Protein AF-0000000080877627 (afdb_homodimer)

Organism: NCBI:txid59557

InterPro domains:
  IPR000866 Alkyl hydroperoxide reductase subunit C/ Thiol specific antioxidant [PF00578] (5-137)
  IPR013766 Thioredoxin domain [PS51352] (3-161)
  IPR019479 Peroxiredoxin, C-terminal [PF10417] (158-193)
  IPR024706 Peroxiredoxin, AhpC-type [PIRSF000239] (4-192)
  IPR036249 Thioredoxin-like superfamily [SSF52833] (4-194)
  IPR050217 Thiol-specific antioxidant peroxiredoxin [PTHR10681] (3-194)

Secondary structure (DSSP, 8-state):
----TTSBPPP-EEEEEETTEEEEEEGGGGTTSEEEEEE-S-TT-SHHHHHHHHHHHTHHHHHTTTEEEEEEESS-HHHHHHHHHS-GGGTS--S-SS-EEE-TTSHHHHHTT-EETTTTEE-EEEEEE-TTSBEEEEEEE-TTB---HHHHHHHHHHHHHHHHH--BB-TT--TTS--B-SSTTTHHHHHHHHH-/----TTSBPPP-EEEEEETTEEEEEEGGGGTTSEEEEEE-S-TT-SHHHHHHHHHHHTHHHHHHTTEEEEEEESS-HHHHHHHHHS-GGGTS--S-SS-EEE-TTSHHHHHTT-EETTTTEE-EEEEEE-TTSBEEEEEEE-TTB---HHHHHHHHHHHHHHHHH--BB-TT--TTS--B-SSTTTHHHHHHHHH-

Solvent-accessible surface area (backbone atoms only — not comparable to full-atom values): 19886 Å² total; per-residue (Å²): 126,50,54,45,70,81,34,69,50,69,81,52,72,42,45,18,27,44,84,88,34,84,41,78,49,42,57,73,79,42,59,74,22,30,35,38,44,32,34,34,39,46,83,83,41,78,42,45,43,42,36,54,47,54,50,25,75,39,37,64,64,36,44,76,68,48,27,47,57,37,36,33,27,40,41,47,49,67,57,52,40,54,36,36,70,28,50,44,75,79,60,21,52,20,86,52,75,44,38,40,34,32,27,57,84,44,54,60,37,46,40,53,62,29,47,39,74,93,78,66,27,27,34,36,27,36,34,39,26,39,37,88,39,29,21,40,29,42,36,35,31,37,80,54,46,42,59,45,62,67,60,50,52,35,50,52,52,45,53,51,47,24,70,74,69,62,32,27,29,28,36,60,47,42,94,89,51,77,56,31,46,83,43,85,76,58,30,45,57,41,38,41,68,73,64,94,125,50,54,45,71,81,33,69,50,70,81,54,73,42,46,17,28,44,83,88,35,85,40,79,47,42,57,74,79,44,59,75,23,32,36,39,43,31,34,32,40,47,83,84,42,77,42,44,44,43,36,55,47,54,48,25,76,40,38,64,64,35,45,76,68,48,27,46,59,38,36,32,27,40,41,45,48,67,55,51,40,54,36,35,69,28,49,42,74,78,61,20,52,19,85,52,76,43,38,39,33,30,27,56,83,42,54,60,37,45,40,54,62,29,48,38,73,93,76,66,29,28,32,36,28,37,34,37,27,40,37,87,40,30,21,42,29,42,36,36,32,39,81,53,46,41,60,46,62,65,59,50,50,38,49,52,52,46,54,52,47,25,71,74,70,60,32,28,31,28,36,59,48,43,93,90,52,78,57,30,46,83,42,85,76,57,27,46,57,41,37,40,68,74,64,94

Sequence (392 aa):
MAARVQHPAPAFKGTAVVDGSFEEISLEDYKGKWLILGFIPMAWTFVCPTEIIAFSEATKSFEERGASIVFASVDSEYSLLAWSSTERKDGGLGNVNIPLFSDKNHKLAKDYGVLIEEDGVALRGLFIIDPKGTIRQITINDLPVGRSVDETLRLVDAFKFTEKYGEVCPANWSQGGETIKANPKESKEYFNKVHGMAARVQHPAPAFKGTAVVDGSFEEISLEDYKGKWLILGFIPMAWTFVCPTEIIAFSEATKSFEERGASIVFASVDSEYSLLAWSSTERKDGGLGNVNIPLFSDKNHKLAKDYGVLIEEDGVALRGLFIIDPKGTIRQITINDLPVGRSVDETLRLVDAFKFTEKYGEVCPANWSQGGETIKANPKESKEYFNKVHG

Foldseek 3Di:
DAADAQDFQDKDWAWWQAQLDTDIDIPVVLAQAKEKEKEAFDFLDDVVLVQQLVCQVCQVVQVVLRYAYEYEWLDDNVSLSVQQCDDVVVSGNDPGHHIYGHNVVCVNLVNNVQAPPVVRTGFTKIFIAHNNRGTHDIDTDGRPDHDDPVVVSQVSVQVVCCVVPVWHADPPDGPPDDTARPDPVRRVVVVVVVVD/DAADAQAFQDKDWAWWQAQLDTDIDIPVVLAQAKEKEKEAFDFLDDVVLVQQLVCQVCQVVQVVLRYAYEYEWLDDNVSLSVQQCDDVVVSGNDPGHHIYGHNVVCVNLVNNVQAPPVVRTGFTKIFIAHNNRGTHDIDTDGRPDHDDPVVVSQVSVQVVCCVVPVWHADPPDGPPDDTARPDPVRRVVVVVVVVD

pLDDT: mean 92.97, std 7.26, range [59.97, 98.81]

Structure (mmCIF, N/CA/C/O backbone):
data_AF-0000000080877627-model_v1
#
loop_
_entity.id
_entity.type
_entity.pdbx_description
1 polymer 'thioredoxin-dependent peroxiredoxin'
#
loop_
_atom_site.group_PDB
_atom_site.id
_atom_site.type_symbol
_atom_site.label_atom_id
_atom_site.label_alt_id
_atom_site.label_comp_id
_atom_site.label_asym_id
_atom_site.label_entity_id
_atom_site.label_seq_id
_atom_site.pdbx_PDB_ins_code
_atom_site.Cartn_x
_atom_site.Cartn_y
_atom_site.Cartn_z
_atom_site.occupancy
_atom_site.B_iso_or_equiv
_atom_site.auth_seq_id
_atom_site.auth_comp_id
_atom_site.auth_asym_id
_atom_site.auth_atom_id
_atom_site.pdbx_PDB_model_num
ATOM 1 N N . MET A 1 1 ? 5.332 -11.914 15.156 1 68.19 1 MET A N 1
ATOM 2 C CA . MET A 1 1 ? 4.855 -10.586 14.789 1 68.19 1 MET A CA 1
ATOM 3 C C . MET A 1 1 ? 4.773 -10.438 13.273 1 68.19 1 MET A C 1
ATOM 5 O O . MET A 1 1 ? 5.527 -11.078 12.539 1 68.19 1 MET A O 1
ATOM 9 N N . ALA A 1 2 ? 3.723 -9.742 12.656 1 86.81 2 ALA A N 1
ATOM 10 C CA . ALA A 1 2 ? 3.494 -9.594 11.219 1 86.81 2 ALA A CA 1
ATOM 11 C C . ALA A 1 2 ? 4.566 -8.719 10.578 1 86.81 2 ALA A C 1
ATOM 13 O O . ALA A 1 2 ? 5.262 -7.973 11.273 1 86.81 2 ALA A O 1
ATOM 14 N N . ALA A 1 3 ? 4.855 -8.953 9.336 1 94.62 3 ALA A N 1
ATOM 15 C CA . ALA A 1 3 ? 5.824 -8.172 8.57 1 94.62 3 ALA A CA 1
ATOM 16 C C . ALA A 1 3 ? 5.664 -6.684 8.844 1 94.62 3 ALA A C 1
ATOM 18 O O . ALA A 1 3 ? 4.543 -6.18 8.945 1 94.62 3 ALA A O 1
ATOM 19 N N . ARG A 1 4 ? 6.809 -5.98 9.109 1 95.81 4 ARG A N 1
ATOM 20 C CA . ARG A 1 4 ? 6.824 -4.555 9.406 1 95.81 4 ARG A CA 1
ATOM 21 C C . ARG A 1 4 ? 7.902 -3.838 8.594 1 95.81 4 ARG A C 1
ATOM 23 O O . ARG A 1 4 ? 9.016 -4.348 8.445 1 95.81 4 ARG A O 1
ATOM 30 N N . VAL A 1 5 ? 7.582 -2.691 8.148 1 97.75 5 VAL A N 1
ATOM 31 C CA . VAL A 1 5 ? 8.555 -1.886 7.418 1 97.75 5 VAL A CA 1
ATOM 32 C C . VAL A 1 5 ? 9.773 -1.625 8.297 1 97.75 5 VAL A C 1
ATOM 34 O O . VAL A 1 5 ? 9.641 -1.402 9.508 1 97.75 5 VAL A O 1
ATOM 37 N N . GLN A 1 6 ? 10.984 -1.659 7.695 1 97.06 6 GLN A N 1
ATOM 38 C CA . GLN A 1 6 ? 12.297 -1.411 8.281 1 97.06 6 GLN A CA 1
ATOM 39 C C . GLN A 1 6 ? 12.766 -2.607 9.102 1 97.06 6 GLN A C 1
ATOM 41 O O . GLN A 1 6 ? 13.82 -2.553 9.742 1 97.06 6 GLN A O 1
ATOM 46 N N . HIS A 1 7 ? 12.07 -3.719 9.195 1 97.25 7 HIS A N 1
ATOM 47 C CA . HIS A 1 7 ? 12.453 -4.949 9.875 1 97.25 7 HIS A CA 1
ATOM 48 C C . HIS A 1 7 ? 12.711 -6.074 8.883 1 97.25 7 HIS A C 1
ATOM 50 O O . HIS A 1 7 ? 12.242 -6.016 7.738 1 97.25 7 HIS A O 1
ATOM 56 N N . PRO A 1 8 ? 13.516 -7.07 9.281 1 97.88 8 PRO A N 1
ATOM 57 C CA . PRO A 1 8 ? 13.727 -8.219 8.398 1 97.88 8 PRO A CA 1
ATOM 58 C C . PRO A 1 8 ? 12.422 -8.898 7.988 1 97.88 8 PRO A C 1
ATOM 60 O O . PRO A 1 8 ? 11.523 -9.062 8.82 1 97.88 8 PRO A O 1
ATOM 63 N N . ALA A 1 9 ? 12.328 -9.188 6.699 1 98.31 9 ALA A N 1
ATOM 64 C CA . ALA A 1 9 ? 11.172 -9.945 6.23 1 98.31 9 ALA A CA 1
ATOM 65 C C . ALA A 1 9 ? 11.102 -11.312 6.895 1 98.31 9 ALA A C 1
ATOM 67 O O . ALA A 1 9 ? 12.133 -11.977 7.062 1 98.31 9 ALA A O 1
ATOM 68 N N . PRO A 1 10 ? 9.906 -11.719 7.32 1 98.19 10 PRO A N 1
ATOM 69 C CA . PRO A 1 10 ? 9.789 -13.078 7.844 1 98.19 10 PRO A CA 1
ATOM 70 C C . PRO A 1 10 ? 10.281 -14.141 6.855 1 98.19 10 PRO A C 1
ATOM 72 O O . PRO A 1 10 ? 9.953 -14.078 5.668 1 98.19 10 PRO A O 1
ATOM 75 N N . ALA A 1 11 ? 11.008 -15.008 7.371 1 97.25 11 ALA A N 1
ATOM 76 C CA . ALA A 1 11 ? 11.57 -16.062 6.527 1 97.25 11 ALA A CA 1
ATOM 77 C C . ALA A 1 11 ? 10.477 -17 6.02 1 97.25 11 ALA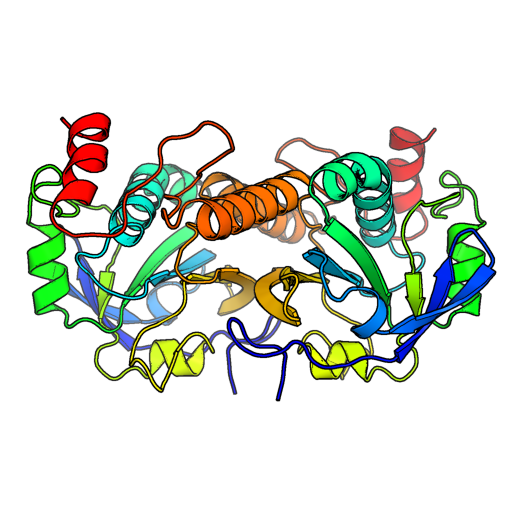 A C 1
ATOM 79 O O . ALA A 1 11 ? 9.438 -17.156 6.66 1 97.25 11 ALA A O 1
ATOM 80 N N . PHE A 1 12 ? 10.727 -17.547 4.828 1 97.31 12 PHE A N 1
ATOM 81 C CA . PHE A 1 12 ? 9.852 -18.594 4.312 1 97.31 12 PHE A CA 1
ATOM 82 C C . PHE A 1 12 ? 10.641 -19.594 3.484 1 97.31 12 PHE A C 1
ATOM 84 O O . PHE A 1 12 ? 11.734 -19.297 2.996 1 97.31 12 PHE A O 1
ATOM 91 N N . LYS A 1 13 ? 10.18 -20.75 3.453 1 98 13 LYS A N 1
ATOM 92 C CA . LYS A 1 13 ? 10.664 -21.859 2.635 1 98 13 LYS A CA 1
ATOM 93 C C . LYS A 1 13 ? 9.523 -22.828 2.297 1 98 13 LYS A C 1
ATOM 95 O O . LYS A 1 13 ? 8.711 -23.172 3.16 1 98 13 LYS A O 1
ATOM 100 N N . GLY A 1 14 ? 9.469 -23.125 1.023 1 97.88 14 GLY A N 1
ATOM 101 C CA . GLY A 1 14 ? 8.398 -24.016 0.628 1 97.88 14 GLY A CA 1
ATOM 102 C C . GLY A 1 14 ? 8.352 -24.281 -0.866 1 97.88 14 GLY A C 1
ATOM 103 O O . GLY A 1 14 ? 9.289 -23.938 -1.588 1 97.88 14 GLY A O 1
ATOM 104 N N . THR A 1 15 ? 7.285 -24.891 -1.275 1 98.5 15 THR A N 1
ATOM 105 C CA . THR A 1 15 ? 7.152 -25.312 -2.666 1 98.5 15 THR A CA 1
ATOM 106 C C . THR A 1 15 ? 6.477 -24.234 -3.498 1 98.5 15 THR A C 1
ATOM 108 O O . THR A 1 15 ? 5.5 -23.625 -3.062 1 98.5 15 THR A O 1
ATOM 111 N N . ALA A 1 16 ? 7.066 -23.969 -4.629 1 98.38 16 ALA A N 1
ATOM 112 C CA . ALA A 1 16 ? 6.465 -23.078 -5.617 1 98.38 16 ALA A CA 1
ATOM 113 C C . ALA A 1 16 ? 6.355 -23.766 -6.977 1 98.38 16 ALA A C 1
ATOM 115 O O . ALA A 1 16 ? 7.066 -24.734 -7.25 1 98.38 16 ALA A O 1
ATOM 116 N N . VAL A 1 17 ? 5.383 -23.359 -7.738 1 97.25 17 VAL A N 1
ATOM 117 C CA . VAL A 1 17 ? 5.32 -23.719 -9.148 1 97.25 17 VAL A CA 1
ATOM 118 C C . VAL A 1 17 ? 6.168 -22.766 -9.977 1 97.25 17 VAL A C 1
ATOM 120 O O . VAL A 1 17 ? 5.918 -21.547 -9.977 1 97.25 17 VAL A O 1
ATOM 123 N N . VAL A 1 18 ? 7.215 -23.266 -10.648 1 95.56 18 VAL A N 1
ATOM 124 C CA . VAL A 1 18 ? 8.117 -22.5 -11.5 1 95.56 18 VAL A CA 1
ATOM 125 C C . VAL A 1 18 ? 8.219 -23.172 -12.875 1 95.56 18 VAL A C 1
ATOM 127 O O . VAL A 1 18 ? 8.695 -24.312 -12.984 1 95.56 18 VAL A O 1
ATOM 130 N N . ASP A 1 19 ? 7.773 -22.438 -13.852 1 91.69 19 ASP A N 1
ATOM 131 C CA . ASP A 1 19 ? 7.848 -22.938 -15.227 1 91.69 19 ASP A CA 1
ATOM 132 C C . ASP A 1 19 ? 7.258 -24.344 -15.328 1 91.69 19 ASP A C 1
ATOM 134 O O . ASP A 1 19 ? 7.902 -25.25 -15.844 1 91.69 19 ASP A O 1
ATOM 138 N N . GLY A 1 20 ? 6.168 -24.516 -14.68 1 91.88 20 GLY A N 1
ATOM 139 C CA . GLY A 1 20 ? 5.418 -25.75 -14.812 1 91.88 20 GLY A CA 1
ATOM 140 C C . GLY A 1 20 ? 5.965 -26.875 -13.953 1 91.88 20 GLY A C 1
ATOM 141 O O . GLY A 1 20 ? 5.555 -28.031 -14.094 1 91.88 20 GLY A O 1
ATOM 142 N N . SER A 1 21 ? 6.879 -26.562 -13.078 1 94.88 21 SER A N 1
ATOM 143 C CA . SER A 1 21 ? 7.465 -27.578 -12.203 1 94.88 21 SER A CA 1
ATOM 144 C C . SER A 1 21 ? 7.445 -27.141 -10.742 1 94.88 21 SER A C 1
ATOM 146 O O . SER A 1 21 ? 7.301 -25.953 -10.453 1 94.88 21 SER A O 1
ATOM 148 N N . PHE A 1 22 ? 7.535 -28.156 -9.859 1 97.31 22 PHE A N 1
ATOM 149 C CA . PHE A 1 22 ? 7.652 -27.875 -8.438 1 97.31 22 PHE A CA 1
ATOM 150 C C . PHE A 1 22 ? 9.094 -27.562 -8.062 1 97.31 22 PHE A C 1
ATOM 152 O O . PHE A 1 22 ? 10.008 -28.328 -8.414 1 97.31 22 PHE A O 1
ATOM 159 N N . GLU A 1 23 ? 9.328 -26.5 -7.48 1 97.69 23 GLU A N 1
ATOM 160 C CA . GLU A 1 23 ? 10.633 -26.109 -6.957 1 97.69 23 GLU A CA 1
ATOM 161 C C . GLU A 1 23 ? 10.523 -25.609 -5.52 1 97.69 23 GLU A C 1
ATOM 163 O O . GLU A 1 23 ? 9.547 -24.953 -5.156 1 97.69 23 GLU A O 1
ATOM 168 N N . GLU A 1 24 ? 11.477 -25.969 -4.727 1 98.19 24 GLU A N 1
ATOM 169 C CA . GLU A 1 24 ? 11.562 -25.375 -3.4 1 98.19 24 GLU A CA 1
ATOM 170 C C . GLU A 1 24 ? 12.242 -24 -3.459 1 98.19 24 GLU A C 1
ATOM 172 O O . GLU A 1 24 ? 13.32 -23.875 -4.031 1 98.19 24 GLU A O 1
ATOM 177 N N . ILE A 1 25 ? 11.578 -23.031 -2.943 1 98 25 ILE A N 1
ATOM 178 C CA . ILE A 1 25 ? 12.188 -21.703 -2.898 1 98 25 ILE A CA 1
ATOM 179 C C . ILE A 1 25 ? 12.141 -21.156 -1.473 1 98 25 ILE A C 1
ATOM 181 O O . ILE A 1 25 ? 11.359 -21.641 -0.646 1 98 25 ILE A O 1
ATOM 185 N N . SER A 1 26 ? 13.016 -20.219 -1.176 1 98.25 26 SER A N 1
ATOM 186 C CA . SER A 1 26 ? 13.086 -19.578 0.129 1 98.25 26 SER A CA 1
ATOM 187 C C . SER A 1 26 ? 13.461 -18.094 -0.008 1 98.25 26 SER A C 1
ATOM 189 O O . SER A 1 26 ? 13.914 -17.672 -1.067 1 98.25 26 SER A O 1
ATOM 191 N N . LEU A 1 27 ? 13.195 -17.391 1.069 1 98.06 27 LEU A N 1
ATOM 192 C CA . LEU A 1 27 ? 13.578 -15.984 1.087 1 98.06 27 LEU A CA 1
ATOM 193 C C . LEU A 1 27 ? 15.07 -15.828 0.8 1 98.06 27 LEU A C 1
ATOM 195 O O . LEU A 1 27 ? 15.477 -14.852 0.163 1 98.06 27 LEU A O 1
ATOM 199 N N . GLU A 1 28 ? 15.875 -16.75 1.229 1 97.69 28 GLU A N 1
ATOM 200 C CA . GLU A 1 28 ? 17.328 -16.688 1.085 1 97.69 28 GLU A CA 1
ATOM 201 C C . GLU A 1 28 ? 17.734 -16.703 -0.385 1 97.69 28 GLU A C 1
ATOM 203 O O . GLU A 1 28 ? 18.797 -16.172 -0.746 1 97.69 28 GLU A O 1
ATOM 208 N N . ASP A 1 29 ? 16.969 -17.312 -1.237 1 97.88 29 ASP A N 1
ATOM 209 C CA . ASP A 1 29 ? 17.25 -17.391 -2.666 1 97.88 29 ASP A CA 1
ATOM 210 C C . ASP A 1 29 ? 17.266 -16 -3.309 1 97.88 29 ASP A C 1
ATOM 212 O O . ASP A 1 29 ? 17.734 -15.844 -4.434 1 97.88 29 ASP A O 1
ATOM 216 N N . TYR A 1 30 ? 16.75 -15.023 -2.578 1 97.5 30 TYR A N 1
ATOM 217 C CA . TYR A 1 30 ? 16.578 -13.703 -3.168 1 97.5 30 TYR A CA 1
ATOM 218 C C . TYR A 1 30 ? 17.484 -12.68 -2.488 1 97.5 30 TYR A C 1
ATOM 220 O O . TYR A 1 30 ? 17.344 -11.477 -2.709 1 97.5 30 TYR A O 1
ATOM 228 N N . LYS A 1 31 ? 18.375 -13.164 -1.65 1 96.5 31 LYS A N 1
ATOM 229 C CA . LYS A 1 31 ? 19.375 -12.266 -1.07 1 96.5 31 LYS A CA 1
ATOM 230 C C . LYS A 1 31 ? 20.156 -11.547 -2.158 1 96.5 31 LYS A C 1
ATOM 232 O O . LYS A 1 31 ? 20.547 -12.156 -3.162 1 96.5 31 LYS A O 1
ATOM 237 N N . GLY A 1 32 ? 20.359 -10.258 -1.981 1 97.25 32 GLY A N 1
ATOM 238 C CA . GLY A 1 32 ? 21.094 -9.477 -2.959 1 97.25 32 GLY A CA 1
ATOM 239 C C . GLY A 1 32 ? 20.219 -8.906 -4.055 1 97.25 32 GLY A C 1
ATOM 240 O O . GLY A 1 32 ? 20.703 -8.156 -4.91 1 97.25 32 GLY A O 1
ATOM 241 N N . LYS A 1 33 ? 18.938 -9.234 -4.031 1 97.75 33 LYS A N 1
ATOM 242 C CA . LYS A 1 33 ? 17.969 -8.734 -5.008 1 97.75 33 LYS A CA 1
ATOM 243 C C . LYS A 1 33 ? 16.766 -8.102 -4.32 1 97.75 33 LYS A C 1
ATOM 245 O O . LYS A 1 33 ? 16.469 -8.406 -3.16 1 97.75 33 LYS A O 1
ATOM 250 N N . TRP A 1 34 ? 16.203 -7.188 -5.047 1 98.38 34 TRP A N 1
ATOM 251 C CA . TRP A 1 34 ? 14.883 -6.762 -4.613 1 98.38 34 TRP A CA 1
ATOM 252 C C . TRP A 1 34 ? 13.852 -7.867 -4.84 1 98.38 34 TRP A C 1
ATOM 254 O O . TRP A 1 34 ? 13.93 -8.594 -5.832 1 98.38 34 TRP A O 1
ATOM 264 N N . LEU A 1 35 ? 12.93 -8 -3.932 1 98.75 35 LEU A N 1
ATOM 265 C CA . LEU A 1 35 ? 11.883 -9.008 -4.066 1 98.75 35 LEU A CA 1
ATOM 266 C C . LEU A 1 35 ? 10.5 -8.391 -3.875 1 98.75 35 LEU A C 1
ATOM 268 O O . LEU A 1 35 ? 10.258 -7.695 -2.883 1 98.75 35 LEU A O 1
ATOM 272 N N . ILE A 1 36 ? 9.664 -8.539 -4.836 1 98.81 36 ILE A N 1
ATOM 273 C CA . ILE A 1 36 ? 8.242 -8.273 -4.707 1 98.81 36 ILE A CA 1
ATOM 274 C C . ILE A 1 36 ? 7.508 -9.555 -4.309 1 98.81 36 ILE A C 1
ATOM 276 O O . ILE A 1 36 ? 7.418 -10.492 -5.098 1 98.81 36 ILE A O 1
ATOM 280 N N . LEU A 1 37 ? 7.039 -9.586 -3.102 1 98.81 37 LEU A N 1
ATOM 281 C CA . LEU A 1 37 ? 6.254 -10.711 -2.611 1 98.81 37 LEU A CA 1
ATOM 282 C C . LEU A 1 37 ? 4.77 -10.352 -2.547 1 98.81 37 LEU A C 1
ATOM 284 O O . LEU A 1 37 ? 4.363 -9.531 -1.728 1 98.81 37 LEU A O 1
ATOM 288 N N . GLY A 1 38 ? 4.016 -11 -3.385 1 98.62 38 GLY A N 1
ATOM 289 C CA . GLY A 1 38 ? 2.586 -10.742 -3.438 1 98.62 38 GLY A CA 1
ATOM 290 C C . GLY A 1 38 ? 1.747 -11.906 -2.955 1 98.62 38 GLY A C 1
ATOM 291 O O . GLY A 1 38 ? 2.168 -13.062 -3.053 1 98.62 38 GLY A O 1
ATOM 292 N N . PHE A 1 39 ? 0.622 -11.586 -2.451 1 98.5 39 PHE A N 1
ATOM 293 C CA . PHE A 1 39 ? -0.357 -12.57 -2.008 1 98.5 39 PHE A CA 1
ATOM 294 C C . PHE A 1 39 ? -1.663 -12.422 -2.779 1 98.5 39 PHE A C 1
ATOM 296 O O . PHE A 1 39 ? -2.084 -11.305 -3.088 1 98.5 39 PHE A O 1
ATOM 303 N N . ILE A 1 40 ? -2.252 -13.492 -3.084 1 97.19 40 ILE A N 1
ATOM 304 C CA . ILE A 1 40 ? -3.605 -13.484 -3.627 1 97.19 40 ILE A CA 1
ATOM 305 C C . ILE A 1 40 ? -4.504 -14.391 -2.791 1 97.19 40 ILE A C 1
ATOM 307 O O . ILE A 1 40 ? -4.023 -15.336 -2.158 1 97.19 40 ILE A O 1
ATOM 311 N N . PRO A 1 41 ? -5.773 -14.109 -2.783 1 95.44 41 PRO A N 1
ATOM 312 C CA . PRO A 1 41 ? -6.672 -14.867 -1.91 1 95.44 41 PRO A CA 1
ATOM 313 C C . PRO A 1 41 ? -6.742 -16.344 -2.279 1 95.44 41 PRO A C 1
ATOM 315 O O . PRO A 1 41 ? -6.496 -17.203 -1.433 1 95.44 41 PRO A O 1
ATOM 318 N N . MET A 1 42 ? -7.082 -16.594 -3.613 1 93.25 42 MET A N 1
ATOM 319 C CA . MET A 1 42 ? -7.297 -17.984 -4.004 1 93.25 42 MET A CA 1
ATOM 320 C C . MET A 1 42 ? -7.117 -18.156 -5.508 1 93.25 42 MET A C 1
ATOM 322 O O . MET A 1 42 ? -7.566 -17.312 -6.293 1 93.25 42 MET A O 1
ATOM 326 N N . ALA A 1 43 ? -6.578 -19.312 -5.84 1 92.56 43 ALA A N 1
ATOM 327 C CA . ALA A 1 43 ? -6.484 -19.672 -7.25 1 92.56 43 ALA A CA 1
ATOM 328 C C . ALA A 1 43 ? -7.867 -19.781 -7.883 1 92.56 43 ALA A C 1
ATOM 330 O O . ALA A 1 43 ? -8.852 -20.062 -7.195 1 92.56 43 ALA A O 1
ATOM 331 N N . TRP A 1 44 ? -7.938 -19.438 -9.203 1 87.5 44 TRP A N 1
ATOM 332 C CA . TRP A 1 44 ? -9.109 -19.641 -10.047 1 87.5 44 TRP A CA 1
ATOM 333 C C . TRP A 1 44 ? -10.18 -18.594 -9.758 1 87.5 44 TRP A C 1
ATOM 335 O O . TRP A 1 44 ? -11.328 -18.734 -10.172 1 87.5 44 TRP A O 1
ATOM 345 N N . THR A 1 45 ? -9.766 -17.594 -8.898 1 84.88 45 THR A N 1
ATOM 346 C CA . THR A 1 45 ? -10.695 -16.5 -8.672 1 84.88 45 THR A CA 1
ATOM 347 C C . THR A 1 45 ? -10.469 -15.375 -9.68 1 84.88 45 THR A C 1
ATOM 349 O O . THR A 1 45 ? -9.625 -15.5 -10.562 1 84.88 45 THR A O 1
ATOM 352 N N . PHE A 1 46 ? -11.219 -14.375 -9.602 1 81.06 46 PHE A N 1
ATOM 353 C CA . PHE A 1 46 ? -11.453 -13.461 -10.711 1 81.06 46 PHE A CA 1
ATOM 354 C C . PHE A 1 46 ? -10.344 -12.422 -10.812 1 81.06 46 PHE A C 1
ATOM 356 O O . PHE A 1 46 ? -9.695 -12.305 -11.859 1 81.06 46 PHE A O 1
ATOM 363 N N . VAL A 1 47 ? -10.086 -11.711 -9.805 1 86.62 47 VAL A N 1
ATOM 364 C CA . VAL A 1 47 ? -9.086 -10.648 -9.852 1 86.62 47 VAL A CA 1
ATOM 365 C C . VAL A 1 47 ? -7.684 -11.25 -9.852 1 86.62 47 VAL A C 1
ATOM 367 O O . VAL A 1 47 ? -6.762 -10.703 -10.461 1 86.62 47 VAL A O 1
ATOM 370 N N . CYS A 1 48 ? -7.574 -12.406 -9.305 1 91.81 48 CYS A N 1
ATOM 371 C CA . CYS A 1 48 ? -6.281 -13.023 -9.039 1 91.81 48 CYS A CA 1
ATOM 372 C C . CYS A 1 48 ? -5.516 -13.266 -10.336 1 91.81 48 CYS A C 1
ATOM 374 O O . CYS A 1 48 ? -4.348 -12.891 -10.453 1 91.81 48 CYS A O 1
ATOM 376 N N . PRO A 1 49 ? -6.148 -13.898 -11.328 1 90.88 49 PRO A N 1
ATOM 377 C CA . PRO A 1 49 ? -5.387 -14.133 -12.562 1 90.88 49 PRO A CA 1
ATOM 378 C C . PRO A 1 49 ? -4.957 -12.836 -13.242 1 90.88 49 PRO A C 1
ATOM 380 O O . PRO A 1 49 ? -3.887 -12.781 -13.859 1 90.88 49 PRO A O 1
ATOM 383 N N . THR A 1 50 ? -5.754 -11.805 -13.125 1 90.12 50 THR A N 1
ATOM 384 C CA . THR A 1 50 ? -5.391 -10.531 -13.742 1 90.12 50 THR A CA 1
ATOM 385 C C . THR A 1 50 ? -4.105 -9.984 -13.133 1 90.12 50 THR A C 1
ATOM 387 O O . THR A 1 50 ? -3.252 -9.445 -13.844 1 90.12 50 THR A O 1
ATOM 390 N N . GLU A 1 51 ? -3.961 -10.094 -11.852 1 94.56 51 GLU A N 1
ATOM 391 C CA . GLU A 1 51 ? -2.77 -9.609 -11.156 1 94.56 51 GLU A CA 1
ATOM 392 C C . GLU A 1 51 ? -1.544 -10.445 -11.523 1 94.56 51 GLU A C 1
ATOM 394 O O . GLU A 1 51 ? -0.499 -9.891 -11.883 1 94.56 51 GLU A O 1
ATOM 399 N N . ILE A 1 52 ? -1.69 -11.789 -11.398 1 95.56 52 ILE A N 1
ATOM 400 C CA . ILE A 1 52 ? -0.56 -12.672 -11.648 1 95.56 52 ILE A CA 1
ATOM 401 C C . ILE A 1 52 ? -0.068 -12.484 -13.086 1 95.56 52 ILE A C 1
ATOM 403 O O . ILE A 1 52 ? 1.136 -12.359 -13.32 1 95.56 52 ILE A O 1
ATOM 407 N N . ILE A 1 53 ? -0.983 -12.398 -14.031 1 93.75 53 ILE A N 1
ATOM 408 C CA . ILE A 1 53 ? -0.63 -12.234 -15.438 1 93.75 53 ILE A CA 1
ATOM 409 C C . ILE A 1 53 ? 0.04 -10.875 -15.641 1 93.75 53 ILE A C 1
ATOM 411 O O . ILE A 1 53 ? 1.072 -10.781 -16.312 1 93.75 53 ILE A O 1
ATOM 415 N N . ALA A 1 54 ? -0.522 -9.844 -15.055 1 94.56 54 ALA A N 1
ATOM 416 C CA . ALA A 1 54 ? 0.034 -8.5 -15.211 1 94.56 54 ALA A CA 1
ATOM 417 C C . ALA A 1 54 ? 1.462 -8.438 -14.672 1 94.56 54 ALA A C 1
ATOM 419 O O . ALA A 1 54 ? 2.35 -7.883 -15.328 1 94.56 54 ALA A O 1
ATOM 420 N N . PHE A 1 55 ? 1.732 -8.961 -13.516 1 97.06 55 PHE A N 1
ATOM 421 C CA . PHE A 1 55 ? 3.068 -8.953 -12.93 1 97.06 55 PHE A CA 1
ATOM 422 C C . PHE A 1 55 ? 4.008 -9.875 -13.695 1 97.06 55 PHE A C 1
ATOM 424 O O . PHE A 1 55 ? 5.188 -9.562 -13.859 1 97.06 55 PHE A O 1
ATOM 431 N N . SER A 1 56 ? 3.457 -11.008 -14.133 1 96.06 56 SER A N 1
ATOM 432 C CA . SER A 1 56 ? 4.242 -11.914 -14.961 1 96.06 56 SER A CA 1
ATOM 433 C C . SER A 1 56 ? 4.711 -11.234 -16.234 1 96.06 56 SER A C 1
ATOM 435 O O . SER A 1 56 ? 5.879 -11.359 -16.625 1 96.06 56 SER A O 1
ATOM 437 N N . GLU A 1 57 ? 3.842 -10.531 -16.906 1 94.75 57 GLU A N 1
ATOM 438 C CA . GLU A 1 57 ? 4.172 -9.844 -18.156 1 94.75 57 GLU A CA 1
ATOM 439 C C . GLU A 1 57 ? 5.168 -8.719 -17.922 1 94.75 57 GLU A C 1
ATOM 441 O O . GLU A 1 57 ? 5.871 -8.297 -18.844 1 94.75 57 GLU A O 1
ATOM 446 N N . ALA A 1 58 ? 5.242 -8.281 -16.688 1 96.12 58 ALA A N 1
ATOM 447 C CA . ALA A 1 58 ? 6.145 -7.184 -16.344 1 96.12 58 ALA A CA 1
ATOM 448 C C . ALA A 1 58 ? 7.453 -7.711 -15.766 1 96.12 58 ALA A C 1
ATOM 450 O O . ALA A 1 58 ? 8.297 -6.93 -15.32 1 96.12 58 ALA A O 1
ATOM 451 N N . THR A 1 59 ? 7.629 -8.969 -15.773 1 96.44 59 THR A N 1
ATOM 452 C CA . THR A 1 59 ? 8.773 -9.594 -15.125 1 96.44 59 THR A CA 1
ATOM 453 C C . THR A 1 59 ? 10.086 -9.016 -15.656 1 96.44 59 THR A C 1
ATOM 455 O O . THR A 1 59 ? 11.008 -8.758 -14.891 1 96.44 59 THR A O 1
ATOM 458 N N . LYS A 1 60 ? 10.164 -8.812 -16.938 1 96.19 60 LYS A N 1
ATOM 459 C CA . LYS A 1 60 ? 11.383 -8.273 -17.531 1 96.19 60 LYS A CA 1
ATOM 460 C C . LYS A 1 60 ? 11.711 -6.891 -16.984 1 96.19 60 LYS A C 1
ATOM 462 O O . LYS A 1 60 ? 12.867 -6.586 -16.703 1 96.19 60 LYS A O 1
ATOM 467 N N . SER A 1 61 ? 10.695 -6.086 -16.844 1 96.88 61 SER A N 1
ATOM 468 C CA . SER A 1 61 ? 10.875 -4.75 -16.281 1 96.88 61 SER A CA 1
ATOM 469 C C . SER A 1 61 ? 11.422 -4.812 -14.867 1 96.88 61 SER A C 1
ATOM 471 O O . SER A 1 61 ? 12.281 -4.012 -14.492 1 96.88 61 SER A O 1
ATOM 473 N N . PHE A 1 62 ? 10.992 -5.703 -14.086 1 97.69 62 PHE A N 1
ATOM 474 C CA . PHE A 1 62 ? 11.469 -5.863 -12.719 1 97.69 62 PHE A CA 1
ATOM 475 C C . PHE A 1 62 ? 12.891 -6.418 -12.703 1 97.69 62 PHE A C 1
ATOM 477 O O . PHE A 1 62 ? 13.742 -5.945 -11.938 1 97.69 62 PHE A O 1
ATOM 484 N N . GLU A 1 63 ? 13.117 -7.383 -13.594 1 97 63 GLU A N 1
ATOM 485 C CA . GLU A 1 63 ? 14.445 -7.977 -13.672 1 97 63 GLU A CA 1
ATOM 486 C C . GLU A 1 63 ? 15.492 -6.938 -14.047 1 97 63 GLU A C 1
ATOM 488 O O . GLU A 1 63 ? 16.609 -6.961 -13.523 1 97 63 GLU A O 1
ATOM 493 N N . GLU A 1 64 ? 15.117 -6.082 -14.945 1 97.31 64 GLU A N 1
ATOM 494 C CA . GLU A 1 64 ? 16.016 -5.008 -15.352 1 97.31 64 GLU A CA 1
ATOM 495 C C . GLU A 1 64 ? 16.359 -4.098 -14.18 1 97.31 64 GLU A C 1
ATOM 497 O O . GLU A 1 64 ? 17.375 -3.41 -14.195 1 97.31 64 GLU A O 1
ATOM 502 N N . ARG A 1 65 ? 15.57 -4.152 -13.172 1 96.44 65 ARG A N 1
ATOM 503 C CA . ARG A 1 65 ? 15.766 -3.34 -11.977 1 96.44 65 ARG A CA 1
ATOM 504 C C . ARG A 1 65 ? 16.391 -4.16 -10.859 1 96.44 65 ARG A C 1
ATOM 506 O O . ARG A 1 65 ? 16.484 -3.697 -9.719 1 96.44 65 ARG A O 1
ATOM 513 N N . GLY A 1 66 ? 16.766 -5.383 -11.188 1 97.56 66 GLY A N 1
ATOM 514 C CA . GLY A 1 66 ? 17.328 -6.258 -10.172 1 97.56 66 GLY A CA 1
ATOM 515 C C . GLY A 1 66 ? 16.297 -6.754 -9.172 1 97.56 66 GLY A C 1
ATOM 516 O O . GLY A 1 66 ? 16.625 -6.988 -8.008 1 97.56 66 GLY A O 1
ATOM 517 N N . ALA A 1 67 ? 15.086 -6.816 -9.609 1 98.25 67 ALA A N 1
ATOM 518 C CA . ALA A 1 67 ? 13.992 -7.238 -8.734 1 98.25 67 ALA A CA 1
ATOM 519 C C . ALA A 1 67 ? 13.352 -8.531 -9.242 1 98.25 67 ALA A C 1
ATOM 521 O O . ALA A 1 67 ? 13.234 -8.734 -10.453 1 98.25 67 ALA A O 1
ATOM 522 N N . SER A 1 68 ? 12.961 -9.367 -8.32 1 98.44 68 SER A N 1
ATOM 523 C CA . SER A 1 68 ? 12.211 -10.586 -8.602 1 98.44 68 SER A CA 1
ATOM 524 C C . SER A 1 68 ? 10.789 -10.5 -8.047 1 98.44 68 SER A C 1
ATOM 526 O O . SER A 1 68 ? 10.492 -9.648 -7.211 1 98.44 68 SER A O 1
ATOM 528 N N . ILE A 1 69 ? 9.961 -11.359 -8.57 1 98.62 69 ILE A N 1
ATOM 529 C CA . ILE A 1 69 ? 8.562 -11.391 -8.141 1 98.62 69 ILE A CA 1
ATOM 530 C C . ILE A 1 69 ? 8.188 -12.812 -7.715 1 98.62 69 ILE A C 1
ATOM 532 O O . ILE A 1 69 ? 8.555 -13.781 -8.375 1 98.62 69 ILE A O 1
ATOM 536 N N . VAL A 1 70 ? 7.531 -12.922 -6.621 1 98.62 70 VAL A N 1
ATOM 537 C CA . VAL A 1 70 ? 6.895 -14.156 -6.168 1 98.62 70 VAL A CA 1
ATOM 538 C C . VAL A 1 70 ? 5.465 -13.867 -5.723 1 98.62 70 VAL A C 1
ATOM 540 O O . VAL A 1 70 ? 5.215 -12.898 -5 1 98.62 70 VAL A O 1
ATOM 543 N N . PHE A 1 71 ? 4.562 -14.633 -6.164 1 98.62 71 PHE A N 1
ATOM 544 C CA . PHE A 1 71 ? 3.203 -14.562 -5.641 1 98.62 71 PHE A CA 1
ATOM 545 C C . PHE A 1 71 ? 2.873 -15.805 -4.824 1 98.62 71 PHE A C 1
ATOM 547 O O . PHE A 1 71 ? 3.264 -16.922 -5.191 1 98.62 71 PHE A O 1
ATOM 554 N N . ALA A 1 72 ? 2.164 -15.625 -3.803 1 98.56 72 ALA A N 1
ATOM 555 C CA . ALA A 1 72 ? 1.792 -16.719 -2.908 1 98.56 72 ALA A CA 1
ATOM 556 C C . ALA A 1 72 ? 0.277 -16.812 -2.75 1 98.56 72 ALA A C 1
ATOM 558 O O . ALA A 1 72 ? -0.418 -15.789 -2.793 1 98.56 72 ALA A O 1
ATOM 559 N N . SER A 1 73 ? -0.208 -17.984 -2.594 1 97.5 73 SER A N 1
ATOM 560 C CA . SER A 1 73 ? -1.596 -18.266 -2.246 1 97.5 73 SER A CA 1
ATOM 561 C C . SER A 1 73 ? -1.69 -19.422 -1.243 1 97.5 73 SER A C 1
ATOM 563 O O . SER A 1 73 ? -0.747 -20.188 -1.092 1 97.5 73 SER A O 1
ATOM 565 N N . VAL A 1 74 ? -2.84 -19.484 -0.614 1 97 74 VAL A N 1
ATOM 566 C CA . VAL A 1 74 ? -3.051 -20.547 0.365 1 97 74 VAL A CA 1
ATOM 567 C C . VAL A 1 74 ? -3.375 -21.859 -0.354 1 97 74 VAL A C 1
ATOM 569 O O . VAL A 1 74 ? -3.57 -22.891 0.288 1 97 74 VAL A O 1
ATOM 572 N N . ASP A 1 75 ? -3.422 -21.906 -1.639 1 97.06 75 ASP A N 1
ATOM 573 C CA . ASP A 1 75 ? -3.709 -23.094 -2.441 1 97.06 75 ASP A CA 1
ATOM 574 C C . ASP A 1 75 ? -2.521 -24.047 -2.449 1 97.06 75 ASP A C 1
ATOM 576 O O . ASP A 1 75 ? -1.385 -23.641 -2.209 1 97.06 75 ASP A O 1
ATOM 580 N N . SER A 1 76 ? -2.775 -25.297 -2.725 1 96.75 76 SER A N 1
ATOM 581 C CA . SER A 1 76 ? -1.713 -26.297 -2.836 1 96.75 76 SER A CA 1
ATOM 582 C C . SER A 1 76 ? -0.906 -26.094 -4.117 1 96.75 76 SER A C 1
ATOM 584 O O . SER A 1 76 ? -1.386 -25.484 -5.07 1 96.75 76 SER A O 1
ATOM 586 N N . GLU A 1 77 ? 0.316 -26.625 -4.09 1 96.56 77 GLU A N 1
ATOM 587 C CA . GLU A 1 77 ? 1.16 -26.562 -5.281 1 96.56 77 GLU A CA 1
ATOM 588 C C . GLU A 1 77 ? 0.509 -27.266 -6.461 1 96.56 77 GLU A C 1
ATOM 590 O O . GLU A 1 77 ? 0.709 -26.891 -7.613 1 96.56 77 GLU A O 1
ATOM 595 N N . TYR A 1 78 ? -0.322 -28.266 -6.195 1 95.31 78 TYR A N 1
ATOM 596 C CA . TYR A 1 78 ? -1.003 -28.984 -7.27 1 95.31 78 TYR A CA 1
ATOM 597 C C . TYR A 1 78 ? -2.066 -28.094 -7.922 1 95.31 78 TYR A C 1
ATOM 599 O O . TYR A 1 78 ? -2.191 -28.078 -9.148 1 95.31 78 TYR A O 1
ATOM 607 N N . SER A 1 79 ? -2.787 -27.391 -7.113 1 95.56 79 SER A N 1
ATOM 608 C CA . SER A 1 79 ? -3.779 -26.453 -7.629 1 95.56 79 SER A CA 1
ATOM 609 C C . SER A 1 79 ? -3.121 -25.344 -8.453 1 95.56 79 SER A C 1
ATOM 611 O O . SER A 1 79 ? -3.605 -24.984 -9.531 1 95.56 79 SER A O 1
ATOM 613 N N . LEU A 1 80 ? -2.072 -24.844 -7.938 1 96.56 80 LEU A N 1
ATOM 614 C CA . LEU A 1 80 ? -1.36 -23.766 -8.617 1 96.56 80 LEU A CA 1
ATOM 615 C C . LEU A 1 80 ? -0.79 -24.25 -9.953 1 96.56 80 LEU A C 1
ATOM 617 O O . LEU A 1 80 ? -0.796 -23.516 -10.938 1 96.56 80 LEU A O 1
ATOM 621 N N . LEU A 1 81 ? -0.305 -25.453 -9.953 1 95.25 81 LEU A N 1
ATOM 622 C CA . LEU A 1 81 ? 0.205 -26.031 -11.188 1 95.25 81 LEU A CA 1
ATOM 623 C C . LEU A 1 81 ? -0.907 -26.172 -12.227 1 95.25 81 LEU A C 1
ATOM 625 O O . LEU A 1 81 ? -0.729 -25.797 -13.383 1 95.25 81 LEU A O 1
ATOM 629 N N . ALA A 1 82 ? -2.049 -26.734 -11.812 1 94.25 82 ALA A N 1
ATOM 630 C CA . ALA A 1 82 ? -3.188 -26.875 -12.719 1 94.25 82 ALA A CA 1
ATOM 631 C C . ALA A 1 82 ? -3.633 -25.516 -13.266 1 94.25 82 ALA A C 1
ATOM 633 O O . ALA A 1 82 ? -3.908 -25.391 -14.461 1 94.25 82 ALA A O 1
ATOM 634 N N . TRP A 1 83 ? -3.682 -24.547 -12.375 1 94.31 83 TRP A N 1
ATOM 635 C CA . TRP A 1 83 ? -4.098 -23.188 -12.727 1 94.31 83 TRP A CA 1
ATOM 636 C C . TRP A 1 83 ? -3.145 -22.578 -13.75 1 94.31 83 TRP A C 1
ATOM 638 O O . TRP A 1 83 ? -3.58 -21.969 -14.727 1 94.31 83 TRP A O 1
ATOM 648 N N . SER A 1 84 ? -1.812 -22.781 -13.562 1 94.38 84 SER A N 1
ATOM 649 C CA . SER A 1 84 ? -0.793 -22.203 -14.422 1 94.38 84 SER A CA 1
ATOM 650 C C . SER A 1 84 ? -0.732 -22.922 -15.766 1 94.38 84 SER A C 1
ATOM 652 O O . SER A 1 84 ? -0.253 -22.359 -16.75 1 94.38 84 SER A O 1
ATOM 654 N N . SER A 1 85 ? -1.256 -24.125 -15.828 1 92.38 85 SER A N 1
ATOM 655 C CA . SER A 1 85 ? -1.182 -24.922 -17.047 1 92.38 85 SER A CA 1
ATOM 656 C C . SER A 1 85 ? -2.451 -24.797 -17.875 1 92.38 85 SER A C 1
ATOM 658 O O . SER A 1 85 ? -2.504 -25.25 -19.016 1 92.38 85 SER A O 1
ATOM 660 N N . THR A 1 86 ? -3.463 -24.203 -17.344 1 91.19 86 THR A N 1
ATOM 661 C CA . THR A 1 86 ? -4.734 -24 -18.016 1 91.19 86 THR A CA 1
ATOM 662 C C . THR A 1 86 ? -4.723 -22.703 -18.828 1 91.19 86 THR A C 1
ATOM 664 O O . THR A 1 86 ? -4.203 -21.688 -18.359 1 91.19 86 THR A O 1
ATOM 667 N N . GLU A 1 87 ? -5.262 -22.75 -19.984 1 89.38 87 GLU A N 1
ATOM 668 C CA . GLU A 1 87 ? -5.297 -21.594 -20.859 1 89.38 87 GLU A CA 1
ATOM 669 C C . GLU A 1 87 ? -6.074 -20.438 -20.234 1 89.38 87 GLU A C 1
ATOM 671 O O . GLU A 1 87 ? -7.055 -20.672 -19.516 1 89.38 87 GLU A O 1
ATOM 676 N N . ARG A 1 88 ? -5.684 -19.25 -20.516 1 85.62 88 ARG A N 1
ATOM 677 C CA . ARG A 1 88 ? -6.305 -18.047 -19.969 1 85.62 88 ARG A CA 1
ATOM 678 C C . ARG A 1 88 ? -7.789 -17.984 -20.328 1 85.62 88 ARG A C 1
ATOM 680 O O . ARG A 1 88 ? -8.617 -17.609 -19.484 1 85.62 88 ARG A O 1
ATOM 687 N N . LYS A 1 89 ? -8.109 -18.328 -21.531 1 81.38 89 LYS A N 1
ATOM 688 C CA . LYS A 1 89 ? -9.492 -18.281 -22 1 81.38 89 LYS A CA 1
ATOM 689 C C . LYS A 1 89 ? -10.383 -19.203 -21.172 1 81.38 89 LYS A C 1
ATOM 691 O O . LYS A 1 89 ? -11.602 -19.031 -21.125 1 81.38 89 LYS A O 1
ATOM 696 N N . ASP A 1 90 ? -9.75 -20.203 -20.531 1 82.31 90 ASP A N 1
ATOM 697 C CA . ASP A 1 90 ? -10.477 -21.172 -19.719 1 82.31 90 ASP A CA 1
ATOM 698 C C . ASP A 1 90 ? -10.383 -20.828 -18.234 1 82.31 90 ASP A C 1
ATOM 700 O O . ASP A 1 90 ? -10.656 -21.688 -17.375 1 82.31 90 ASP A O 1
ATOM 704 N N . GLY A 1 91 ? -9.859 -19.656 -17.938 1 79.88 91 GLY A N 1
ATOM 705 C CA . GLY A 1 91 ? -9.797 -19.188 -16.562 1 79.88 91 GLY A CA 1
ATOM 706 C C . GLY A 1 91 ? -8.445 -19.422 -15.922 1 79.88 91 GLY A C 1
ATOM 707 O O . GLY A 1 91 ? -8.25 -19.125 -14.742 1 79.88 91 GLY A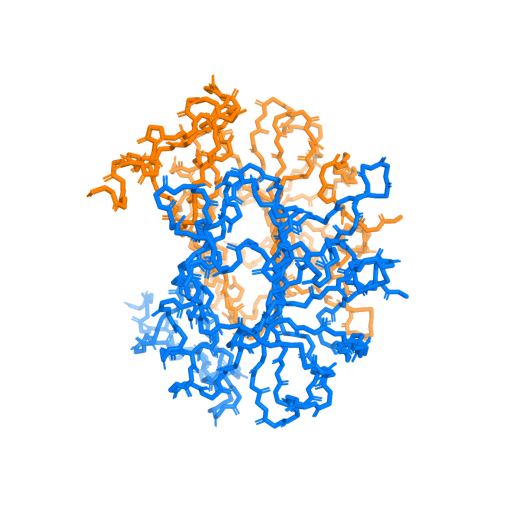 O 1
ATOM 708 N N . GLY A 1 92 ? -7.582 -20 -16.688 1 89.69 92 GLY A N 1
ATOM 709 C CA . GLY A 1 92 ? -6.246 -20.25 -16.156 1 89.69 92 GLY A CA 1
ATOM 710 C C . GLY A 1 92 ? -5.312 -19.078 -16.328 1 89.69 92 GLY A C 1
ATOM 711 O O . GLY A 1 92 ? -5.75 -17.969 -16.641 1 89.69 92 GLY A O 1
ATOM 712 N N . LEU A 1 93 ? -4.09 -19.266 -15.891 1 92.56 93 LEU A N 1
ATOM 713 C CA . LEU A 1 93 ? -3.066 -18.219 -16 1 92.56 93 LEU A CA 1
ATOM 714 C C . LEU A 1 93 ? -2.34 -18.312 -17.344 1 92.56 93 LEU A C 1
ATOM 716 O O . LEU A 1 93 ? -1.773 -17.328 -17.812 1 92.56 93 LEU A O 1
ATOM 720 N N . GLY A 1 94 ? -2.514 -19.516 -17.891 1 87 94 GLY A N 1
ATOM 721 C CA . GLY A 1 94 ? -1.552 -19.766 -18.953 1 87 94 GLY A CA 1
ATOM 722 C C . GLY A 1 94 ? -0.112 -19.734 -18.469 1 87 94 GLY A C 1
ATOM 723 O O . GLY A 1 94 ? 0.148 -19.719 -17.266 1 87 94 GLY A O 1
ATOM 724 N N . ASN A 1 95 ? 0.943 -19.938 -19.25 1 85.69 95 ASN A N 1
ATOM 725 C CA . ASN A 1 95 ? 2.338 -19.859 -18.828 1 85.69 95 ASN A CA 1
ATOM 726 C C . ASN A 1 95 ? 2.674 -18.5 -18.219 1 85.69 95 ASN A C 1
ATOM 728 O O . ASN A 1 95 ? 2.256 -17.469 -18.75 1 85.69 95 ASN A O 1
ATOM 732 N N . VAL A 1 96 ? 3.119 -18.516 -16.953 1 91.69 96 VAL A N 1
ATOM 733 C CA . VAL A 1 96 ? 3.547 -17.281 -16.312 1 91.69 96 VAL A CA 1
ATOM 734 C C . VAL A 1 96 ? 5.035 -17.359 -15.977 1 91.69 96 VAL A C 1
ATOM 736 O O . VAL A 1 96 ? 5.578 -18.453 -15.789 1 91.69 96 VAL A O 1
ATOM 739 N N . ASN A 1 97 ? 5.605 -16.188 -15.859 1 91.5 97 ASN A N 1
ATOM 740 C CA . ASN A 1 97 ? 7.055 -16.094 -15.711 1 91.5 97 ASN A CA 1
ATOM 741 C C . ASN A 1 97 ? 7.445 -15.805 -14.266 1 91.5 97 ASN A C 1
ATOM 743 O O . ASN A 1 97 ? 8.531 -15.281 -14.008 1 91.5 97 ASN A O 1
ATOM 747 N N . ILE A 1 98 ? 6.562 -16.078 -13.32 1 96.25 98 ILE A N 1
ATOM 748 C CA . ILE A 1 98 ? 6.871 -15.812 -11.914 1 96.25 98 ILE A CA 1
ATOM 749 C C . ILE A 1 98 ? 6.547 -17.047 -11.078 1 96.25 98 ILE A C 1
ATOM 751 O O . ILE A 1 98 ? 5.582 -17.766 -11.359 1 96.25 98 ILE A O 1
ATOM 755 N N . PRO A 1 99 ? 7.324 -17.297 -10.016 1 97.94 99 PRO A N 1
ATOM 756 C CA . PRO A 1 99 ? 6.996 -18.406 -9.109 1 97.94 99 PRO A CA 1
ATOM 757 C C . PRO A 1 99 ? 5.66 -18.203 -8.398 1 97.94 99 PRO A C 1
ATOM 759 O O . PRO A 1 99 ? 5.344 -17.078 -7.969 1 97.94 99 PRO A O 1
ATOM 762 N N . LEU A 1 100 ? 4.922 -19.266 -8.336 1 98.12 100 LEU A N 1
ATOM 763 C CA . LEU A 1 100 ? 3.709 -19.312 -7.527 1 98.12 100 LEU A CA 1
ATOM 764 C C . LEU A 1 100 ? 3.926 -20.172 -6.285 1 98.12 100 LEU A C 1
ATOM 766 O O . LEU A 1 100 ? 3.986 -21.406 -6.383 1 98.12 100 LEU A O 1
ATOM 770 N N . PHE A 1 101 ? 4.039 -19.531 -5.16 1 98.69 101 PHE A N 1
ATOM 771 C CA . PHE A 1 101 ? 4.375 -20.172 -3.896 1 98.69 101 PHE A CA 1
ATOM 772 C C . PHE A 1 101 ? 3.129 -20.734 -3.223 1 98.69 101 PHE A C 1
ATOM 774 O O . PHE A 1 101 ? 2.129 -20.031 -3.076 1 98.69 101 PHE A O 1
ATOM 781 N N . SER A 1 102 ? 3.197 -21.953 -2.818 1 98.5 102 SER A N 1
ATOM 782 C CA . SER A 1 102 ? 2.102 -22.594 -2.1 1 98.5 102 SER A CA 1
ATOM 783 C C . SER A 1 102 ? 2.221 -22.375 -0.596 1 98.5 102 SER A C 1
ATOM 785 O O . SER A 1 102 ? 3.096 -22.938 0.055 1 98.5 102 SER A O 1
ATOM 787 N N . ASP A 1 103 ? 1.351 -21.625 -0.103 1 98.25 103 ASP A N 1
ATOM 788 C CA . ASP A 1 103 ? 1.239 -21.375 1.331 1 98.25 103 ASP A CA 1
ATOM 789 C C . ASP A 1 103 ? 0.094 -22.188 1.94 1 98.25 103 ASP A C 1
ATOM 791 O O . ASP A 1 103 ? -0.734 -21.641 2.674 1 98.25 103 ASP A O 1
ATOM 795 N N . LYS A 1 104 ? 0.031 -23.422 1.65 1 96.62 104 LYS A N 1
ATOM 796 C CA . LYS A 1 104 ? -1.115 -24.266 1.981 1 96.62 104 LYS A CA 1
ATOM 797 C C . LYS A 1 104 ? -1.279 -24.391 3.492 1 96.62 104 LYS A C 1
ATOM 799 O O . LYS A 1 104 ? -2.369 -24.703 3.98 1 96.62 104 LYS A O 1
ATOM 804 N N . ASN A 1 105 ? -0.228 -24.203 4.289 1 95.75 105 ASN A N 1
ATOM 805 C CA . ASN A 1 105 ? -0.355 -24.281 5.738 1 95.75 105 ASN A CA 1
ATOM 806 C C . ASN A 1 105 ? -0.638 -22.906 6.355 1 95.75 105 ASN A C 1
ATOM 808 O O . ASN A 1 105 ? -0.664 -22.766 7.578 1 95.75 105 ASN A O 1
ATOM 812 N N . HIS A 1 106 ? -0.703 -21.844 5.586 1 97 106 HIS A N 1
ATOM 813 C CA . HIS A 1 106 ? -1.137 -20.5 5.949 1 97 106 HIS A CA 1
ATOM 814 C C . HIS A 1 106 ? -0.065 -19.781 6.758 1 97 106 HIS A C 1
ATOM 816 O O . HIS A 1 106 ? -0.31 -18.703 7.293 1 97 106 HIS A O 1
ATOM 822 N N . LYS A 1 107 ? 1.059 -20.359 6.875 1 97.44 107 LYS A N 1
ATOM 823 C CA . LYS A 1 107 ? 2.092 -19.781 7.727 1 97.44 107 LYS A CA 1
ATOM 824 C C . LYS A 1 107 ? 2.613 -18.469 7.141 1 97.44 107 LYS A C 1
ATOM 826 O O . LYS A 1 107 ? 2.801 -17.484 7.867 1 97.44 107 LYS A O 1
ATOM 831 N N . LEU A 1 108 ? 2.926 -18.484 5.863 1 97.88 108 LEU A N 1
ATOM 832 C CA . LEU A 1 108 ? 3.475 -17.297 5.223 1 97.88 108 LEU A CA 1
ATOM 833 C C . LEU A 1 108 ? 2.504 -16.125 5.332 1 97.88 108 LEU A C 1
ATOM 835 O O . LEU A 1 108 ? 2.889 -15.031 5.754 1 97.88 108 LEU A O 1
ATOM 839 N N . ALA A 1 109 ? 1.213 -16.359 4.938 1 98 109 ALA A N 1
ATOM 840 C CA . ALA A 1 109 ? 0.196 -15.305 5.004 1 98 109 ALA A CA 1
ATOM 841 C C . ALA A 1 109 ? 0.052 -14.766 6.426 1 98 109 ALA A C 1
ATOM 843 O O . ALA A 1 109 ? -0.139 -13.57 6.625 1 98 109 ALA A O 1
ATOM 844 N N . LYS A 1 110 ? 0.126 -15.641 7.391 1 97.31 110 LYS A N 1
ATOM 845 C CA . LYS A 1 110 ? 0.043 -15.242 8.797 1 97.31 110 LYS A CA 1
ATOM 846 C C . LYS A 1 110 ? 1.236 -14.375 9.188 1 97.31 110 LYS A C 1
ATOM 848 O O . LYS A 1 110 ? 1.067 -13.32 9.805 1 97.31 110 LYS A O 1
ATOM 853 N N . ASP A 1 111 ? 2.439 -14.836 8.828 1 97.75 111 ASP A N 1
ATOM 854 C CA . ASP A 1 111 ? 3.674 -14.141 9.172 1 97.75 111 ASP A CA 1
ATOM 855 C C . ASP A 1 111 ? 3.709 -12.75 8.547 1 97.75 111 ASP A C 1
ATOM 857 O O . ASP A 1 111 ? 4.328 -11.828 9.086 1 97.75 111 ASP A O 1
ATOM 861 N N . TYR A 1 112 ? 3.025 -12.586 7.445 1 97.94 112 TYR A N 1
ATOM 862 C CA . TYR A 1 112 ? 3.059 -11.312 6.742 1 97.94 112 TYR A CA 1
ATOM 863 C C . TYR A 1 112 ? 1.803 -10.492 7.027 1 97.94 112 TYR A C 1
ATOM 865 O O . TYR A 1 112 ? 1.621 -9.406 6.473 1 97.94 112 TYR A O 1
ATOM 873 N N . GLY A 1 113 ? 0.916 -11 7.852 1 96.38 113 GLY A N 1
ATOM 874 C CA . GLY A 1 113 ? -0.201 -10.234 8.383 1 96.38 113 GLY A CA 1
ATOM 875 C C . GLY A 1 113 ? -1.333 -10.062 7.387 1 96.38 113 GLY A C 1
ATOM 876 O O . GLY A 1 113 ? -2.078 -9.078 7.453 1 96.38 113 GLY A O 1
ATOM 877 N N . VAL A 1 114 ? -1.493 -11.055 6.426 1 97.62 114 VAL A N 1
ATOM 878 C CA . VAL A 1 114 ? -2.498 -10.836 5.391 1 97.62 114 VAL A CA 1
ATOM 879 C C . VAL A 1 114 ? -3.5 -11.992 5.398 1 97.62 114 VAL A C 1
ATOM 881 O O . VAL A 1 114 ? -4.375 -12.062 4.531 1 97.62 114 VAL A O 1
ATOM 884 N N . LEU A 1 115 ? -3.389 -12.867 6.363 1 97.5 115 LEU A N 1
ATOM 885 C CA . LEU A 1 115 ? -4.312 -14 6.434 1 97.5 115 LEU A CA 1
ATOM 886 C C . LEU A 1 115 ? -5.645 -13.57 7.039 1 97.5 115 LEU A C 1
ATOM 888 O O . LEU A 1 115 ? -5.676 -12.922 8.086 1 97.5 115 LEU A O 1
ATOM 892 N N . ILE A 1 116 ? -6.691 -13.844 6.359 1 96.44 116 ILE A N 1
ATOM 893 C CA . ILE A 1 116 ? -8.016 -13.828 6.965 1 96.44 116 ILE A CA 1
ATOM 894 C C . ILE A 1 116 ? -8.32 -15.203 7.562 1 96.44 116 ILE A C 1
ATOM 896 O O . ILE A 1 116 ? -8.75 -16.109 6.848 1 96.44 116 ILE A O 1
ATOM 900 N N . GLU A 1 117 ? -8.141 -15.305 8.781 1 93.81 117 GLU A N 1
ATOM 901 C CA . GLU A 1 117 ? -8.18 -16.609 9.453 1 93.81 117 GLU A CA 1
ATOM 902 C C . GLU A 1 117 ? -9.547 -17.266 9.297 1 93.81 117 GLU A C 1
ATOM 904 O O . GLU A 1 117 ? -9.641 -18.453 9 1 93.81 117 GLU A O 1
ATOM 909 N N . GLU A 1 118 ? -10.57 -16.469 9.438 1 94.5 118 GLU A N 1
ATOM 910 C CA . GLU A 1 118 ? -11.93 -17 9.422 1 94.5 118 GLU A CA 1
ATOM 911 C C . GLU A 1 118 ? -12.273 -17.609 8.062 1 94.5 118 GLU A C 1
ATOM 913 O O . GLU A 1 118 ? -13.008 -18.594 7.977 1 94.5 118 GLU A O 1
ATOM 918 N N . ASP A 1 119 ? -11.719 -17.031 7.016 1 94 119 ASP A N 1
ATOM 919 C CA . ASP A 1 119 ? -12.031 -17.453 5.652 1 94 119 ASP A CA 1
ATOM 920 C C . ASP A 1 119 ? -10.969 -18.391 5.109 1 94 119 ASP A C 1
ATOM 922 O O . ASP A 1 119 ? -11.18 -19.078 4.102 1 94 119 ASP A O 1
ATOM 926 N N . GLY A 1 120 ? -9.82 -18.391 5.773 1 95.25 120 GLY A N 1
ATOM 927 C CA . GLY A 1 120 ? -8.703 -19.219 5.324 1 95.25 120 GLY A CA 1
ATOM 928 C C . GLY A 1 120 ? -8.094 -18.734 4.023 1 95.25 120 GLY A C 1
ATOM 929 O O . GLY A 1 120 ? -7.625 -19.531 3.217 1 95.25 120 GLY A O 1
ATOM 930 N N . VAL A 1 121 ? -8.156 -17.422 3.725 1 95.75 121 VAL A N 1
ATOM 931 C CA . VAL A 1 121 ? -7.59 -16.859 2.502 1 95.75 121 VAL A CA 1
ATOM 932 C C . VAL A 1 121 ? -6.691 -15.672 2.846 1 95.75 121 VAL A C 1
ATOM 934 O O . VAL A 1 121 ? -6.742 -15.148 3.961 1 95.75 121 VAL A O 1
ATOM 937 N N . ALA A 1 122 ? -5.883 -15.297 1.93 1 96.75 122 ALA A N 1
ATOM 938 C CA . ALA A 1 122 ? -5.02 -14.133 2.111 1 96.75 122 ALA A CA 1
ATOM 939 C C . ALA A 1 122 ? -5.621 -12.891 1.456 1 96.75 122 ALA A C 1
ATOM 941 O O . ALA A 1 122 ? -6.23 -12.984 0.389 1 96.75 122 ALA A O 1
ATOM 942 N N . LEU A 1 123 ? -5.453 -11.727 2.094 1 97.12 123 LEU A N 1
ATOM 943 C CA . LEU A 1 123 ? -5.68 -10.438 1.443 1 97.12 123 LEU A CA 1
ATOM 944 C C . LEU A 1 123 ? -4.68 -10.219 0.314 1 97.12 123 LEU A C 1
ATOM 946 O O . LEU A 1 123 ? -3.748 -11.008 0.141 1 97.12 123 LEU A O 1
ATOM 950 N N . ARG A 1 124 ? -4.977 -9.18 -0.477 1 97 124 ARG A N 1
ATOM 951 C CA . ARG A 1 124 ? -4.062 -8.828 -1.557 1 97 124 ARG A CA 1
ATOM 952 C C . ARG A 1 124 ? -2.891 -8 -1.033 1 97 124 ARG A C 1
ATOM 954 O O . ARG A 1 124 ? -2.801 -6.801 -1.302 1 97 124 ARG A O 1
ATOM 961 N N . GLY A 1 125 ? -2.062 -8.719 -0.364 1 98.25 125 GLY A N 1
ATOM 962 C CA . GLY A 1 125 ? -0.863 -8.078 0.156 1 98.25 125 GLY A CA 1
ATOM 963 C C . GLY A 1 125 ? 0.289 -8.086 -0.831 1 98.25 125 GLY A C 1
ATOM 964 O O . GLY A 1 125 ? 0.466 -9.039 -1.584 1 98.25 125 GLY A O 1
ATOM 965 N N . LEU A 1 126 ? 1.083 -7.051 -0.803 1 98.75 126 LEU A N 1
ATOM 966 C CA . LEU A 1 126 ? 2.32 -6.926 -1.564 1 98.75 126 LEU A CA 1
ATOM 967 C C . LEU A 1 126 ? 3.414 -6.277 -0.7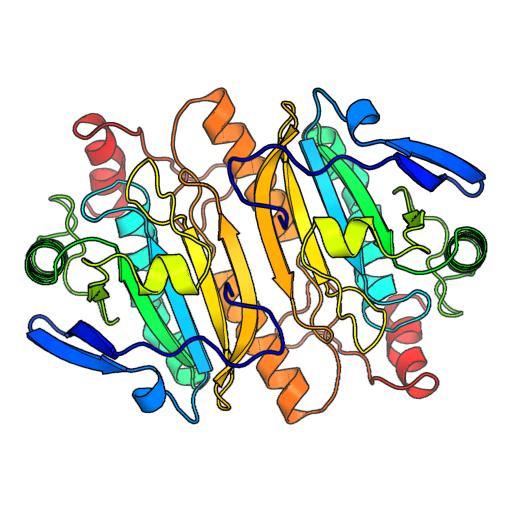22 1 98.75 126 LEU A C 1
ATOM 969 O O . LEU A 1 126 ? 3.186 -5.242 -0.092 1 98.75 126 LEU A O 1
ATOM 973 N N . PHE A 1 127 ? 4.535 -6.867 -0.662 1 98.81 127 PHE A N 1
ATOM 974 C CA . PHE A 1 127 ? 5.676 -6.426 0.135 1 98.81 127 PHE A CA 1
ATOM 975 C C . PHE A 1 127 ? 6.906 -6.238 -0.742 1 98.81 127 PHE A C 1
ATOM 977 O O . PHE A 1 127 ? 7.262 -7.125 -1.523 1 98.81 127 PHE A O 1
ATOM 984 N N . ILE A 1 128 ? 7.512 -5.121 -0.661 1 98.75 128 ILE A N 1
ATOM 985 C CA . ILE A 1 128 ? 8.789 -4.883 -1.334 1 98.75 128 ILE A CA 1
ATOM 986 C C . ILE A 1 128 ? 9.938 -5.062 -0.344 1 98.75 128 ILE A C 1
ATOM 988 O O . ILE A 1 128 ? 10.031 -4.332 0.647 1 98.75 128 ILE A O 1
ATOM 992 N N . ILE A 1 129 ? 10.742 -6.035 -0.614 1 98.69 129 ILE A N 1
ATOM 993 C CA . ILE A 1 129 ? 11.852 -6.426 0.247 1 98.69 129 ILE A CA 1
ATOM 994 C C . ILE A 1 129 ? 13.172 -6.055 -0.42 1 98.69 129 ILE A C 1
ATOM 996 O O . ILE A 1 129 ? 13.406 -6.398 -1.581 1 98.69 129 ILE A O 1
ATOM 1000 N N . ASP A 1 130 ? 14.047 -5.395 0.273 1 98.31 130 ASP A N 1
ATOM 1001 C CA . ASP A 1 130 ? 15.281 -4.91 -0.335 1 98.31 130 ASP A CA 1
ATOM 1002 C C . ASP A 1 130 ? 16.344 -6.012 -0.374 1 98.31 130 ASP A C 1
ATOM 1004 O O . ASP A 1 130 ? 16.125 -7.109 0.138 1 98.31 130 ASP A O 1
ATOM 1008 N N . PRO A 1 131 ? 17.484 -5.789 -1.012 1 97.94 131 PRO A N 1
ATOM 1009 C CA . PRO A 1 131 ? 18.516 -6.824 -1.193 1 97.94 131 PRO A CA 1
ATOM 1010 C C . PRO A 1 131 ? 19.062 -7.344 0.131 1 97.94 131 PRO A C 1
ATOM 1012 O O . PRO A 1 131 ? 19.641 -8.43 0.178 1 97.94 131 PRO A O 1
ATOM 1015 N N . LYS A 1 132 ? 18.875 -6.613 1.213 1 97.31 132 LYS A N 1
ATOM 1016 C CA . LYS A 1 132 ? 19.344 -7.031 2.529 1 97.31 132 LYS A CA 1
ATOM 1017 C C . LYS A 1 132 ? 18.281 -7.824 3.271 1 97.31 132 LYS A C 1
ATOM 1019 O O . LYS A 1 132 ? 18.516 -8.312 4.379 1 97.31 132 LYS A O 1
ATOM 1024 N N . GLY A 1 133 ? 17.094 -7.934 2.676 1 97.69 133 GLY A N 1
ATOM 1025 C CA . GLY A 1 133 ? 16.031 -8.711 3.27 1 97.69 133 GLY A CA 1
ATOM 1026 C C . GLY A 1 133 ? 15.125 -7.895 4.18 1 97.69 133 GLY A C 1
ATOM 1027 O O . GLY A 1 133 ? 14.422 -8.453 5.027 1 97.69 133 GLY A O 1
ATOM 1028 N N . THR A 1 134 ? 15.172 -6.625 4.039 1 98 134 THR A N 1
ATOM 1029 C CA . THR A 1 134 ? 14.383 -5.723 4.875 1 98 134 THR A CA 1
ATOM 1030 C C . THR A 1 134 ? 13.125 -5.27 4.145 1 98 134 THR A C 1
ATOM 1032 O O . THR A 1 134 ? 13.18 -4.934 2.959 1 98 134 THR A O 1
ATOM 1035 N N . ILE A 1 135 ? 11.984 -5.281 4.859 1 98.44 135 ILE A N 1
ATOM 1036 C CA . ILE A 1 135 ? 10.742 -4.781 4.277 1 98.44 135 ILE A CA 1
ATOM 1037 C C . ILE A 1 135 ? 10.812 -3.264 4.129 1 98.44 135 ILE A C 1
ATOM 1039 O O . ILE A 1 135 ? 11.07 -2.549 5.102 1 98.44 135 ILE A O 1
ATOM 1043 N N . ARG A 1 136 ? 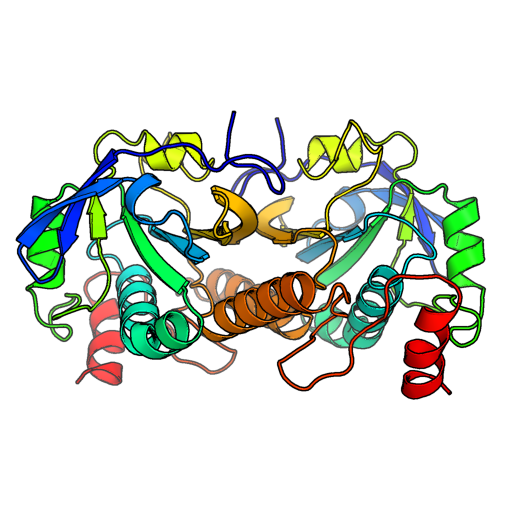10.531 -2.793 2.885 1 98.38 136 ARG A N 1
ATOM 1044 C CA . ARG A 1 136 ? 10.625 -1.36 2.621 1 98.38 136 ARG A CA 1
ATOM 1045 C C . ARG A 1 136 ? 9.242 -0.773 2.328 1 98.38 136 ARG A C 1
ATOM 1047 O O . ARG A 1 136 ? 9.047 0.439 2.434 1 98.38 136 ARG A O 1
ATOM 1054 N N . GLN A 1 137 ? 8.375 -1.632 1.945 1 98.56 137 GLN A N 1
ATOM 1055 C CA . GLN A 1 137 ? 7.051 -1.167 1.549 1 98.56 137 GLN A CA 1
ATOM 1056 C C . GLN A 1 137 ? 6.008 -2.268 1.722 1 98.56 137 GLN A C 1
ATOM 1058 O O . GLN A 1 137 ? 6.273 -3.434 1.424 1 98.56 137 GLN A O 1
ATOM 1063 N N . ILE A 1 138 ? 4.824 -1.874 2.191 1 98.5 138 ILE A N 1
ATOM 1064 C CA . ILE A 1 138 ? 3.693 -2.783 2.357 1 98.5 138 ILE A CA 1
ATOM 1065 C C . ILE A 1 138 ? 2.455 -2.193 1.687 1 98.5 138 ILE A C 1
ATOM 1067 O O . ILE A 1 138 ? 2.141 -1.016 1.871 1 98.5 138 ILE A O 1
ATOM 1071 N N . THR A 1 139 ? 1.819 -2.947 0.858 1 98.38 139 THR A N 1
ATOM 1072 C CA . THR A 1 139 ? 0.507 -2.654 0.293 1 98.38 139 THR A CA 1
ATOM 1073 C C . THR A 1 139 ? -0.468 -3.797 0.568 1 98.38 139 THR A C 1
ATOM 1075 O O . THR A 1 139 ? -0.185 -4.953 0.249 1 98.38 139 THR A O 1
ATOM 1078 N N . ILE A 1 140 ? -1.579 -3.484 1.191 1 98.19 140 ILE A N 1
ATOM 1079 C CA . ILE A 1 140 ? -2.613 -4.492 1.405 1 98.19 140 ILE A CA 1
ATOM 1080 C C . ILE A 1 140 ? -3.957 -3.967 0.908 1 98.19 140 ILE A C 1
ATOM 1082 O O . ILE A 1 140 ? -4.512 -3.025 1.479 1 98.19 140 ILE A O 1
ATOM 1086 N N . ASN A 1 141 ? -4.445 -4.539 -0.172 1 97.69 141 ASN A N 1
ATOM 1087 C CA . ASN A 1 141 ? -5.785 -4.254 -0.674 1 97.69 141 ASN A CA 1
ATOM 1088 C C . ASN A 1 141 ? -6.812 -5.242 -0.131 1 97.69 141 ASN A C 1
ATOM 1090 O O . ASN A 1 141 ? -6.512 -6.426 0.038 1 97.69 141 ASN A O 1
ATOM 1094 N N . ASP A 1 142 ? -8.016 -4.719 0.066 1 96.5 142 ASP A N 1
ATOM 1095 C CA . ASP A 1 142 ? -9.141 -5.625 0.251 1 96.5 142 ASP A CA 1
ATOM 1096 C C . ASP A 1 142 ? -9.383 -6.469 -0.998 1 96.5 142 ASP A C 1
ATOM 1098 O O . ASP A 1 142 ? -8.805 -6.203 -2.053 1 96.5 142 ASP A O 1
ATOM 1102 N N . LEU A 1 143 ? -10.18 -7.391 -1.002 1 94.25 143 LEU A N 1
ATOM 1103 C CA . LEU A 1 143 ? -10.289 -8.516 -1.921 1 94.25 143 LEU A CA 1
ATOM 1104 C C . LEU A 1 143 ? -10.719 -8.047 -3.307 1 94.25 143 LEU A C 1
ATOM 1106 O O . LEU A 1 143 ? -10.219 -8.539 -4.316 1 94.25 143 LEU A O 1
ATOM 1110 N N . PRO A 1 144 ? -11.516 -7.062 -3.416 1 93.69 144 PRO A N 1
ATOM 1111 C CA . PRO A 1 144 ? -12.141 -6.84 -4.723 1 93.69 144 PRO A CA 1
ATOM 1112 C C . PRO A 1 144 ? -11.281 -5.98 -5.648 1 93.69 144 PRO A C 1
ATOM 1114 O O . PRO A 1 144 ? -11.641 -5.766 -6.809 1 93.69 144 PRO A O 1
ATOM 1117 N N . VAL A 1 145 ? -10.203 -5.465 -5.16 1 94.69 145 VAL A N 1
ATOM 1118 C CA . VAL A 1 145 ? -9.453 -4.5 -5.961 1 94.69 145 VAL A CA 1
ATOM 1119 C C . VAL A 1 145 ? -8.023 -4.996 -6.176 1 94.69 145 VAL A C 1
ATOM 1121 O O . VAL A 1 145 ? -7.312 -5.289 -5.215 1 94.69 145 VAL A O 1
ATOM 1124 N N . GLY A 1 146 ? -7.641 -5.008 -7.461 1 94.69 146 GLY A N 1
ATOM 1125 C CA . GLY A 1 146 ? -6.301 -5.43 -7.824 1 94.69 146 GLY A CA 1
ATOM 1126 C C . GLY A 1 146 ? -5.258 -4.344 -7.621 1 94.69 146 GLY A C 1
ATOM 1127 O O . GLY A 1 146 ? -5.594 -3.162 -7.531 1 94.69 146 GLY A O 1
ATOM 1128 N N . ARG A 1 147 ? -4.055 -4.781 -7.523 1 97.44 147 ARG A N 1
ATOM 1129 C CA . ARG A 1 147 ? -2.936 -3.869 -7.32 1 97.44 147 ARG A CA 1
ATOM 1130 C C . ARG A 1 147 ? -2.412 -3.342 -8.656 1 97.44 147 ARG A C 1
ATOM 1132 O O . ARG A 1 147 ? -2.926 -3.703 -9.719 1 97.44 147 ARG A O 1
ATOM 1139 N N . SER A 1 148 ? -1.497 -2.396 -8.562 1 96.75 148 SER A N 1
ATOM 1140 C CA . SER A 1 148 ? -0.946 -1.722 -9.734 1 96.75 148 SER A CA 1
ATOM 1141 C C . SER A 1 148 ? 0.505 -2.125 -9.977 1 96.75 148 SER A C 1
ATOM 1143 O O . SER A 1 148 ? 1.36 -1.928 -9.109 1 96.75 148 SER A O 1
ATOM 1145 N N . VAL A 1 149 ? 0.761 -2.645 -11.195 1 96.62 149 VAL A N 1
ATOM 1146 C CA . VAL A 1 149 ? 2.129 -2.961 -11.594 1 96.62 149 VAL A CA 1
ATOM 1147 C C . VAL A 1 149 ? 2.951 -1.678 -11.68 1 96.62 149 VAL A C 1
ATOM 1149 O O . VAL A 1 149 ? 4.074 -1.617 -11.172 1 96.62 149 VAL A O 1
ATOM 1152 N N . ASP A 1 150 ? 2.363 -0.664 -12.266 1 95.56 150 ASP A N 1
ATOM 1153 C CA . ASP A 1 150 ? 3.07 0.597 -12.469 1 95.56 150 ASP A CA 1
ATOM 1154 C C . ASP A 1 150 ? 3.471 1.223 -11.133 1 95.56 150 ASP A C 1
ATOM 1156 O O . ASP A 1 150 ? 4.586 1.729 -10.992 1 95.56 150 ASP A O 1
ATOM 1160 N N . GLU A 1 151 ? 2.578 1.254 -10.219 1 96.25 151 GLU A N 1
ATOM 1161 C CA . GLU A 1 151 ? 2.898 1.804 -8.898 1 96.25 151 GLU A CA 1
ATOM 1162 C C . GLU A 1 151 ? 4.004 1.002 -8.227 1 96.25 151 GLU A C 1
ATOM 1164 O O . GLU A 1 151 ? 4.871 1.572 -7.559 1 96.25 151 GLU A O 1
ATOM 1169 N N . THR A 1 152 ? 3.941 -0.317 -8.359 1 97.69 152 THR A N 1
ATOM 1170 C CA . THR A 1 152 ? 4.98 -1.161 -7.777 1 97.69 152 THR A CA 1
ATOM 1171 C C . THR A 1 152 ? 6.34 -0.846 -8.391 1 97.69 152 THR A C 1
ATOM 1173 O O . THR A 1 152 ? 7.336 -0.72 -7.68 1 97.69 152 THR A O 1
ATOM 1176 N N . LEU A 1 153 ? 6.355 -0.691 -9.727 1 97.12 153 LEU A N 1
ATOM 1177 C CA . LEU A 1 153 ? 7.59 -0.327 -10.422 1 97.12 153 LEU A CA 1
ATOM 1178 C C . LEU A 1 153 ? 8.102 1.027 -9.938 1 97.12 153 LEU A C 1
ATOM 1180 O O . LEU A 1 153 ? 9.297 1.195 -9.711 1 97.12 153 LEU A O 1
ATOM 1184 N N . ARG A 1 154 ? 7.199 1.956 -9.789 1 96 154 ARG A N 1
ATOM 1185 C CA . ARG A 1 154 ? 7.555 3.289 -9.312 1 96 154 ARG A CA 1
ATOM 1186 C C . ARG A 1 154 ? 8.227 3.223 -7.949 1 96 154 ARG A C 1
ATOM 1188 O O . ARG A 1 154 ? 9.234 3.893 -7.715 1 96 154 ARG A O 1
ATOM 1195 N N . LEU A 1 155 ? 7.707 2.432 -7.074 1 97.25 155 LEU A N 1
ATOM 1196 C CA . LEU A 1 155 ? 8.234 2.291 -5.723 1 97.25 155 LEU A CA 1
ATOM 1197 C C . LEU A 1 155 ? 9.609 1.632 -5.738 1 97.25 155 LEU A C 1
ATOM 1199 O O . LEU A 1 155 ? 10.516 2.061 -5.02 1 97.25 155 LEU A O 1
ATOM 1203 N N . VAL A 1 156 ? 9.742 0.583 -6.543 1 97.44 156 VAL A N 1
ATOM 1204 C CA . VAL A 1 156 ? 11.039 -0.075 -6.672 1 97.44 156 VAL A CA 1
ATOM 1205 C C . VAL A 1 156 ? 12.078 0.927 -7.16 1 97.44 156 VAL A C 1
ATOM 1207 O O . VAL A 1 156 ? 13.164 1.032 -6.59 1 97.44 156 VAL A O 1
ATOM 1210 N N . ASP A 1 157 ? 11.734 1.699 -8.203 1 96.56 157 ASP A N 1
ATOM 1211 C CA . ASP A 1 157 ? 12.625 2.717 -8.742 1 96.56 157 ASP A CA 1
ATOM 1212 C C . ASP A 1 157 ? 13.016 3.732 -7.668 1 96.56 157 ASP A C 1
ATOM 1214 O O . ASP A 1 157 ? 14.18 4.117 -7.559 1 96.56 157 ASP A O 1
ATOM 1218 N N . ALA A 1 158 ? 12.062 4.129 -6.949 1 95.94 158 ALA A N 1
ATOM 1219 C CA . ALA A 1 158 ? 12.281 5.164 -5.941 1 95.94 158 ALA A CA 1
ATOM 1220 C C . ALA A 1 158 ? 13.219 4.664 -4.844 1 95.94 158 ALA A C 1
ATOM 1222 O O . ALA A 1 158 ? 14.172 5.355 -4.473 1 95.94 158 ALA A O 1
ATOM 1223 N N . PHE A 1 159 ? 12.977 3.484 -4.305 1 96.62 159 PHE A N 1
ATOM 1224 C CA . PHE A 1 159 ? 13.812 2.938 -3.244 1 96.62 159 PHE A CA 1
ATOM 1225 C C . PHE A 1 159 ? 15.234 2.693 -3.746 1 96.62 159 PHE A C 1
ATOM 1227 O O . PHE A 1 159 ? 16.203 2.951 -3.031 1 96.62 159 PHE A O 1
ATOM 1234 N N . LYS A 1 160 ? 15.289 2.152 -4.949 1 95.25 160 LYS A N 1
ATOM 1235 C CA . LYS A 1 160 ? 16.609 1.948 -5.535 1 95.25 160 LYS A CA 1
ATOM 1236 C C . LYS A 1 160 ? 17.375 3.268 -5.648 1 95.25 160 LYS A C 1
ATOM 1238 O O . LYS A 1 160 ? 18.562 3.328 -5.355 1 95.25 160 LYS A O 1
ATOM 1243 N N . PHE A 1 161 ? 16.734 4.301 -6.133 1 93.5 161 PHE A N 1
ATOM 1244 C CA . PHE A 1 161 ? 17.328 5.617 -6.285 1 93.5 161 PHE A CA 1
ATOM 1245 C C . PHE A 1 161 ? 17.844 6.133 -4.945 1 93.5 161 PHE A C 1
ATOM 1247 O O . PHE A 1 161 ? 18.984 6.617 -4.855 1 93.5 161 PHE A O 1
ATOM 1254 N N . THR A 1 162 ? 16.984 6.047 -3.959 1 92.94 162 THR A N 1
ATOM 1255 C CA . THR A 1 162 ? 17.359 6.516 -2.629 1 92.94 162 THR A CA 1
ATOM 1256 C C . THR A 1 162 ? 18.562 5.746 -2.1 1 92.94 162 THR A C 1
ATOM 1258 O O . THR A 1 162 ? 19.438 6.324 -1.452 1 92.94 162 THR A O 1
ATOM 1261 N N . GLU A 1 163 ? 18.578 4.477 -2.293 1 91.06 163 GLU A N 1
ATOM 1262 C CA . GLU A 1 163 ? 19.703 3.654 -1.841 1 91.06 163 GLU A CA 1
ATOM 1263 C C . GLU A 1 163 ? 20.984 4.016 -2.58 1 91.06 163 GLU A C 1
ATOM 1265 O O . GLU A 1 163 ? 22.062 4.051 -1.981 1 91.06 163 GLU A O 1
ATOM 1270 N N . LYS A 1 164 ? 20.891 4.285 -3.822 1 90.25 164 LYS A N 1
ATOM 1271 C CA . LYS A 1 164 ? 22.062 4.539 -4.664 1 90.25 164 LYS A CA 1
ATOM 1272 C C . LYS A 1 164 ? 22.609 5.945 -4.434 1 90.25 164 LYS A C 1
ATOM 1274 O O . LYS A 1 164 ? 23.828 6.141 -4.375 1 90.25 164 LYS A O 1
ATOM 1279 N N . TYR A 1 165 ? 21.734 6.918 -4.234 1 89.94 165 TYR A N 1
ATOM 1280 C CA . TYR A 1 165 ? 22.188 8.305 -4.281 1 89.94 165 TYR A CA 1
ATOM 1281 C C . TYR A 1 165 ? 22.031 8.969 -2.916 1 89.94 165 TYR A C 1
ATOM 1283 O O . TYR A 1 165 ? 22.578 10.047 -2.682 1 89.94 165 TYR A O 1
ATOM 1291 N N . GLY A 1 166 ? 21.234 8.312 -2.053 1 88.62 166 GLY A N 1
ATOM 1292 C CA . GLY A 1 166 ? 21.047 8.875 -0.724 1 88.62 166 GLY A CA 1
ATOM 1293 C C . GLY A 1 166 ? 20.016 9.992 -0.689 1 88.62 166 GLY A C 1
ATOM 1294 O O . GLY A 1 166 ? 19.781 10.594 0.363 1 88.62 166 GLY A O 1
ATOM 1295 N N . GLU A 1 167 ? 19.406 10.289 -1.789 1 86.81 167 GLU A N 1
ATOM 1296 C CA . GLU A 1 167 ? 18.375 11.312 -1.875 1 86.81 167 GLU A CA 1
ATOM 1297 C C . GLU A 1 167 ? 16.984 10.711 -1.633 1 86.81 167 GLU A C 1
ATOM 1299 O O . GLU A 1 167 ? 16.797 9.5 -1.743 1 86.81 167 GLU A O 1
ATOM 1304 N N . VAL A 1 168 ? 16.078 11.602 -1.221 1 89.19 168 VAL A N 1
ATOM 1305 C CA . VAL A 1 168 ? 14.734 11.125 -0.924 1 89.19 168 VAL A CA 1
ATOM 1306 C C . VAL A 1 168 ? 13.781 11.531 -2.049 1 89.19 168 VAL A C 1
ATOM 1308 O O . VAL A 1 168 ? 14.039 12.5 -2.768 1 89.19 168 VAL A O 1
ATOM 1311 N N . CYS A 1 169 ? 12.797 10.75 -2.266 1 90.12 169 CYS A N 1
ATOM 1312 C CA . CYS A 1 169 ? 11.867 10.93 -3.377 1 90.12 169 CYS A CA 1
ATOM 1313 C C . CYS A 1 169 ? 10.57 11.57 -2.908 1 90.12 169 CYS A C 1
ATOM 1315 O O . CYS A 1 169 ? 9.859 11.008 -2.072 1 90.12 169 CYS A O 1
ATOM 1317 N N . PRO A 1 170 ? 10.195 12.695 -3.479 1 89.31 170 PRO A N 1
ATOM 1318 C CA . PRO A 1 170 ? 8.977 13.391 -3.08 1 89.31 170 PRO A CA 1
ATOM 1319 C C . PRO A 1 170 ? 7.707 12.641 -3.486 1 89.31 170 PRO A C 1
ATOM 1321 O O . PRO A 1 170 ? 7.789 11.594 -4.129 1 89.31 170 PRO A O 1
ATOM 1324 N N . ALA A 1 171 ? 6.586 13.156 -3.084 1 86.94 171 ALA A N 1
ATOM 1325 C CA . ALA A 1 171 ? 5.289 12.633 -3.502 1 86.94 171 ALA A CA 1
ATOM 1326 C C . ALA A 1 171 ? 5.215 12.484 -5.02 1 86.94 171 ALA A C 1
ATOM 1328 O O . ALA A 1 171 ? 5.695 13.352 -5.754 1 86.94 171 ALA A O 1
ATOM 1329 N N . ASN A 1 172 ? 4.66 11.391 -5.449 1 86.5 172 ASN A N 1
ATOM 1330 C CA . ASN A 1 172 ? 4.371 11.148 -6.859 1 86.5 172 ASN A CA 1
ATOM 1331 C C . ASN A 1 172 ? 5.648 11 -7.676 1 86.5 172 ASN A C 1
ATOM 1333 O O . ASN A 1 172 ? 5.613 11.039 -8.906 1 86.5 172 ASN A O 1
ATOM 1337 N N . TRP A 1 173 ? 6.773 10.906 -7.07 1 85.88 173 TRP A N 1
ATOM 1338 C CA . TRP A 1 173 ? 8.047 10.844 -7.781 1 85.88 173 TRP A CA 1
ATOM 1339 C C . TRP A 1 173 ? 8.078 9.656 -8.734 1 85.88 173 TRP A C 1
ATOM 1341 O O . TRP A 1 173 ? 7.637 8.555 -8.383 1 85.88 173 TRP A O 1
ATOM 1351 N N . SER A 1 174 ? 8.508 9.914 -9.891 1 84.94 174 SER A N 1
ATOM 1352 C CA . SER A 1 174 ? 8.836 8.875 -10.875 1 84.94 174 SER A CA 1
ATOM 1353 C C . SER A 1 174 ? 10.234 9.07 -11.438 1 84.94 174 SER A C 1
ATOM 1355 O O . SER A 1 174 ? 10.836 10.133 -11.273 1 84.94 174 SER A O 1
ATOM 1357 N N . GLN A 1 175 ? 10.68 7.984 -12.047 1 83.31 175 GLN A N 1
ATOM 1358 C CA . GLN A 1 175 ? 12.031 8.031 -12.586 1 83.31 175 GLN A CA 1
ATOM 1359 C C . GLN A 1 175 ? 12.227 9.266 -13.461 1 83.31 175 GLN A C 1
ATOM 1361 O O . GLN A 1 175 ? 11.406 9.555 -14.336 1 83.31 175 GLN A O 1
ATOM 1366 N N . GLY A 1 176 ? 13.25 9.93 -13.164 1 80.94 176 GLY A N 1
ATOM 1367 C CA . GLY A 1 176 ? 13.555 11.141 -13.906 1 80.94 176 GLY A CA 1
ATOM 1368 C C . GLY A 1 176 ? 13.07 12.406 -13.219 1 80.94 176 GLY A C 1
ATOM 1369 O O . GLY A 1 176 ? 13.438 13.516 -13.617 1 80.94 176 GLY A O 1
ATOM 1370 N N . GLY A 1 177 ? 12.195 12.258 -12.18 1 81.75 177 GLY A N 1
ATOM 1371 C CA . GLY A 1 177 ? 11.711 13.406 -11.43 1 81.75 177 GLY A CA 1
ATOM 1372 C C . GLY A 1 177 ? 12.75 13.992 -10.492 1 81.75 177 GLY A C 1
ATOM 1373 O O . GLY A 1 177 ? 13.773 13.359 -10.227 1 81.75 177 GLY A O 1
ATOM 1374 N N . GLU A 1 178 ? 12.43 15.148 -10.031 1 82.31 178 GLU A N 1
ATOM 1375 C CA . GLU A 1 178 ? 13.328 15.805 -9.094 1 82.31 178 GLU A CA 1
ATOM 1376 C C . GLU A 1 178 ? 13.289 15.133 -7.727 1 82.31 178 GLU A C 1
ATOM 1378 O O . GLU A 1 178 ? 12.227 14.711 -7.27 1 82.31 178 GLU A O 1
ATOM 1383 N N . THR A 1 179 ? 14.469 15.062 -7.172 1 85.12 179 THR A N 1
ATOM 1384 C CA . THR A 1 179 ? 14.594 14.484 -5.836 1 85.12 179 THR A CA 1
ATOM 1385 C C . THR A 1 179 ? 15.078 15.531 -4.836 1 85.12 179 THR A C 1
ATOM 1387 O O . THR A 1 179 ? 15.352 16.672 -5.211 1 85.12 179 THR A O 1
ATOM 1390 N N . ILE A 1 180 ? 15.039 15.18 -3.57 1 84.12 180 ILE A N 1
ATOM 1391 C CA . ILE A 1 180 ? 15.414 16.109 -2.508 1 84.12 180 ILE A CA 1
ATOM 1392 C C . ILE A 1 180 ? 16.656 15.586 -1.781 1 84.12 180 ILE A C 1
ATOM 1394 O O . ILE A 1 180 ? 16.703 14.422 -1.385 1 84.12 180 ILE A O 1
ATOM 1398 N N . LYS A 1 181 ? 17.672 16.406 -1.74 1 83.06 181 LYS A N 1
ATOM 1399 C CA . LYS A 1 181 ? 18.812 16.078 -0.881 1 83.06 181 LYS A CA 1
ATOM 1400 C C . LYS A 1 181 ? 18.422 16.125 0.593 1 83.06 181 LYS A C 1
ATOM 1402 O O . LYS A 1 181 ? 17.859 17.125 1.052 1 83.06 181 LYS A O 1
ATOM 1407 N N . ALA A 1 182 ? 18.656 15.164 1.369 1 78 182 ALA A N 1
ATOM 1408 C CA . ALA A 1 182 ? 18.125 14.984 2.719 1 78 182 ALA A CA 1
ATOM 1409 C C . ALA A 1 182 ? 18.938 15.781 3.734 1 78 182 ALA A C 1
ATOM 1411 O O . ALA A 1 182 ? 19.438 15.227 4.711 1 78 182 ALA A O 1
ATOM 1412 N N . ASN A 1 183 ? 19.156 16.906 3.506 1 78.5 183 ASN A N 1
ATOM 1413 C CA . ASN A 1 183 ? 19.766 17.828 4.461 1 78.5 183 ASN A CA 1
ATOM 1414 C C . ASN A 1 183 ? 19.172 19.219 4.355 1 78.5 183 ASN A C 1
ATOM 1416 O O . ASN A 1 183 ? 18.719 19.641 3.279 1 78.5 183 ASN A O 1
ATOM 1420 N N . PRO A 1 184 ? 18.984 19.922 5.555 1 72.81 184 PRO A N 1
ATOM 1421 C CA . PRO A 1 184 ? 18.25 21.188 5.633 1 72.81 184 PRO A CA 1
ATOM 1422 C C . PRO A 1 184 ? 18.766 22.234 4.648 1 72.81 184 PRO A C 1
ATOM 1424 O O . PRO A 1 184 ? 17.984 23.016 4.105 1 72.81 184 PRO A O 1
ATOM 1427 N N . LYS A 1 185 ? 20.062 22.312 4.383 1 77.31 185 LYS A N 1
ATOM 1428 C CA . LYS A 1 185 ? 20.625 23.328 3.494 1 77.31 185 LYS A CA 1
ATOM 1429 C C . LYS A 1 185 ? 20.328 23 2.033 1 77.31 185 LYS A C 1
ATOM 1431 O O . LYS A 1 185 ? 19.781 23.828 1.302 1 77.31 185 LYS A O 1
ATOM 1436 N N . GLU A 1 186 ? 20.562 21.766 1.64 1 76.38 186 GLU A N 1
ATOM 1437 C CA . GLU A 1 186 ? 20.484 21.391 0.23 1 76.38 186 GLU A CA 1
ATOM 1438 C C . GLU A 1 186 ? 19.047 21.078 -0.182 1 76.38 186 GLU A C 1
ATOM 1440 O O . GLU A 1 186 ? 18.719 21.094 -1.371 1 76.38 186 GLU A O 1
ATOM 1445 N N . SER A 1 187 ? 18.234 20.812 0.82 1 74.5 187 SER A N 1
ATOM 1446 C CA . SER A 1 187 ? 16.844 20.547 0.521 1 74.5 187 SER A CA 1
ATOM 1447 C C . SER A 1 187 ? 16.141 21.766 -0.057 1 74.5 187 SER A C 1
ATOM 1449 O O . SER A 1 187 ? 15.141 21.641 -0.767 1 74.5 187 SER A O 1
ATOM 1451 N N . LYS A 1 188 ? 16.641 22.875 0.268 1 76.75 188 LYS A N 1
ATOM 1452 C CA . LYS A 1 188 ? 16.047 24.125 -0.18 1 76.75 188 LYS A CA 1
ATOM 1453 C C . LYS A 1 188 ? 16.078 24.234 -1.701 1 76.75 188 LYS A C 1
ATOM 1455 O O . LYS A 1 188 ? 15.25 24.922 -2.299 1 76.75 188 LYS A O 1
ATOM 1460 N N . GLU A 1 189 ? 17.125 23.594 -2.289 1 76.06 189 GLU A N 1
ATOM 1461 C CA . GLU A 1 189 ? 17.234 23.625 -3.744 1 76.06 189 GLU A CA 1
ATOM 1462 C C . GLU A 1 189 ? 15.969 23.078 -4.398 1 76.06 189 GLU A C 1
ATOM 1464 O O . GLU A 1 189 ? 15.469 23.641 -5.375 1 76.06 189 GLU A O 1
ATOM 1469 N N . TYR A 1 190 ? 15.508 22 -3.924 1 76.94 190 TYR A N 1
ATOM 1470 C CA . TYR A 1 190 ? 14.273 21.406 -4.441 1 76.94 190 TYR A CA 1
ATOM 1471 C C . TYR A 1 190 ? 13.102 22.359 -4.254 1 76.94 190 TYR A C 1
ATOM 1473 O O . TYR A 1 190 ? 12.359 22.625 -5.203 1 76.94 190 TYR A O 1
ATOM 1481 N N . PHE A 1 191 ? 12.906 22.953 -3.145 1 78.19 191 PHE A N 1
ATOM 1482 C CA . PHE A 1 191 ? 11.758 23.781 -2.809 1 78.19 191 PHE A CA 1
ATOM 1483 C C . PHE A 1 191 ? 11.773 25.078 -3.59 1 78.19 191 PHE A C 1
ATOM 1485 O O . PHE A 1 191 ? 10.727 25.578 -4.012 1 78.19 191 PHE A O 1
ATOM 1492 N N . ASN A 1 192 ? 12.984 25.5 -3.771 1 75.31 192 ASN A N 1
ATOM 1493 C CA . ASN A 1 192 ? 13.125 26.688 -4.59 1 75.31 192 ASN A CA 1
ATOM 1494 C C . ASN A 1 192 ? 12.773 26.422 -6.051 1 75.31 192 ASN A C 1
ATOM 1496 O O . ASN A 1 192 ? 12.188 27.266 -6.723 1 75.31 192 ASN A O 1
ATOM 1500 N N . LYS A 1 193 ? 13.203 25.297 -6.473 1 74.88 193 LYS A N 1
ATOM 1501 C CA . LYS A 1 193 ? 12.945 24.938 -7.863 1 74.88 193 LYS A CA 1
ATOM 1502 C C . LYS A 1 193 ? 11.453 24.688 -8.102 1 74.88 193 LYS A C 1
ATOM 1504 O O . LYS A 1 193 ? 10.914 25.094 -9.133 1 74.88 193 LYS A O 1
ATOM 1509 N N . VAL A 1 194 ? 10.766 24.141 -7.141 1 73.12 194 VAL A N 1
ATOM 1510 C CA . VAL A 1 194 ? 9.383 23.719 -7.34 1 73.12 194 VAL A CA 1
ATOM 1511 C C . VAL A 1 194 ? 8.438 24.844 -6.949 1 73.12 194 VAL A C 1
ATOM 1513 O O . VAL A 1 194 ? 7.391 25.031 -7.574 1 73.12 194 VAL A O 1
ATOM 1516 N N . HIS A 1 195 ? 8.797 25.641 -5.996 1 68.19 195 HIS A N 1
ATOM 1517 C CA . HIS A 1 195 ? 7.883 26.656 -5.473 1 68.19 195 HIS A CA 1
ATOM 1518 C C . HIS A 1 195 ? 8.406 28.062 -5.73 1 68.19 195 HIS A C 1
ATOM 1520 O O . HIS A 1 195 ? 7.738 29.047 -5.398 1 68.19 195 HIS A O 1
ATOM 1526 N N . GLY A 1 196 ? 9.648 28.141 -6.184 1 59.97 196 GLY A 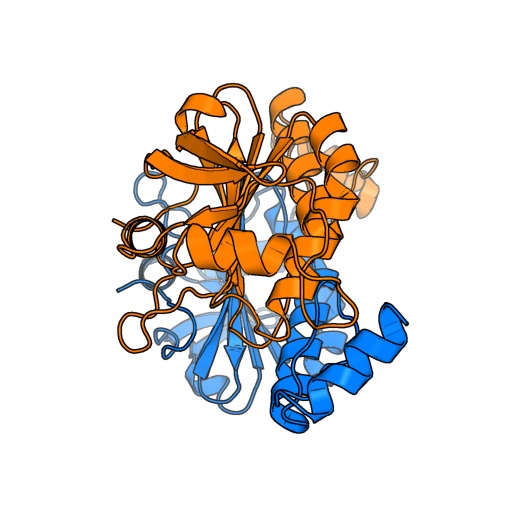N 1
ATOM 1527 C CA . GLY A 1 196 ? 10.227 29.453 -6.422 1 59.97 196 GLY A CA 1
ATOM 1528 C C . GLY A 1 196 ? 9.703 30.109 -7.684 1 59.97 196 GLY A C 1
ATOM 1529 O O . GLY A 1 196 ? 9.172 29.438 -8.57 1 59.97 196 GLY A O 1
ATOM 1530 N N . MET B 1 1 ? -4.434 -4.16 18.969 1 68.69 1 MET B N 1
ATOM 1531 C CA . MET B 1 1 ? -3.969 -4.711 17.688 1 68.69 1 MET B CA 1
ATOM 1532 C C . MET B 1 1 ? -3.926 -3.633 16.609 1 68.69 1 MET B C 1
ATOM 1534 O O . MET B 1 1 ? -4.699 -2.674 16.656 1 68.69 1 MET B O 1
ATOM 1538 N N . ALA B 1 2 ? -2.898 -3.58 15.672 1 86.94 2 ALA B N 1
ATOM 1539 C CA . ALA B 1 2 ? -2.707 -2.562 14.641 1 86.94 2 ALA B CA 1
ATOM 1540 C C . ALA B 1 2 ? -3.807 -2.641 13.586 1 86.94 2 ALA B C 1
ATOM 1542 O O . ALA B 1 2 ? -4.492 -3.658 13.461 1 86.94 2 ALA B O 1
ATOM 1543 N N . ALA B 1 3 ? -4.121 -1.529 12.984 1 94.62 3 ALA B N 1
ATOM 1544 C CA . ALA B 1 3 ? -5.113 -1.443 11.914 1 94.62 3 ALA B CA 1
ATOM 1545 C C . ALA B 1 3 ? -4.965 -2.602 10.938 1 94.62 3 ALA B C 1
ATOM 1547 O O . ALA B 1 3 ? -3.848 -2.986 10.586 1 94.62 3 ALA B O 1
ATOM 1548 N N . ARG B 1 4 ? -6.113 -3.262 10.586 1 95.81 4 ARG B N 1
ATOM 1549 C CA . ARG B 1 4 ? -6.137 -4.395 9.664 1 95.81 4 ARG B CA 1
ATOM 1550 C C . ARG B 1 4 ? -7.242 -4.234 8.625 1 95.81 4 ARG B C 1
ATOM 1552 O O . ARG B 1 4 ? -8.352 -3.805 8.953 1 95.81 4 ARG B O 1
ATOM 1559 N N . VAL B 1 5 ? -6.953 -4.621 7.449 1 97.75 5 VAL B N 1
ATOM 1560 C CA . VAL B 1 5 ? -7.949 -4.578 6.387 1 97.75 5 VAL B CA 1
ATOM 1561 C C . VAL B 1 5 ? -9.156 -5.438 6.77 1 97.75 5 VAL B C 1
ATOM 1563 O O . VAL B 1 5 ? -8.992 -6.508 7.367 1 97.75 5 VAL B O 1
ATOM 1566 N N . GLN B 1 6 ? -10.375 -4.957 6.441 1 97.12 6 GLN B N 1
ATOM 1567 C CA . GLN B 1 6 ? -11.672 -5.582 6.648 1 97.12 6 GLN B CA 1
ATOM 1568 C C . GLN B 1 6 ? -12.117 -5.465 8.102 1 97.12 6 GLN B C 1
ATOM 1570 O O . GLN B 1 6 ? -13.156 -6.004 8.492 1 97.12 6 GLN B O 1
ATOM 1575 N N . HIS B 1 7 ? -11.398 -4.824 9.008 1 97.25 7 HIS B N 1
ATOM 1576 C CA . HIS B 1 7 ? -11.758 -4.574 10.398 1 97.25 7 HIS B CA 1
ATOM 1577 C C . HIS B 1 7 ? -12.031 -3.092 10.641 1 97.25 7 HIS B C 1
ATOM 1579 O O . HIS B 1 7 ? -11.586 -2.242 9.859 1 97.25 7 HIS B O 1
ATOM 1585 N N . PRO B 1 8 ? -12.812 -2.777 11.68 1 97.88 8 PRO B N 1
ATOM 1586 C CA . PRO B 1 8 ? -13.031 -1.367 12.008 1 97.88 8 PRO B CA 1
ATOM 1587 C C . PRO B 1 8 ? -11.727 -0.605 12.242 1 97.88 8 PRO B C 1
ATOM 1589 O O . PRO B 1 8 ? -10.812 -1.131 12.875 1 97.88 8 PRO B O 1
ATOM 1592 N N . ALA B 1 9 ? -11.664 0.581 11.648 1 98.31 9 ALA B N 1
ATOM 1593 C CA . ALA B 1 9 ? -10.508 1.436 11.914 1 98.31 9 ALA B CA 1
ATOM 1594 C C . ALA B 1 9 ? -10.414 1.791 13.391 1 98.31 9 ALA B C 1
ATOM 1596 O O . ALA B 1 9 ? -11.43 2.07 14.039 1 98.31 9 ALA B O 1
ATOM 1597 N N . PRO B 1 10 ? -9.203 1.733 13.945 1 98.19 10 PRO B N 1
ATOM 1598 C CA . PRO B 1 10 ? -9.062 2.199 15.328 1 98.19 10 PRO B CA 1
ATOM 1599 C C . PRO B 1 10 ? -9.562 3.627 15.523 1 98.19 10 PRO B C 1
ATOM 1601 O O . PRO B 1 10 ? -9.258 4.512 14.719 1 98.19 10 PRO B O 1
ATOM 1604 N N . ALA B 1 11 ? -10.273 3.771 16.547 1 97.25 11 ALA B N 1
ATOM 1605 C CA . ALA B 1 11 ? -10.844 5.082 16.828 1 97.25 11 ALA B CA 1
ATOM 1606 C C . ALA B 1 11 ? -9.758 6.086 17.203 1 97.25 11 ALA B C 1
ATOM 1608 O O . ALA B 1 11 ? -8.703 5.703 17.703 1 97.25 11 ALA B O 1
ATOM 1609 N N . PHE B 1 12 ? -10.023 7.355 16.875 1 97.31 12 PHE B N 1
ATOM 1610 C CA . PHE B 1 12 ? -9.156 8.43 17.344 1 97.31 12 PHE B CA 1
ATOM 1611 C C . PHE B 1 12 ? -9.945 9.703 17.609 1 97.31 12 PHE B C 1
ATOM 1613 O O . PHE B 1 12 ? -11.055 9.867 17.078 1 97.31 12 PHE B O 1
ATOM 1620 N N . LYS B 1 13 ? -9.477 10.461 18.469 1 98 13 LYS B N 1
ATOM 1621 C CA . LYS B 1 13 ? -9.961 11.789 18.812 1 98 13 LYS B CA 1
ATOM 1622 C C . LYS B 1 13 ? -8.82 12.68 19.312 1 98 13 LYS B C 1
ATOM 1624 O O . LYS B 1 13 ? -7.988 12.234 20.109 1 98 13 LYS B O 1
ATOM 1629 N N . GLY B 1 14 ? -8.797 13.852 18.734 1 97.81 14 GLY B N 1
ATOM 1630 C CA . GLY B 1 14 ? -7.715 14.734 19.141 1 97.81 14 GLY B CA 1
ATOM 1631 C C . GLY B 1 14 ? -7.699 16.047 18.391 1 97.81 14 GLY B C 1
ATOM 1632 O O . GLY B 1 14 ? -8.656 16.375 17.688 1 97.81 14 GLY B O 1
ATOM 1633 N N . THR B 1 15 ? -6.633 16.766 18.594 1 98.44 15 THR B N 1
ATOM 1634 C CA . THR B 1 15 ? -6.523 18.109 18.031 1 98.44 15 THR B CA 1
ATOM 1635 C C . THR B 1 15 ? -5.883 18.078 16.641 1 98.44 15 THR B C 1
ATOM 1637 O O . THR B 1 15 ? -4.898 17.359 16.438 1 98.44 15 THR B O 1
ATOM 1640 N N . ALA B 1 16 ? -6.496 18.766 15.742 1 98.31 16 ALA B N 1
ATOM 1641 C CA . ALA B 1 16 ? -5.93 18.969 14.414 1 98.31 16 ALA B CA 1
ATOM 1642 C C . ALA B 1 16 ? -5.84 20.453 14.078 1 98.31 16 ALA B C 1
ATOM 1644 O O . ALA B 1 16 ? -6.539 21.281 14.672 1 98.31 16 ALA B O 1
ATOM 1645 N N . VAL B 1 17 ? -4.887 20.797 13.258 1 97.19 17 VAL B N 1
ATOM 1646 C CA . VAL B 1 17 ? -4.852 22.125 12.648 1 97.19 17 VAL B CA 1
ATOM 1647 C C . VAL B 1 17 ? -5.727 22.125 11.391 1 97.19 17 VAL B C 1
ATOM 1649 O O . VAL B 1 17 ? -5.492 21.375 10.453 1 97.19 17 VAL B O 1
ATOM 1652 N N . VAL B 1 18 ? -6.789 22.969 11.383 1 95.56 18 VAL B N 1
ATOM 1653 C CA . VAL B 1 18 ? -7.719 23.125 10.266 1 95.56 18 VAL B CA 1
ATOM 1654 C C . VAL B 1 18 ? -7.844 24.609 9.914 1 95.56 18 VAL B C 1
ATOM 1656 O O . VAL B 1 18 ? -8.312 25.406 10.727 1 95.56 18 VAL B O 1
ATOM 1659 N N . ASP B 1 19 ? -7.434 24.906 8.711 1 91.62 19 ASP B N 1
ATOM 1660 C CA . ASP B 1 19 ? -7.535 26.281 8.234 1 91.62 19 ASP B CA 1
ATOM 1661 C C . ASP B 1 19 ? -6.93 27.266 9.242 1 91.62 19 ASP B C 1
ATOM 1663 O O . ASP B 1 19 ? -7.578 28.234 9.641 1 91.62 19 ASP B O 1
ATOM 1667 N N . GLY B 1 20 ? -5.816 26.875 9.742 1 91.69 20 GLY B N 1
ATOM 1668 C CA . GLY B 1 20 ? -5.055 27.781 10.602 1 91.69 20 GLY B CA 1
ATOM 1669 C C . GLY B 1 20 ? -5.566 27.828 12.023 1 91.69 20 GLY B C 1
ATOM 1670 O O . GLY B 1 20 ? -5.148 28.672 12.812 1 91.69 20 GLY B O 1
ATOM 1671 N N . SER B 1 21 ? -6.465 26.938 12.375 1 94.81 21 SER B N 1
ATOM 1672 C CA . SER B 1 21 ? -7.02 26.906 13.727 1 94.81 21 SER B CA 1
ATOM 1673 C C . SER B 1 21 ? -6.977 25.5 14.305 1 94.81 21 SER B C 1
ATOM 1675 O O . SER B 1 21 ? -6.832 24.516 13.57 1 94.81 21 SER B O 1
ATOM 1677 N N . PHE B 1 22 ? -7.039 25.469 15.664 1 97.31 22 PHE B N 1
ATOM 1678 C CA . PHE B 1 22 ? -7.129 24.188 16.344 1 97.31 22 PHE B CA 1
ATOM 1679 C C . PHE B 1 22 ? -8.57 23.688 16.375 1 97.31 22 PHE B C 1
ATOM 1681 O O . PHE B 1 22 ? -9.477 24.438 16.766 1 97.31 22 PHE B O 1
ATOM 1688 N N . GLU B 1 23 ? -8.781 22.562 15.938 1 97.69 23 GLU B N 1
ATOM 1689 C CA . GLU B 1 23 ? -10.086 21.891 16 1 97.69 23 GLU B CA 1
ATOM 1690 C C . GLU B 1 23 ? -9.945 20.469 16.531 1 97.69 23 GLU B C 1
ATOM 1692 O O . GLU B 1 23 ? -8.969 19.781 16.234 1 97.69 23 GLU B O 1
ATOM 1697 N N . GLU B 1 24 ? -10.891 20.078 17.328 1 98.19 24 GLU B N 1
ATOM 1698 C CA . GLU B 1 24 ? -10.953 18.656 17.703 1 98.19 24 GLU B CA 1
ATOM 1699 C C . GLU B 1 24 ? -11.648 17.828 16.625 1 98.19 24 GLU B C 1
ATOM 1701 O O . GLU B 1 24 ? -12.75 18.172 16.188 1 98.19 24 GLU B O 1
ATOM 1706 N N . ILE B 1 25 ? -10.977 16.812 16.188 1 98 25 ILE B N 1
ATOM 1707 C CA . ILE B 1 25 ? -11.609 15.93 15.203 1 98 25 ILE B CA 1
ATOM 1708 C C . ILE B 1 25 ? -11.531 14.484 15.695 1 98 25 ILE B C 1
ATOM 1710 O O . ILE B 1 25 ? -10.727 14.164 16.578 1 98 25 ILE B O 1
ATOM 1714 N N . SER B 1 26 ? -12.406 13.664 15.18 1 98.25 26 SER B N 1
ATOM 1715 C CA . SER B 1 26 ? -12.461 12.242 15.508 1 98.25 26 SER B CA 1
ATOM 1716 C C . SER B 1 26 ? -12.844 11.406 14.289 1 98.25 26 SER B C 1
ATOM 1718 O O . SER B 1 26 ? -13.328 11.938 13.289 1 98.25 26 SER B O 1
ATOM 1720 N N . LEU B 1 27 ? -12.57 10.125 14.422 1 98.06 27 LEU B N 1
ATOM 1721 C CA . LEU B 1 27 ? -12.969 9.211 13.359 1 98.06 27 LEU B CA 1
ATOM 1722 C C . LEU B 1 27 ? -14.469 9.312 13.086 1 98.06 27 LEU B C 1
ATOM 1724 O O . LEU B 1 27 ? -14.906 9.188 11.938 1 98.06 27 LEU B O 1
ATOM 1728 N N . GLU B 1 28 ? -15.258 9.562 14.086 1 97.69 28 GLU B N 1
ATOM 1729 C CA . GLU B 1 28 ? -16.703 9.625 13.984 1 97.69 28 GLU B CA 1
ATOM 1730 C C . GLU B 1 28 ? -17.156 10.758 13.062 1 97.69 28 GLU B C 1
ATOM 1732 O O . GLU B 1 28 ? -18.219 10.688 12.445 1 97.69 28 GLU B O 1
ATOM 1737 N N . ASP B 1 29 ? -16.391 11.805 12.977 1 97.88 29 ASP B N 1
ATOM 1738 C CA . ASP B 1 29 ? -16.703 12.961 12.141 1 97.88 29 ASP B CA 1
ATOM 1739 C C . ASP B 1 29 ? -16.75 12.578 10.664 1 97.88 29 ASP B C 1
ATOM 1741 O O . ASP B 1 29 ? -17.25 13.336 9.836 1 97.88 29 ASP B O 1
ATOM 1745 N N . TYR B 1 30 ? -16.219 11.398 10.352 1 97.5 30 TYR B N 1
ATOM 1746 C CA . TYR B 1 30 ? -16.078 11.016 8.953 1 97.5 30 TYR B CA 1
ATOM 1747 C C . TYR B 1 30 ? -16.984 9.828 8.617 1 97.5 30 TYR B C 1
ATOM 1749 O O . TYR B 1 30 ? -16.859 9.234 7.543 1 97.5 30 TYR B O 1
ATOM 1757 N N . LYS B 1 31 ? -17.844 9.477 9.539 1 96.5 31 LYS B N 1
ATOM 1758 C CA . LYS B 1 31 ? -18.844 8.453 9.234 1 96.5 31 LYS B CA 1
ATOM 1759 C C . LYS B 1 31 ? -19.672 8.828 8.008 1 96.5 31 LYS B C 1
ATOM 1761 O O . LYS B 1 31 ? -20.062 9.984 7.859 1 96.5 31 LYS B O 1
ATOM 1766 N N . GLY B 1 32 ? -19.875 7.875 7.121 1 97.25 32 GLY B N 1
ATOM 1767 C CA . GLY B 1 32 ? -20.656 8.133 5.914 1 97.25 32 GLY B CA 1
ATOM 1768 C C . GLY B 1 32 ? -19.812 8.625 4.758 1 97.25 32 GLY B C 1
ATOM 1769 O O . GLY B 1 32 ? -20.312 8.805 3.646 1 97.25 32 GLY B O 1
ATOM 1770 N N . LYS B 1 33 ? -18.516 8.82 5.004 1 97.75 33 LYS B N 1
ATOM 1771 C CA . LYS B 1 33 ? -17.578 9.273 3.977 1 97.75 33 LYS B CA 1
ATOM 1772 C C . LYS B 1 33 ? -16.359 8.352 3.9 1 97.75 33 LYS B C 1
ATOM 1774 O O . LYS B 1 33 ? -16.031 7.66 4.871 1 97.75 33 LYS B O 1
ATOM 1779 N N . TRP B 1 34 ? -15.828 8.328 2.713 1 98.38 34 TRP B N 1
ATOM 1780 C CA . TRP B 1 34 ? -14.5 7.738 2.635 1 98.38 34 TRP B CA 1
ATOM 1781 C C . TRP B 1 34 ? -13.469 8.625 3.318 1 98.38 34 TRP B C 1
ATOM 1783 O O . TRP B 1 34 ? -13.555 9.859 3.256 1 98.38 34 TRP B O 1
ATOM 1793 N N . LEU B 1 35 ? -12.516 8.023 3.986 1 98.75 35 LEU B N 1
ATOM 1794 C CA . LEU B 1 35 ? -11.461 8.781 4.656 1 98.75 35 LEU B CA 1
ATOM 1795 C C . LEU B 1 35 ? -10.086 8.25 4.266 1 98.75 35 LEU B C 1
ATOM 1797 O O . LEU B 1 35 ? -9.828 7.047 4.355 1 98.75 35 LEU B O 1
ATOM 1801 N N . ILE B 1 36 ? -9.273 9.094 3.756 1 98.81 36 ILE B N 1
ATOM 1802 C CA . ILE B 1 36 ? -7.844 8.836 3.6 1 98.81 36 ILE B CA 1
ATOM 1803 C C . ILE B 1 36 ? -7.09 9.352 4.824 1 98.81 36 ILE B C 1
ATOM 1805 O O . ILE B 1 36 ? -7.008 10.562 5.047 1 98.81 36 ILE B O 1
ATOM 1809 N N . LEU B 1 37 ? -6.59 8.445 5.605 1 98.81 37 LEU B N 1
ATOM 1810 C CA . LEU B 1 37 ? -5.785 8.797 6.77 1 98.81 37 LEU B CA 1
ATOM 1811 C C . LEU B 1 37 ? -4.305 8.531 6.504 1 98.81 37 LEU B C 1
ATOM 1813 O O . LEU B 1 37 ? -3.889 7.375 6.383 1 98.81 37 LEU B O 1
ATOM 1817 N N . GLY B 1 38 ? -3.564 9.594 6.449 1 98.62 38 GLY B N 1
ATOM 1818 C CA . GLY B 1 38 ? -2.139 9.477 6.184 1 98.62 38 GLY B CA 1
ATOM 1819 C C . GLY B 1 38 ? -1.276 9.859 7.371 1 98.62 38 GLY B C 1
ATOM 1820 O O . GLY B 1 38 ? -1.69 10.656 8.211 1 98.62 38 GLY B O 1
ATOM 1821 N N . PHE B 1 39 ? -0.137 9.289 7.418 1 98.5 39 PHE B N 1
ATOM 1822 C CA . PHE B 1 39 ? 0.863 9.578 8.438 1 98.5 39 PHE B CA 1
ATOM 1823 C C . PHE B 1 39 ? 2.148 10.094 7.801 1 98.5 39 PHE B C 1
ATOM 1825 O O . PHE B 1 39 ? 2.549 9.625 6.73 1 98.5 39 PHE B O 1
ATOM 1832 N N . ILE B 1 40 ? 2.744 11.016 8.414 1 97.19 40 ILE B N 1
ATOM 1833 C CA . ILE B 1 40 ? 4.086 11.445 8.031 1 97.19 40 ILE B CA 1
ATOM 1834 C C . ILE B 1 40 ? 5.012 11.383 9.242 1 97.19 40 ILE B C 1
ATOM 1836 O O . ILE B 1 40 ? 4.555 11.484 10.383 1 97.19 40 ILE B O 1
ATOM 1840 N N . PRO B 1 41 ? 6.277 11.211 8.992 1 95.31 41 PRO B N 1
ATOM 1841 C CA . PRO B 1 41 ? 7.203 11.031 10.109 1 95.31 41 PRO B CA 1
ATOM 1842 C C . PRO B 1 41 ? 7.281 12.25 11.023 1 95.31 41 PRO B C 1
ATOM 1844 O O . PRO B 1 41 ? 7.082 12.141 12.234 1 95.31 41 PRO B O 1
ATOM 1847 N N . MET B 1 42 ? 7.586 13.438 10.352 1 93.19 42 MET B N 1
ATOM 1848 C CA . MET B 1 42 ? 7.809 14.625 11.172 1 93.19 42 MET B CA 1
ATOM 1849 C C . MET B 1 42 ? 7.602 15.898 10.359 1 93.19 42 MET B C 1
ATOM 1851 O O . MET B 1 42 ? 8.023 15.977 9.203 1 93.19 42 MET B O 1
ATOM 1855 N N . ALA B 1 43 ? 7.062 16.875 11.07 1 92.5 43 ALA B N 1
ATOM 1856 C CA . ALA B 1 43 ? 6.941 18.203 10.453 1 92.5 43 ALA B CA 1
ATOM 1857 C C . ALA B 1 43 ? 8.312 18.766 10.109 1 92.5 43 ALA B C 1
ATOM 1859 O O . ALA B 1 43 ? 9.312 18.422 10.734 1 92.5 43 ALA B O 1
ATOM 1860 N N . TRP B 1 44 ? 8.359 19.578 9 1 87.38 44 TRP B N 1
ATOM 1861 C CA . TRP B 1 44 ? 9.516 20.359 8.594 1 87.38 44 TRP B CA 1
ATOM 1862 C C . TRP B 1 44 ? 10.578 19.484 7.945 1 87.38 44 TRP B C 1
ATOM 1864 O O . TRP B 1 44 ? 11.727 19.906 7.777 1 87.38 44 TRP B O 1
ATOM 1874 N N . THR B 1 45 ? 10.18 18.188 7.727 1 84.94 45 THR B N 1
ATOM 1875 C CA . THR B 1 45 ? 11.102 17.328 7 1 84.94 45 THR B CA 1
ATOM 1876 C C . THR B 1 45 ? 10.844 17.391 5.496 1 84.94 45 THR B C 1
ATOM 1878 O O . THR B 1 45 ? 9.984 18.156 5.047 1 84.94 45 THR B O 1
ATOM 1881 N N . PHE B 1 46 ? 11.57 16.688 4.754 1 80.75 46 PHE B N 1
ATOM 1882 C CA . PHE B 1 46 ? 11.773 16.984 3.338 1 80.75 46 PHE B CA 1
ATOM 1883 C C . PHE B 1 46 ? 10.641 16.391 2.5 1 80.75 46 PHE B C 1
ATOM 1885 O O . PHE B 1 46 ? 9.977 17.109 1.756 1 80.75 46 PHE B O 1
ATOM 1892 N N . VAL B 1 47 ? 10.398 15.156 2.588 1 86.56 47 VAL B N 1
ATOM 1893 C CA . VAL B 1 47 ? 9.391 14.5 1.767 1 86.56 47 VAL B CA 1
ATOM 1894 C C . VAL B 1 47 ? 7.996 14.867 2.27 1 86.56 47 VAL B C 1
ATOM 1896 O O . VAL B 1 47 ? 7.055 14.977 1.48 1 86.56 47 VAL B O 1
ATOM 1899 N N . CYS B 1 48 ? 7.906 15.172 3.512 1 91.69 48 CYS B N 1
ATOM 1900 C CA . CYS B 1 48 ? 6.625 15.352 4.188 1 91.69 48 CYS B CA 1
ATOM 1901 C C . CYS B 1 48 ? 5.832 16.5 3.57 1 91.69 48 CYS B C 1
ATOM 1903 O O . CYS B 1 48 ? 4.656 16.328 3.236 1 91.69 48 CYS B O 1
ATOM 1905 N N . PRO B 1 49 ? 6.461 17.672 3.414 1 90.88 49 PRO B N 1
ATOM 1906 C CA . PRO B 1 49 ? 5.676 18.766 2.83 1 90.88 49 PRO B CA 1
ATOM 1907 C C . PRO B 1 49 ? 5.219 18.469 1.404 1 90.88 49 PRO B C 1
ATOM 1909 O O . PRO B 1 49 ? 4.137 18.891 0.996 1 90.88 49 PRO B O 1
ATOM 1912 N N . THR B 1 50 ? 5.996 17.734 0.664 1 90.06 50 THR B N 1
ATOM 1913 C CA . THR B 1 50 ? 5.605 17.391 -0.702 1 90.06 50 THR B CA 1
ATOM 1914 C C . THR B 1 50 ? 4.328 16.562 -0.71 1 90.06 50 THR B C 1
ATOM 1916 O O . THR B 1 50 ? 3.453 16.766 -1.556 1 90.06 50 THR B O 1
ATOM 1919 N N . GLU B 1 51 ? 4.219 15.633 0.185 1 94.5 51 GLU B N 1
ATOM 1920 C CA . GLU B 1 51 ? 3.037 14.781 0.273 1 94.5 51 GLU B CA 1
ATOM 1921 C C . GLU B 1 51 ? 1.812 15.578 0.714 1 94.5 51 GLU B C 1
ATOM 1923 O O . GLU B 1 51 ? 0.754 15.5 0.087 1 94.5 51 GLU B O 1
ATOM 1928 N N . ILE B 1 52 ? 1.98 16.344 1.841 1 95.56 52 ILE B N 1
ATOM 1929 C CA . ILE B 1 52 ? 0.854 17.094 2.389 1 95.56 52 ILE B CA 1
ATOM 1930 C C . ILE B 1 52 ? 0.329 18.078 1.342 1 95.56 52 ILE B C 1
ATOM 1932 O O . ILE B 1 52 ? -0.881 18.172 1.122 1 95.56 52 ILE B O 1
ATOM 1936 N N . ILE B 1 53 ? 1.221 18.766 0.652 1 93.69 53 ILE B N 1
ATOM 1937 C CA . ILE B 1 53 ? 0.834 19.734 -0.362 1 93.69 53 ILE B CA 1
ATOM 1938 C C . ILE B 1 53 ? 0.146 19.031 -1.524 1 93.69 53 ILE B C 1
ATOM 1940 O O . ILE B 1 53 ? -0.903 19.469 -1.998 1 93.69 53 ILE B O 1
ATOM 1944 N N . ALA B 1 54 ? 0.701 17.922 -1.964 1 94.5 54 ALA B N 1
ATOM 1945 C CA . ALA B 1 54 ? 0.127 17.188 -3.086 1 94.5 54 ALA B CA 1
ATOM 1946 C C . ALA B 1 54 ? -1.289 16.719 -2.768 1 94.5 54 ALA B C 1
ATOM 1948 O O . ALA B 1 54 ? -2.197 16.859 -3.588 1 94.5 54 ALA B O 1
ATOM 1949 N N . PHE B 1 55 ? -1.523 16.141 -1.614 1 96.94 55 PHE B N 1
ATOM 1950 C CA . PHE B 1 55 ? -2.846 15.672 -1.224 1 96.94 55 PHE B CA 1
ATOM 1951 C C . PHE B 1 55 ? -3.791 16.844 -0.981 1 96.94 55 PHE B C 1
ATOM 1953 O O . PHE B 1 55 ? -4.98 16.766 -1.299 1 96.94 55 PHE B O 1
ATOM 1960 N N . SER B 1 56 ? -3.234 17.906 -0.396 1 96 56 SER B N 1
ATOM 1961 C CA . SER B 1 56 ? -4.027 19.109 -0.2 1 96 56 SER B CA 1
ATOM 1962 C C . SER B 1 56 ? -4.535 19.656 -1.528 1 96 56 SER B C 1
ATOM 1964 O O . SER B 1 56 ? -5.707 20.016 -1.652 1 96 56 SER B O 1
ATOM 1966 N N . GLU B 1 57 ? -3.684 19.734 -2.518 1 94.75 57 GLU B N 1
ATOM 1967 C CA . GLU B 1 57 ? -4.047 20.266 -3.832 1 94.75 57 GLU B CA 1
ATOM 1968 C C . GLU B 1 57 ? -5.051 19.344 -4.531 1 94.75 57 GLU B C 1
ATOM 1970 O O . GLU B 1 57 ? -5.777 19.781 -5.426 1 94.75 57 GLU B O 1
ATOM 1975 N N . ALA B 1 58 ? -5.105 18.125 -4.082 1 96.12 58 ALA B N 1
ATOM 1976 C CA . ALA B 1 58 ? -6.012 17.156 -4.695 1 96.12 58 ALA B CA 1
ATOM 1977 C C . ALA B 1 58 ? -7.301 17.031 -3.889 1 96.12 58 ALA B C 1
ATOM 1979 O O . ALA B 1 58 ? -8.148 16.172 -4.188 1 96.12 58 ALA B O 1
ATOM 1980 N N . THR B 1 59 ? -7.473 17.828 -2.918 1 96.38 59 THR B N 1
ATOM 1981 C CA . THR B 1 59 ? -8.594 17.719 -1.995 1 96.38 59 THR B CA 1
ATOM 1982 C C . THR B 1 59 ? -9.922 17.75 -2.75 1 96.38 59 THR B C 1
ATOM 1984 O O . THR B 1 59 ? -10.836 16.984 -2.441 1 96.38 59 THR B O 1
ATOM 1987 N N . LYS B 1 60 ? -10.031 18.609 -3.729 1 96.19 60 LYS B N 1
ATOM 1988 C CA . LYS B 1 60 ? -11.266 18.719 -4.496 1 96.19 60 LYS B CA 1
ATOM 1989 C C . LYS B 1 60 ? -11.594 17.406 -5.203 1 96.19 60 LYS B C 1
ATOM 1991 O O . LYS B 1 60 ? -12.75 16.984 -5.23 1 96.19 60 LYS B O 1
ATOM 1996 N N . SER B 1 61 ? -10.586 16.797 -5.758 1 96.81 61 SER B N 1
ATOM 1997 C CA . SER B 1 61 ? -10.773 15.516 -6.43 1 96.81 61 SER B CA 1
ATOM 1998 C C . SER B 1 61 ? -11.289 14.453 -5.465 1 96.81 61 SER B C 1
ATOM 2000 O O . SER B 1 61 ? -12.148 13.648 -5.824 1 96.81 61 SER B O 1
ATOM 2002 N N . PHE B 1 62 ? -10.836 14.422 -4.293 1 97.69 62 PHE B N 1
ATOM 2003 C CA . PHE B 1 62 ? -11.281 13.461 -3.287 1 97.69 62 PHE B CA 1
ATOM 2004 C C . PHE B 1 62 ? -12.688 13.789 -2.816 1 97.69 62 PHE B C 1
ATOM 2006 O O . PHE B 1 62 ? -13.523 12.891 -2.676 1 97.69 62 PHE B O 1
ATOM 2013 N N . GLU B 1 63 ? -12.922 15.094 -2.629 1 97 63 GLU B N 1
ATOM 2014 C CA . GLU B 1 63 ? -14.242 15.516 -2.189 1 97 63 GLU B CA 1
ATOM 2015 C C . GLU B 1 63 ? -15.312 15.133 -3.209 1 97 63 GLU B C 1
ATOM 2017 O O . GLU B 1 63 ? -16.422 14.734 -2.836 1 97 63 GLU B O 1
ATOM 2022 N N . GLU B 1 64 ? -14.961 15.281 -4.445 1 97.25 64 GLU B N 1
ATOM 2023 C CA . GLU B 1 64 ? -15.875 14.906 -5.52 1 97.25 64 GLU B CA 1
ATOM 2024 C C . GLU B 1 64 ? -16.203 13.414 -5.465 1 97.25 64 GLU B C 1
ATOM 2026 O O . GLU B 1 64 ? -17.234 12.977 -5.984 1 97.25 64 GLU B O 1
ATOM 2031 N N . ARG B 1 65 ? -15.391 12.688 -4.809 1 96.44 65 ARG B N 1
ATOM 2032 C CA . ARG B 1 65 ? -15.57 11.242 -4.672 1 96.44 65 ARG B CA 1
ATOM 2033 C C . ARG B 1 65 ? -16.172 10.891 -3.312 1 96.44 65 ARG B C 1
ATOM 2035 O O . ARG B 1 65 ? -16.234 9.711 -2.945 1 96.44 65 ARG B O 1
ATOM 2042 N N . GLY B 1 66 ? -16.531 11.922 -2.574 1 97.5 66 GLY B N 1
ATOM 2043 C CA . GLY B 1 66 ? -17.062 11.688 -1.243 1 97.5 66 GLY B CA 1
ATOM 2044 C C . GLY B 1 66 ? -16.016 11.234 -0.248 1 97.5 66 GLY B C 1
ATOM 2045 O O . GLY B 1 66 ? -16.312 10.484 0.679 1 97.5 66 GLY B O 1
ATOM 2046 N N . ALA B 1 67 ? -14.805 11.625 -0.495 1 98.19 67 ALA B N 1
ATOM 2047 C CA . ALA B 1 67 ? -13.695 11.227 0.364 1 98.19 67 ALA B CA 1
ATOM 2048 C C . ALA B 1 67 ? -13.047 12.445 1.024 1 98.19 67 ALA B C 1
ATOM 2050 O O . ALA B 1 67 ? -12.953 13.516 0.415 1 98.19 67 ALA B O 1
ATOM 2051 N N . SER B 1 68 ? -12.625 12.273 2.242 1 98.44 68 SER B N 1
ATOM 2052 C CA . SER B 1 68 ? -11.867 13.273 2.986 1 98.44 68 SER B CA 1
ATOM 2053 C C . SER B 1 68 ? -10.438 12.812 3.244 1 98.44 68 SER B C 1
ATOM 2055 O O . SER B 1 68 ? -10.133 11.625 3.113 1 98.44 68 SER B O 1
ATOM 2057 N N . ILE B 1 69 ? -9.609 13.766 3.564 1 98.62 69 ILE B N 1
ATOM 2058 C CA . ILE B 1 69 ? -8.203 13.477 3.828 1 98.62 69 ILE B CA 1
ATOM 2059 C C . ILE B 1 69 ? -7.805 14.047 5.188 1 98.62 69 ILE B C 1
ATOM 2061 O O . ILE B 1 69 ? -8.18 15.164 5.531 1 98.62 69 ILE B O 1
ATOM 2065 N N . VAL B 1 70 ? -7.121 13.281 5.953 1 98.56 70 VAL B N 1
ATOM 2066 C CA . VAL B 1 70 ? -6.465 13.719 7.176 1 98.56 70 VAL B CA 1
ATOM 2067 C C . VAL B 1 70 ? -5.027 13.211 7.207 1 98.56 70 VAL B C 1
ATOM 2069 O O . VAL B 1 70 ? -4.773 12.039 6.914 1 98.56 70 VAL B O 1
ATOM 2072 N N . PHE B 1 71 ? -4.133 14.039 7.5 1 98.56 71 PHE B N 1
ATOM 2073 C CA . PHE B 1 71 ? -2.762 13.602 7.75 1 98.56 71 PHE B CA 1
ATOM 2074 C C . PHE B 1 71 ? -2.4 13.773 9.219 1 98.56 71 PHE B C 1
ATOM 2076 O O . PHE B 1 71 ? -2.789 14.758 9.852 1 98.56 71 PHE B O 1
ATOM 2083 N N . ALA B 1 72 ? -1.662 12.883 9.711 1 98.5 72 ALA B N 1
ATOM 2084 C CA . ALA B 1 72 ? -1.259 12.891 11.117 1 98.5 72 ALA B CA 1
ATOM 2085 C C . ALA B 1 72 ? 0.26 12.836 11.25 1 98.5 72 ALA B C 1
ATOM 2087 O O . ALA B 1 72 ? 0.944 12.234 10.422 1 98.5 72 ALA B O 1
ATOM 2088 N N . SER B 1 73 ? 0.762 13.477 12.242 1 97.5 73 SER B N 1
ATOM 2089 C CA . SER B 1 73 ? 2.16 13.398 12.648 1 97.5 73 SER B CA 1
ATOM 2090 C C . SER B 1 73 ? 2.289 13.359 14.172 1 97.5 73 SER B C 1
ATOM 2092 O O . SER B 1 73 ? 1.357 13.727 14.891 1 97.5 73 SER B O 1
ATOM 2094 N N . VAL B 1 74 ? 3.451 12.93 14.602 1 97 74 VAL B N 1
ATOM 2095 C CA . VAL B 1 74 ? 3.693 12.852 16.047 1 97 74 VAL B CA 1
ATOM 2096 C C . VAL B 1 74 ? 4.02 14.242 16.578 1 97 74 VAL B C 1
ATOM 2098 O O . VAL B 1 74 ? 4.246 14.406 17.781 1 97 74 VAL B O 1
ATOM 2101 N N . ASP B 1 75 ? 4.031 15.258 15.805 1 97 75 ASP B N 1
ATOM 2102 C CA . ASP B 1 75 ? 4.316 16.625 16.203 1 97 75 ASP B CA 1
ATOM 2103 C C . ASP B 1 75 ? 3.141 17.234 16.969 1 97 75 ASP B C 1
ATOM 2105 O O . ASP B 1 75 ? 2.006 16.781 16.828 1 97 75 ASP B O 1
ATOM 2109 N N . SER B 1 76 ? 3.406 18.25 17.75 1 96.75 76 SER B N 1
ATOM 2110 C CA . SER B 1 76 ? 2.354 18.953 18.469 1 96.75 76 SER B CA 1
ATOM 2111 C C . SER B 1 76 ? 1.514 19.812 17.516 1 96.75 76 SER B C 1
ATOM 2113 O O . SER B 1 76 ? 1.966 20.172 16.438 1 96.75 76 SER B O 1
ATOM 2115 N N . GLU B 1 77 ? 0.291 20.109 17.969 1 96.5 77 GLU B N 1
ATOM 2116 C CA . GLU B 1 77 ? -0.581 20.984 17.188 1 96.5 77 GLU B CA 1
ATOM 2117 C C . GLU B 1 77 ? 0.051 22.359 16.969 1 96.5 77 GLU B C 1
ATOM 2119 O O . GLU B 1 77 ? -0.179 23 15.945 1 96.5 77 GLU B O 1
ATOM 2124 N N . TYR B 1 78 ? 0.896 22.781 17.891 1 95.25 78 TYR B N 1
ATOM 2125 C CA . TYR B 1 78 ? 1.562 24.078 17.75 1 95.25 78 TYR B CA 1
ATOM 2126 C C . TYR B 1 78 ? 2.602 24.031 16.625 1 95.25 78 TYR B C 1
ATOM 2128 O O . TYR B 1 78 ? 2.699 24.969 15.828 1 95.25 78 TYR B O 1
ATOM 2136 N N . SER B 1 79 ? 3.328 22.953 16.578 1 95.5 79 SER B N 1
ATOM 2137 C CA . SER B 1 79 ? 4.301 22.781 15.5 1 95.5 79 SER B CA 1
ATOM 2138 C C . SER B 1 79 ? 3.611 22.703 14.141 1 95.5 79 SER B C 1
ATOM 2140 O O . SER B 1 79 ? 4.07 23.312 13.172 1 95.5 79 SER B O 1
ATOM 2142 N N . LEU B 1 80 ? 2.564 21.969 14.102 1 96.5 80 LEU B N 1
ATOM 2143 C CA . LEU B 1 80 ? 1.828 21.812 12.852 1 96.5 80 LEU B CA 1
ATOM 2144 C C . LEU B 1 80 ? 1.232 23.141 12.398 1 96.5 80 LEU B C 1
ATOM 2146 O O . LEU B 1 80 ? 1.211 23.438 11.195 1 96.5 80 LEU B O 1
ATOM 2150 N N . LEU B 1 81 ? 0.762 23.891 13.336 1 95.19 81 LEU B N 1
ATOM 2151 C CA . LEU B 1 81 ? 0.229 25.219 13.008 1 95.19 81 LEU B CA 1
ATOM 2152 C C . LEU B 1 81 ? 1.317 26.109 12.43 1 95.19 81 LEU B C 1
ATOM 2154 O O . LEU B 1 81 ? 1.109 26.766 11.406 1 95.19 81 LEU B O 1
ATOM 2158 N N . ALA B 1 82 ? 2.471 26.172 13.094 1 94.19 82 ALA B N 1
ATOM 2159 C CA . ALA B 1 82 ? 3.592 26.969 12.609 1 94.19 82 ALA B CA 1
ATOM 2160 C C . ALA B 1 82 ? 4.012 26.531 11.203 1 94.19 82 ALA B C 1
ATOM 2162 O O . ALA B 1 82 ? 4.266 27.375 10.336 1 94.19 82 ALA B O 1
ATOM 2163 N N . TRP B 1 83 ? 4.07 25.219 11.023 1 94.25 83 TRP B N 1
ATOM 2164 C CA . TRP B 1 83 ? 4.465 24.641 9.742 1 94.25 83 TRP B CA 1
ATOM 2165 C C . TRP B 1 83 ? 3.482 25.031 8.648 1 94.25 83 TRP B C 1
ATOM 2167 O O . TRP B 1 83 ? 3.891 25.406 7.543 1 94.25 83 TRP B O 1
ATOM 2177 N N . SER B 1 84 ? 2.166 25 8.961 1 94.25 84 SER B N 1
ATOM 2178 C CA . SER B 1 84 ? 1.118 25.281 7.984 1 94.25 84 SER B CA 1
ATOM 2179 C C . SER B 1 84 ? 1.047 26.781 7.676 1 94.25 84 SER B C 1
ATOM 2181 O O . SER B 1 84 ? 0.562 27.172 6.613 1 94.25 84 SER B O 1
ATOM 2183 N N . SER B 1 85 ? 1.565 27.594 8.547 1 92.31 85 SER B N 1
ATOM 2184 C CA . SER B 1 85 ? 1.474 29.047 8.398 1 92.31 85 SER B CA 1
ATOM 2185 C C . SER B 1 85 ? 2.725 29.609 7.738 1 92.31 85 SER B C 1
ATOM 2187 O O . SER B 1 85 ? 2.756 30.781 7.355 1 92.31 85 SER B O 1
ATOM 2189 N N . THR B 1 86 ? 3.74 28.828 7.609 1 91.06 86 THR B N 1
ATOM 2190 C CA . THR B 1 86 ? 4.996 29.25 7 1 91.06 86 THR B CA 1
ATOM 2191 C C . THR B 1 86 ? 4.957 29.047 5.484 1 91.06 86 THR B C 1
ATOM 2193 O O . THR B 1 86 ? 4.434 28.047 5 1 91.06 86 THR B O 1
ATOM 2196 N N . GLU B 1 87 ? 5.484 29.984 4.785 1 89.38 87 GLU B N 1
ATOM 2197 C CA . GLU B 1 87 ? 5.492 29.922 3.324 1 89.38 87 GLU B CA 1
ATOM 2198 C C . GLU B 1 87 ? 6.27 28.719 2.822 1 89.38 87 GLU B C 1
ATOM 2200 O O . GLU B 1 87 ? 7.266 28.312 3.426 1 89.38 87 GLU B O 1
ATOM 2205 N N . ARG B 1 88 ? 5.852 28.172 1.731 1 85.69 88 ARG B N 1
ATOM 2206 C CA . ARG B 1 88 ? 6.477 26.984 1.137 1 85.69 88 ARG B CA 1
ATOM 2207 C C . ARG B 1 88 ? 7.949 27.25 0.835 1 85.69 88 ARG B C 1
ATOM 2209 O O . ARG B 1 88 ? 8.789 26.359 1.046 1 85.69 88 ARG B O 1
ATOM 2216 N N . LYS B 1 89 ? 8.234 28.406 0.313 1 81.38 89 LYS B N 1
ATOM 2217 C CA . LYS B 1 89 ? 9.609 28.75 -0.047 1 81.38 89 LYS B CA 1
ATOM 2218 C C . LYS B 1 89 ? 10.523 28.719 1.174 1 81.38 89 LYS B C 1
ATOM 2220 O O . LYS B 1 89 ? 11.742 28.562 1.042 1 81.38 89 LYS B O 1
ATOM 2225 N N . ASP B 1 90 ? 9.922 28.828 2.367 1 82.31 90 ASP B N 1
ATOM 2226 C CA . ASP B 1 90 ? 10.68 28.844 3.617 1 82.31 90 ASP B CA 1
ATOM 2227 C C . ASP B 1 90 ? 10.617 27.469 4.297 1 82.31 90 ASP B C 1
ATOM 2229 O O . ASP B 1 90 ? 10.922 27.344 5.484 1 82.31 90 ASP B O 1
ATOM 2233 N N . GLY B 1 91 ? 10.086 26.5 3.588 1 80 91 GLY B N 1
ATOM 2234 C CA . GLY B 1 91 ? 10.047 25.141 4.102 1 80 91 GLY B CA 1
ATOM 2235 C C . GLY B 1 91 ? 8.711 24.766 4.719 1 80 91 GLY B C 1
ATOM 2236 O O . GLY B 1 91 ? 8.539 23.656 5.227 1 80 91 GLY B O 1
ATOM 2237 N N . GLY B 1 92 ? 7.844 25.703 4.699 1 89.5 92 GLY B N 1
ATOM 2238 C CA . GLY B 1 92 ? 6.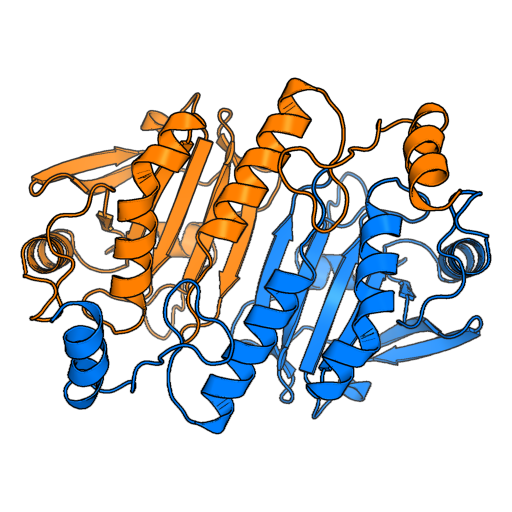523 25.453 5.254 1 89.5 92 GLY B CA 1
ATOM 2239 C C . GLY B 1 92 ? 5.574 24.812 4.25 1 89.5 92 GLY B C 1
ATOM 2240 O O . GLY B 1 92 ? 5.996 24.375 3.186 1 89.5 92 GLY B O 1
ATOM 2241 N N . LEU B 1 93 ? 4.352 24.594 4.699 1 92.5 93 LEU B N 1
ATOM 2242 C CA . LEU B 1 93 ? 3.32 24 3.852 1 92.5 93 LEU B CA 1
ATOM 2243 C C . LEU B 1 93 ? 2.566 25.094 3.09 1 92.5 93 LEU B C 1
ATOM 2245 O O . LEU B 1 93 ? 1.979 24.812 2.037 1 92.5 93 LEU B O 1
ATOM 2249 N N . GLY B 1 94 ? 2.748 26.266 3.662 1 86.94 94 GLY B N 1
ATOM 2250 C CA . GLY B 1 94 ? 1.768 27.234 3.193 1 86.94 94 GLY B CA 1
ATOM 2251 C C . GLY B 1 94 ? 0.337 26.828 3.486 1 86.94 94 GLY B C 1
ATOM 2252 O O . GLY B 1 94 ? 0.099 25.859 4.219 1 86.94 94 GLY B O 1
ATOM 2253 N N . ASN B 1 95 ? -0.739 27.547 3.238 1 85.44 95 ASN B N 1
ATOM 2254 C CA . ASN B 1 95 ? -2.127 27.172 3.479 1 85.44 95 ASN B CA 1
ATOM 2255 C C . ASN B 1 95 ? -2.465 25.844 2.811 1 85.44 95 ASN B C 1
ATOM 2257 O O . ASN B 1 95 ? -2.062 25.594 1.673 1 85.44 95 ASN B O 1
ATOM 2261 N N . VAL B 1 96 ? -2.881 24.859 3.629 1 91.5 96 VAL B N 1
ATOM 2262 C CA . VAL B 1 96 ? -3.311 23.578 3.082 1 91.5 96 VAL B CA 1
ATOM 2263 C C . VAL B 1 96 ? -4.789 23.359 3.393 1 91.5 96 VAL B C 1
ATOM 2265 O O . VAL B 1 96 ? -5.312 23.891 4.367 1 91.5 96 VAL B O 1
ATOM 2268 N N . ASN B 1 97 ? -5.371 22.516 2.57 1 91.38 97 ASN B N 1
ATOM 2269 C CA . ASN B 1 97 ? -6.816 22.328 2.629 1 91.38 97 ASN B CA 1
ATOM 2270 C C . ASN B 1 97 ? -7.18 21.016 3.326 1 91.38 97 ASN B C 1
ATOM 2272 O O . ASN B 1 97 ? -8.258 20.469 3.096 1 91.38 97 ASN B O 1
ATOM 2276 N N . ILE B 1 98 ? -6.273 20.469 4.117 1 96.19 98 ILE B N 1
ATOM 2277 C CA . ILE B 1 98 ? -6.555 19.219 4.809 1 96.19 98 ILE B CA 1
ATOM 2278 C C . ILE B 1 98 ? -6.199 19.359 6.285 1 96.19 98 ILE B C 1
ATOM 2280 O O . ILE B 1 98 ? -5.238 20.047 6.641 1 96.19 98 ILE B O 1
ATOM 2284 N N . PRO B 1 99 ? -6.953 18.688 7.168 1 97.88 99 PRO B N 1
ATOM 2285 C CA . PRO B 1 99 ? -6.594 18.688 8.586 1 97.88 99 PRO B CA 1
ATOM 2286 C C . PRO B 1 99 ? -5.242 18.016 8.859 1 97.88 99 PRO B C 1
ATOM 2288 O O . PRO B 1 99 ? -4.93 16.984 8.258 1 97.88 99 PRO B O 1
ATOM 2291 N N . LEU B 1 100 ? -4.492 18.656 9.695 1 98.12 100 LEU B N 1
ATOM 2292 C CA . LEU B 1 100 ? -3.262 18.078 10.227 1 98.12 100 LEU B CA 1
ATOM 2293 C C . LEU B 1 100 ? -3.441 17.672 11.688 1 98.12 100 LEU B C 1
ATOM 2295 O O . LEU B 1 100 ? -3.49 18.516 12.578 1 98.12 100 LEU B O 1
ATOM 2299 N N . PHE B 1 101 ? -3.527 16.375 11.898 1 98.69 101 PHE B N 1
ATOM 2300 C CA . PHE B 1 101 ? -3.83 15.812 13.203 1 98.69 101 PHE B CA 1
ATOM 2301 C C . PHE B 1 101 ? -2.561 15.664 14.039 1 98.69 101 PHE B C 1
ATOM 2303 O O . PHE B 1 101 ? -1.562 15.117 13.562 1 98.69 101 PHE B O 1
ATOM 2310 N N . SER B 1 102 ? -2.613 16.125 15.234 1 98.5 102 SER B N 1
ATOM 2311 C CA . SER B 1 102 ? -1.497 15.992 16.172 1 98.5 102 SER B CA 1
ATOM 2312 C C . SER B 1 102 ? -1.585 14.695 16.953 1 98.5 102 SER B C 1
ATOM 2314 O O . SER B 1 102 ? -2.434 14.547 17.844 1 98.5 102 SER B O 1
ATOM 2316 N N . ASP B 1 103 ? -0.709 13.844 16.672 1 98.25 103 ASP B N 1
ATOM 2317 C CA . ASP B 1 103 ? -0.567 12.586 17.391 1 98.25 103 ASP B CA 1
ATOM 2318 C C . ASP B 1 103 ? 0.599 12.641 18.375 1 98.25 103 ASP B C 1
ATOM 2320 O O . ASP B 1 103 ? 1.435 11.734 18.406 1 98.25 103 ASP B O 1
ATOM 2324 N N . LYS B 1 104 ? 0.667 13.656 19.141 1 96.5 104 LYS B N 1
ATOM 2325 C CA . LYS B 1 104 ? 1.829 13.945 19.969 1 96.5 104 LYS B CA 1
ATOM 2326 C C . LYS B 1 104 ? 2.031 12.867 21.031 1 96.5 104 LYS B C 1
ATOM 2328 O O . LYS B 1 104 ? 3.137 12.695 21.547 1 96.5 104 LYS B O 1
ATOM 2333 N N . ASN B 1 105 ? 0.998 12.117 21.422 1 95.75 105 ASN B N 1
ATOM 2334 C CA . ASN B 1 105 ? 1.16 11.047 22.391 1 95.75 105 ASN B CA 1
ATOM 2335 C C . ASN B 1 105 ? 1.444 9.703 21.734 1 95.75 105 ASN B C 1
ATOM 2337 O O . ASN B 1 105 ? 1.497 8.672 22.406 1 95.75 105 ASN B O 1
ATOM 2341 N N . HIS B 1 106 ? 1.478 9.633 20.406 1 96.88 106 HIS B N 1
ATOM 2342 C CA . HIS B 1 106 ? 1.906 8.5 19.594 1 96.88 106 HIS B CA 1
ATOM 2343 C C . HIS B 1 106 ? 0.846 7.402 19.578 1 96.88 106 HIS B C 1
ATOM 2345 O O . HIS B 1 106 ? 1.094 6.305 19.078 1 96.88 106 HIS B O 1
ATOM 2351 N N . LYS B 1 107 ? -0.263 7.664 20.141 1 97.44 107 LYS B N 1
ATOM 2352 C CA . LYS B 1 107 ? -1.282 6.625 20.25 1 97.44 107 LYS B CA 1
ATOM 2353 C C . LYS B 1 107 ? -1.831 6.242 18.875 1 97.44 107 LYS B C 1
ATOM 2355 O O . LYS B 1 107 ? -2.016 5.055 18.594 1 97.44 107 LYS B O 1
ATOM 2360 N N . LEU B 1 108 ? -2.174 7.227 18.078 1 97.88 108 LEU B N 1
ATOM 2361 C CA . LEU B 1 108 ? -2.75 6.957 16.766 1 97.88 108 LEU B CA 1
ATOM 2362 C C . LEU B 1 108 ? -1.791 6.145 15.906 1 97.88 108 LEU B C 1
ATOM 2364 O O . LEU B 1 108 ? -2.176 5.117 15.344 1 97.88 108 LEU B O 1
ATOM 2368 N N . ALA B 1 109 ? -0.517 6.609 15.805 1 98 109 ALA B N 1
ATOM 2369 C CA . ALA B 1 109 ? 0.49 5.906 15.008 1 98 109 ALA B CA 1
ATOM 2370 C C . ALA B 1 109 ? 0.662 4.469 15.492 1 98 109 ALA B C 1
ATOM 2372 O O . ALA B 1 109 ? 0.842 3.553 14.688 1 98 109 ALA B O 1
ATOM 2373 N N . LYS B 1 110 ? 0.625 4.289 16.797 1 97.31 110 LYS B N 1
ATOM 2374 C CA . LYS B 1 110 ? 0.74 2.951 17.375 1 97.31 110 LYS B CA 1
ATOM 2375 C C . LYS B 1 110 ? -0.452 2.08 16.984 1 97.31 110 LYS B C 1
ATOM 2377 O O . LYS B 1 110 ? -0.279 0.936 16.562 1 97.31 110 LYS B O 1
ATOM 2382 N N . ASP B 1 111 ? -1.657 2.635 17.141 1 97.75 111 ASP B N 1
ATOM 2383 C CA . ASP B 1 111 ? -2.889 1.909 16.844 1 97.75 111 ASP B CA 1
ATOM 2384 C C . ASP B 1 111 ? -2.953 1.511 15.367 1 97.75 111 ASP B C 1
ATOM 2386 O O . ASP B 1 111 ? -3.568 0.5 15.023 1 97.75 111 ASP B O 1
ATOM 2390 N N . TYR B 1 112 ? -2.307 2.26 14.531 1 97.94 112 TYR B N 1
ATOM 2391 C CA . TYR B 1 112 ? -2.367 1.992 13.102 1 97.94 112 TYR B CA 1
ATOM 2392 C C . TYR B 1 112 ? -1.113 1.268 12.625 1 97.94 112 TYR B C 1
ATOM 2394 O O . TYR B 1 112 ? -0.957 1 11.43 1 97.94 112 TYR B O 1
ATOM 2402 N N . GLY B 1 113 ? -0.203 0.965 13.523 1 96.38 113 GLY B N 1
ATOM 2403 C CA . GLY B 1 113 ? 0.919 0.082 13.25 1 96.38 113 GLY B CA 1
ATOM 2404 C C . GLY B 1 113 ? 2.027 0.752 12.461 1 96.38 113 GLY B C 1
ATOM 2405 O O . GLY B 1 113 ? 2.768 0.088 11.734 1 96.38 113 GLY B O 1
ATOM 2406 N N . VAL B 1 114 ? 2.174 2.121 12.594 1 97.62 114 VAL B N 1
ATOM 2407 C CA . VAL B 1 114 ? 3.154 2.795 11.75 1 97.62 114 VAL B CA 1
ATOM 2408 C C . VAL B 1 114 ? 4.164 3.537 12.625 1 97.62 114 VAL B C 1
ATOM 2410 O O . VAL B 1 114 ? 5.023 4.258 12.109 1 97.62 114 VAL B O 1
ATOM 2413 N N . LEU B 1 115 ? 4.09 3.354 13.922 1 97.5 115 LEU B N 1
ATOM 2414 C CA . LEU B 1 115 ? 5.023 4.027 14.82 1 97.5 115 LEU B CA 1
ATOM 2415 C C . LEU B 1 115 ? 6.367 3.305 14.844 1 97.5 115 LEU B C 1
ATOM 2417 O O . LEU B 1 115 ? 6.418 2.086 15.016 1 97.5 115 LEU B O 1
ATOM 2421 N N . ILE B 1 116 ? 7.395 4.008 14.594 1 9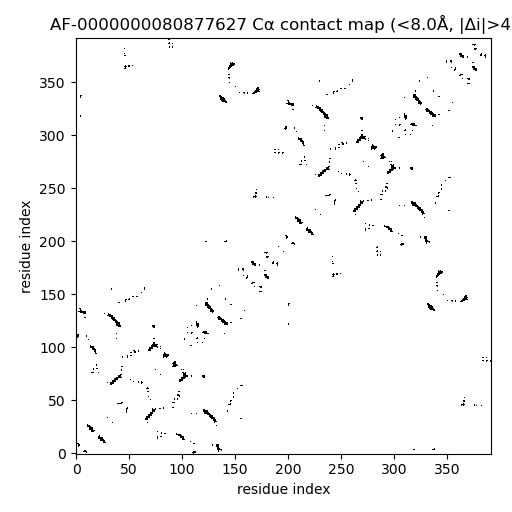6.44 116 ILE B N 1
ATOM 2422 C CA . ILE B 1 116 ? 8.734 3.553 14.945 1 96.44 116 ILE B CA 1
ATOM 2423 C C . ILE B 1 116 ? 9.07 3.975 16.375 1 96.44 116 ILE B C 1
ATOM 2425 O O . ILE B 1 116 ? 9.492 5.109 16.609 1 96.44 116 ILE B O 1
ATOM 2429 N N . GLU B 1 117 ? 8.922 3.102 17.234 1 93.88 117 GLU B N 1
ATOM 2430 C CA . GLU B 1 117 ? 8.992 3.41 18.656 1 93.88 117 GLU B CA 1
ATOM 2431 C C . GLU B 1 117 ? 10.359 3.967 19.031 1 93.88 117 GLU B C 1
ATOM 2433 O O . GLU B 1 117 ? 10.461 4.961 19.75 1 93.88 117 GLU B O 1
ATOM 2438 N N . GLU B 1 118 ? 11.375 3.361 18.484 1 94.5 118 GLU B N 1
ATOM 2439 C CA . GLU B 1 118 ? 12.742 3.727 18.859 1 94.5 118 GLU B CA 1
ATOM 2440 C C . GLU B 1 118 ? 13.062 5.156 18.438 1 94.5 118 GLU B C 1
ATOM 2442 O O . GLU B 1 118 ? 13.805 5.859 19.125 1 94.5 118 GLU B O 1
ATOM 2447 N N . ASP B 1 119 ? 12.477 5.59 17.344 1 93.88 119 ASP B N 1
ATOM 2448 C CA . ASP B 1 119 ? 12.766 6.906 16.797 1 93.88 119 ASP B CA 1
ATOM 2449 C C . ASP B 1 119 ? 11.703 7.922 17.188 1 93.88 119 ASP B C 1
ATOM 2451 O O . ASP B 1 119 ? 11.906 9.133 17.062 1 93.88 119 ASP B O 1
ATOM 2455 N N . GLY B 1 120 ? 10.57 7.395 17.641 1 95.19 120 GLY B N 1
ATOM 2456 C CA . GLY B 1 120 ? 9.461 8.258 18.016 1 95.19 120 GLY B CA 1
ATOM 2457 C C . GLY B 1 120 ? 8.82 8.945 16.828 1 95.19 120 GLY B C 1
ATOM 2458 O O . GLY B 1 120 ? 8.352 10.078 16.938 1 95.19 120 GLY B O 1
ATOM 2459 N N . VAL B 1 121 ? 8.844 8.336 15.633 1 95.75 121 VAL B N 1
ATOM 2460 C CA . VAL B 1 121 ? 8.25 8.914 14.438 1 95.75 121 VAL B CA 1
ATOM 2461 C C . VAL B 1 121 ? 7.34 7.883 13.766 1 95.75 121 VAL B C 1
ATOM 2463 O O . VAL B 1 121 ? 7.398 6.695 14.086 1 95.75 121 VAL B O 1
ATOM 2466 N N . ALA B 1 122 ? 6.508 8.352 12.898 1 96.75 122 ALA B N 1
ATOM 2467 C CA . ALA B 1 122 ? 5.633 7.457 12.148 1 96.75 122 ALA B CA 1
ATOM 2468 C C . ALA B 1 122 ? 6.203 7.176 10.758 1 96.75 122 ALA B C 1
ATOM 2470 O O . ALA B 1 122 ? 6.785 8.062 10.125 1 96.75 122 ALA B O 1
ATOM 2471 N N . LEU B 1 123 ? 6.043 5.934 10.273 1 97.06 123 LEU B N 1
ATOM 2472 C CA . LEU B 1 123 ? 6.238 5.617 8.867 1 97.06 123 LEU B CA 1
ATOM 2473 C C . LEU B 1 123 ? 5.211 6.332 8 1 97.06 123 LEU B C 1
ATOM 2475 O O . LEU B 1 123 ? 4.281 6.957 8.516 1 97.06 123 LEU B O 1
ATOM 2479 N N . ARG B 1 124 ? 5.477 6.289 6.688 1 96.94 124 ARG B N 1
ATOM 2480 C CA . ARG B 1 124 ? 4.535 6.887 5.746 1 96.94 124 ARG B CA 1
ATOM 2481 C C . ARG B 1 124 ? 3.367 5.945 5.469 1 96.94 124 ARG B C 1
ATOM 2483 O O . ARG B 1 124 ? 3.258 5.391 4.375 1 96.94 124 ARG B O 1
ATOM 2490 N N . GLY B 1 125 ? 2.559 5.875 6.473 1 98.19 125 GLY B N 1
ATOM 2491 C CA . GLY B 1 125 ? 1.365 5.059 6.34 1 98.19 125 GLY B CA 1
ATOM 2492 C C . GLY B 1 125 ? 0.191 5.809 5.742 1 98.19 125 GLY B C 1
ATOM 2493 O O . GLY B 1 125 ? 0.007 6.996 6.008 1 98.19 125 GLY B O 1
ATOM 2494 N N . LEU B 1 126 ? -0.61 5.121 4.977 1 98.75 126 LEU B N 1
ATOM 2495 C CA . LEU B 1 126 ? -1.867 5.617 4.426 1 98.75 126 LEU B CA 1
ATOM 2496 C C . LEU B 1 126 ? -2.947 4.543 4.488 1 98.75 126 LEU B C 1
ATOM 2498 O O . LEU B 1 126 ? -2.717 3.4 4.086 1 98.75 126 LEU B O 1
ATOM 2502 N N . PHE B 1 127 ? -4.062 4.859 5.004 1 98.81 127 PHE B N 1
ATOM 2503 C CA . PHE B 1 127 ? -5.191 3.955 5.199 1 98.81 127 PHE B CA 1
ATOM 2504 C C . PHE B 1 127 ? -6.441 4.5 4.523 1 98.81 127 PHE B C 1
ATOM 2506 O O . PHE B 1 127 ? -6.805 5.66 4.723 1 98.81 127 PHE B O 1
ATOM 2513 N N . ILE B 1 128 ? -7.059 3.723 3.727 1 98.75 128 ILE B N 1
ATOM 2514 C CA . ILE B 1 128 ? -8.352 4.074 3.141 1 98.75 128 ILE B CA 1
ATOM 2515 C C . ILE B 1 128 ? -9.477 3.414 3.934 1 98.75 128 ILE B C 1
ATOM 2517 O O . ILE B 1 128 ? -9.555 2.186 4.004 1 98.75 128 ILE B O 1
ATOM 2521 N N . ILE B 1 129 ? -10.273 4.238 4.535 1 98.62 129 ILE B N 1
ATOM 2522 C CA . ILE B 1 129 ? -11.367 3.809 5.406 1 98.62 129 ILE B CA 1
ATOM 2523 C C . ILE B 1 129 ? -12.703 4.07 4.723 1 98.62 129 ILE B C 1
ATOM 2525 O O . ILE B 1 129 ? -12.961 5.184 4.25 1 98.62 129 ILE B O 1
ATOM 2529 N N . ASP B 1 130 ? -13.562 3.105 4.676 1 98.38 130 ASP B N 1
ATOM 2530 C CA . ASP B 1 130 ? -14.82 3.254 3.945 1 98.38 130 ASP B CA 1
ATOM 2531 C C . ASP B 1 130 ? -15.867 3.973 4.793 1 98.38 130 ASP B C 1
ATOM 2533 O O . ASP B 1 130 ? -15.625 4.277 5.961 1 98.38 130 ASP B O 1
ATOM 2537 N N . PRO B 1 131 ? -17.031 4.316 4.238 1 97.94 131 PRO B N 1
ATOM 2538 C CA . PRO B 1 131 ? -18.047 5.105 4.945 1 97.94 131 PRO B CA 1
ATOM 2539 C C . PRO B 1 131 ? -18.562 4.406 6.199 1 97.94 131 PRO B C 1
ATOM 2541 O O . PRO B 1 131 ? -19.125 5.059 7.086 1 97.94 131 PRO B O 1
ATOM 2544 N N . LYS B 1 132 ? -18.375 3.104 6.316 1 97.31 132 LYS B N 1
ATOM 2545 C CA . LYS B 1 132 ? -18.812 2.348 7.488 1 97.31 132 LYS B CA 1
ATOM 2546 C C . LYS B 1 132 ? -17.719 2.291 8.547 1 97.31 132 LYS B C 1
ATOM 2548 O O . LYS B 1 132 ? -17.922 1.74 9.633 1 97.31 132 LYS B O 1
ATOM 2553 N N . GLY B 1 133 ? -16.547 2.824 8.219 1 97.69 133 GLY B N 1
ATOM 2554 C CA . GLY B 1 133 ? -15.445 2.875 9.172 1 97.69 133 GLY B CA 1
ATOM 2555 C C . GLY B 1 133 ? -14.539 1.663 9.102 1 97.69 133 GLY B C 1
ATOM 2556 O O . GLY B 1 133 ? -13.812 1.371 10.055 1 97.69 133 GLY B O 1
ATOM 2557 N N . THR B 1 134 ? -14.602 0.962 8.047 1 97.94 134 THR B N 1
ATOM 2558 C CA . THR B 1 134 ? -13.805 -0.245 7.867 1 97.94 134 THR B CA 1
ATOM 2559 C C . THR B 1 134 ? -12.562 0.046 7.023 1 97.94 134 THR B C 1
ATOM 2561 O O . THR B 1 134 ? -12.648 0.747 6.012 1 97.94 134 THR B O 1
ATOM 2564 N N . ILE B 1 135 ? -11.398 -0.484 7.449 1 98.44 135 ILE B N 1
ATOM 2565 C CA . ILE B 1 135 ? -10.172 -0.34 6.668 1 98.44 135 ILE B CA 1
ATOM 2566 C C . ILE B 1 135 ? -10.273 -1.19 5.402 1 98.44 135 ILE B C 1
ATOM 2568 O O . ILE B 1 135 ? -10.508 -2.398 5.477 1 98.44 135 ILE B O 1
ATOM 2572 N N . ARG B 1 136 ? -10.023 -0.52 4.246 1 98.38 136 ARG B N 1
ATOM 2573 C CA . ARG B 1 136 ? -10.133 -1.228 2.975 1 98.38 136 ARG B CA 1
ATOM 2574 C C . ARG B 1 136 ? -8.766 -1.363 2.305 1 98.38 136 ARG B C 1
ATOM 2576 O O . ARG B 1 136 ? -8.578 -2.213 1.431 1 98.38 136 ARG B O 1
ATOM 2583 N N . GLN B 1 137 ? -7.895 -0.517 2.701 1 98.56 137 GLN B N 1
ATOM 2584 C CA . GLN B 1 137 ? -6.586 -0.496 2.061 1 98.56 137 GLN B CA 1
ATOM 2585 C C . GLN B 1 137 ? -5.527 0.08 2.996 1 98.56 137 GLN B C 1
ATOM 2587 O O . GLN B 1 137 ? -5.781 1.053 3.709 1 98.56 137 GLN B O 1
ATOM 2592 N N . ILE B 1 138 ? -4.336 -0.521 2.967 1 98.5 138 ILE B N 1
ATOM 2593 C CA . ILE B 1 138 ? -3.195 -0.058 3.746 1 98.5 138 ILE B CA 1
ATOM 2594 C C . ILE B 1 138 ? -1.979 0.099 2.838 1 98.5 138 ILE B C 1
ATOM 2596 O O . ILE B 1 138 ? -1.673 -0.791 2.041 1 98.5 138 ILE B O 1
ATOM 2600 N N . THR B 1 139 ? -1.354 1.227 2.883 1 98.38 139 THR B N 1
ATOM 2601 C CA . THR B 1 139 ? -0.058 1.49 2.266 1 98.38 139 THR B CA 1
ATOM 2602 C C . THR B 1 139 ? 0.937 2.012 3.299 1 98.38 139 THR B C 1
ATOM 2604 O O . THR B 1 139 ? 0.659 2.988 3.998 1 98.38 139 THR B O 1
ATOM 2607 N N . ILE B 1 140 ? 2.062 1.351 3.426 1 98.12 140 ILE B N 1
ATOM 2608 C CA . ILE B 1 140 ? 3.111 1.836 4.316 1 98.12 140 ILE B CA 1
ATOM 2609 C C . ILE B 1 140 ? 4.438 1.898 3.564 1 98.12 140 ILE B C 1
ATOM 2611 O O . ILE B 1 140 ? 4.992 0.865 3.186 1 98.12 140 ILE B O 1
ATOM 2615 N N . ASN B 1 141 ? 4.914 3.1 3.309 1 97.69 141 ASN B N 1
ATOM 2616 C CA . ASN B 1 141 ? 6.238 3.318 2.736 1 97.69 141 ASN B CA 1
ATOM 2617 C C . ASN B 1 141 ? 7.285 3.543 3.822 1 97.69 141 ASN B C 1
ATOM 2619 O O . ASN B 1 141 ? 7 4.164 4.848 1 97.69 141 ASN B O 1
ATOM 2623 N N . ASP B 1 142 ? 8.484 3.072 3.52 1 96.44 142 ASP B N 1
ATOM 2624 C CA . ASP B 1 142 ? 9.625 3.518 4.309 1 96.44 142 ASP B CA 1
ATOM 2625 C C . ASP B 1 142 ? 9.836 5.023 4.168 1 96.44 142 ASP B C 1
ATOM 2627 O O . ASP B 1 142 ? 9.227 5.664 3.311 1 96.44 142 ASP B O 1
ATOM 2631 N N . LEU B 1 143 ? 10.648 5.617 4.855 1 94.25 143 LEU B N 1
ATOM 2632 C CA . LEU B 1 143 ? 10.75 7.043 5.141 1 94.25 143 LEU B CA 1
ATOM 2633 C C . LEU B 1 143 ? 11.141 7.82 3.887 1 94.25 143 LEU B C 1
ATOM 2635 O O . LEU B 1 143 ? 10.617 8.906 3.639 1 94.25 143 LEU B O 1
ATOM 2639 N N . PRO B 1 144 ? 11.93 7.293 3.041 1 93.62 144 PRO B N 1
ATOM 2640 C CA . PRO B 1 144 ? 12.523 8.164 2.023 1 93.62 144 PRO B CA 1
ATOM 2641 C C . PRO B 1 144 ? 11.633 8.32 0.793 1 93.62 144 PRO B C 1
ATOM 2643 O O . PRO B 1 144 ? 11.961 9.086 -0.118 1 93.62 144 PRO B O 1
ATOM 2646 N N . VAL B 1 145 ? 10.555 7.605 0.729 1 94.69 145 VAL B N 1
ATOM 2647 C CA . VAL B 1 145 ? 9.781 7.598 -0.511 1 94.69 145 VAL B CA 1
ATOM 2648 C C . VAL B 1 145 ? 8.352 8.062 -0.235 1 94.69 145 VAL B C 1
ATOM 2650 O O . VAL B 1 145 ? 7.66 7.488 0.61 1 94.69 145 VAL B O 1
ATOM 2653 N N . GLY B 1 146 ? 7.941 9.055 -1.032 1 94.62 146 GLY B N 1
ATOM 2654 C CA . GLY B 1 146 ? 6.598 9.594 -0.908 1 94.62 146 GLY B CA 1
ATOM 2655 C C . GLY B 1 146 ? 5.547 8.742 -1.599 1 94.62 146 GLY B C 1
ATOM 2656 O O . GLY B 1 146 ? 5.875 7.926 -2.467 1 94.62 146 GLY B O 1
ATOM 2657 N N . ARG B 1 147 ? 4.352 8.914 -1.16 1 97.38 147 ARG B N 1
ATOM 2658 C CA . ARG B 1 147 ? 3.227 8.172 -1.717 1 97.38 147 ARG B CA 1
ATOM 2659 C C . ARG B 1 147 ? 2.668 8.867 -2.955 1 97.38 147 ARG B C 1
ATOM 2661 O O . ARG B 1 147 ? 3.146 9.93 -3.346 1 97.38 147 ARG B O 1
ATOM 2668 N N . SER B 1 148 ? 1.758 8.188 -3.619 1 96.69 148 SER B N 1
ATOM 2669 C CA . SER B 1 148 ? 1.17 8.664 -4.867 1 96.69 148 SER B CA 1
ATOM 2670 C C . SER B 1 148 ? -0.282 9.086 -4.672 1 96.69 148 SER B C 1
ATOM 2672 O O . SER B 1 148 ? -1.115 8.281 -4.25 1 96.69 148 SER B O 1
ATOM 2674 N N . VAL B 1 149 ? -0.558 10.352 -5.039 1 96.62 149 VAL B N 1
ATOM 2675 C CA . VAL B 1 149 ? -1.931 10.844 -5.016 1 96.62 149 VAL B CA 1
ATOM 2676 C C . VAL B 1 149 ? -2.77 10.086 -6.043 1 96.62 149 VAL B C 1
ATOM 2678 O O . VAL B 1 149 ? -3.881 9.648 -5.742 1 96.62 149 VAL B O 1
ATOM 2681 N N . ASP B 1 150 ? -2.209 9.898 -7.211 1 95.5 150 ASP B N 1
ATOM 2682 C CA . ASP B 1 150 ? -2.934 9.25 -8.297 1 95.5 150 ASP B CA 1
ATOM 2683 C C . ASP B 1 150 ? -3.311 7.816 -7.926 1 95.5 150 ASP B C 1
ATOM 2685 O O . ASP B 1 150 ? -4.43 7.371 -8.195 1 95.5 150 ASP B O 1
ATOM 2689 N N . GLU B 1 151 ? -2.4 7.098 -7.387 1 96.19 151 GLU B N 1
ATOM 2690 C CA . GLU B 1 151 ? -2.695 5.73 -6.973 1 96.19 151 GLU B CA 1
ATOM 2691 C C . GLU B 1 151 ? -3.775 5.699 -5.895 1 96.19 151 GLU B C 1
ATOM 2693 O O . GLU B 1 151 ? -4.633 4.816 -5.895 1 96.19 151 GLU B O 1
ATOM 2698 N N . THR B 1 152 ? -3.695 6.645 -4.961 1 97.62 152 THR B N 1
ATOM 2699 C CA . THR B 1 152 ? -4.711 6.719 -3.916 1 97.62 152 THR B CA 1
ATOM 2700 C C . THR B 1 152 ? -6.09 6.98 -4.516 1 97.62 152 THR B C 1
ATOM 2702 O O . THR B 1 152 ? -7.07 6.336 -4.137 1 97.62 152 THR B O 1
ATOM 2705 N N . LEU B 1 153 ? -6.145 7.918 -5.484 1 97.12 153 LEU B N 1
ATOM 2706 C CA . LEU B 1 153 ? -7.398 8.203 -6.176 1 97.12 153 LEU B CA 1
ATOM 2707 C C . LEU B 1 153 ? -7.914 6.969 -6.906 1 97.12 153 LEU B C 1
ATOM 2709 O O . LEU B 1 153 ? -9.109 6.672 -6.863 1 97.12 153 LEU B O 1
ATOM 2713 N N . ARG B 1 154 ? -7.012 6.277 -7.547 1 96 154 ARG B N 1
ATOM 2714 C CA . ARG B 1 154 ? -7.375 5.062 -8.273 1 96 154 ARG B CA 1
ATOM 2715 C C . ARG B 1 154 ? -8.016 4.043 -7.34 1 96 154 ARG B C 1
ATOM 2717 O O . ARG B 1 154 ? -9.023 3.424 -7.688 1 96 154 ARG B O 1
ATOM 2724 N N . LEU B 1 155 ? -7.473 3.869 -6.188 1 97.31 155 LEU B N 1
ATOM 2725 C CA . LEU B 1 155 ? -7.965 2.908 -5.207 1 97.31 155 LEU B CA 1
ATOM 2726 C C . LEU B 1 155 ? -9.336 3.324 -4.68 1 97.31 155 LEU B C 1
ATOM 2728 O O . LEU B 1 155 ? -10.227 2.486 -4.531 1 97.31 155 LEU B O 1
AT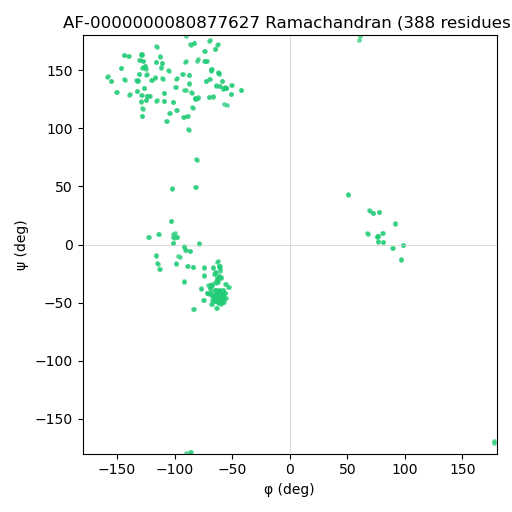OM 2732 N N . VAL B 1 156 ? -9.477 4.613 -4.371 1 97.44 156 VAL B N 1
ATOM 2733 C CA . VAL B 1 156 ? -10.766 5.117 -3.914 1 97.44 156 VAL B CA 1
ATOM 2734 C C . VAL B 1 156 ? -11.828 4.844 -4.977 1 97.44 156 VAL B C 1
ATOM 2736 O O . VAL B 1 156 ? -12.906 4.32 -4.668 1 97.44 156 VAL B O 1
ATOM 2739 N N . ASP B 1 157 ? -11.516 5.16 -6.242 1 96.56 157 ASP B N 1
ATOM 2740 C CA . ASP B 1 157 ? -12.438 4.918 -7.352 1 96.56 157 ASP B CA 1
ATOM 2741 C C . ASP B 1 157 ? -12.805 3.441 -7.449 1 96.56 157 ASP B C 1
ATOM 2743 O O . ASP B 1 157 ? -13.969 3.1 -7.648 1 96.56 157 ASP B O 1
ATOM 2747 N N . ALA B 1 158 ? -11.836 2.646 -7.324 1 95.94 158 ALA B N 1
ATOM 2748 C CA . ALA B 1 158 ? -12.047 1.209 -7.477 1 95.94 158 ALA B CA 1
ATOM 2749 C C . ALA B 1 158 ? -12.953 0.668 -6.375 1 95.94 158 ALA B C 1
ATOM 2751 O O . ALA B 1 158 ? -13.898 -0.068 -6.652 1 95.94 158 ALA B O 1
ATOM 2752 N N . PHE B 1 159 ? -12.68 1.009 -5.121 1 96.69 159 PHE B N 1
ATOM 2753 C CA . PHE B 1 159 ? -13.492 0.527 -4.008 1 96.69 159 PHE B CA 1
ATOM 2754 C C . PHE B 1 159 ? -14.914 1.056 -4.105 1 96.69 159 PHE B C 1
ATOM 2756 O O . PHE B 1 159 ? -15.875 0.329 -3.83 1 96.69 159 PHE B O 1
ATOM 2763 N N . LYS B 1 160 ? -15.008 2.33 -4.445 1 95.25 160 LYS B N 1
ATOM 2764 C CA . LYS B 1 160 ? -16.344 2.896 -4.629 1 95.25 160 LYS B CA 1
ATOM 2765 C C . LYS B 1 160 ? -17.125 2.141 -5.703 1 95.25 160 LYS B C 1
ATOM 2767 O O . LYS B 1 160 ? -18.312 1.861 -5.539 1 95.25 160 LYS B O 1
ATOM 2772 N N . PHE B 1 161 ? -16.484 1.864 -6.832 1 93.56 161 PHE B N 1
ATOM 2773 C CA . PHE B 1 161 ? -17.109 1.138 -7.934 1 93.56 161 PHE B CA 1
ATOM 2774 C C . PHE B 1 161 ? -17.609 -0.228 -7.469 1 93.56 161 PHE B C 1
ATOM 2776 O O . PHE B 1 161 ? -18.734 -0.619 -7.762 1 93.56 161 PHE B O 1
ATOM 2783 N N . THR B 1 162 ? -16.719 -0.932 -6.793 1 93 162 THR B N 1
ATOM 2784 C CA . THR B 1 162 ? -17.062 -2.264 -6.309 1 93 162 THR B CA 1
ATOM 2785 C C . THR B 1 162 ? -18.25 -2.197 -5.352 1 93 162 THR B C 1
ATOM 2787 O O . THR B 1 162 ? -19.109 -3.074 -5.367 1 93 162 THR B O 1
ATOM 2790 N N . GLU B 1 163 ? -18.266 -1.24 -4.484 1 91.06 163 GLU B N 1
ATOM 2791 C CA . GLU B 1 163 ? -19.375 -1.078 -3.539 1 91.06 163 GLU B CA 1
ATOM 2792 C C . GLU B 1 163 ? -20.672 -0.754 -4.258 1 91.06 163 GLU B C 1
ATOM 2794 O O . GLU B 1 163 ? -21.734 -1.251 -3.883 1 91.06 163 GLU B O 1
ATOM 2799 N N . LYS B 1 164 ? -20.609 0.039 -5.254 1 90.25 164 LYS B N 1
ATOM 2800 C CA . LYS B 1 164 ? -21.797 0.513 -5.961 1 90.25 164 LYS B CA 1
ATOM 2801 C C . LYS B 1 164 ? -22.344 -0.566 -6.887 1 90.25 164 LYS B C 1
ATOM 2803 O O . LYS B 1 164 ? -23.562 -0.75 -6.977 1 90.25 164 LYS B O 1
ATOM 2808 N N . TYR B 1 165 ? -21.484 -1.33 -7.535 1 89.94 165 TYR B N 1
ATOM 2809 C CA . TYR B 1 165 ? -21.938 -2.184 -8.625 1 89.94 165 TYR B CA 1
ATOM 2810 C C . TYR B 1 165 ? -21.766 -3.656 -8.273 1 89.94 165 TYR B C 1
ATOM 2812 O O . TYR B 1 165 ? -22.328 -4.531 -8.945 1 89.94 165 TYR B O 1
ATOM 2820 N N . GLY B 1 166 ? -20.938 -3.9 -7.234 1 88.69 166 GLY B N 1
ATOM 2821 C CA . GLY B 1 166 ? -20.734 -5.277 -6.824 1 88.69 166 GLY B CA 1
ATOM 2822 C C . GLY B 1 166 ? -19.719 -6.012 -7.691 1 88.69 166 GLY B C 1
ATOM 2823 O O . GLY B 1 166 ? -19.469 -7.199 -7.488 1 88.69 166 GLY B O 1
ATOM 2824 N N . GLU B 1 167 ? -19.141 -5.352 -8.633 1 87.06 167 GLU B N 1
ATOM 2825 C CA . GLU B 1 167 ? -18.109 -5.922 -9.492 1 87.06 167 GLU B CA 1
ATOM 2826 C C . GLU B 1 167 ? -16.719 -5.715 -8.906 1 87.06 167 GLU B C 1
ATOM 2828 O O . GLU B 1 167 ? -16.516 -4.855 -8.047 1 87.06 167 GLU B O 1
ATOM 2833 N N . VAL B 1 168 ? -15.805 -6.582 -9.359 1 89.31 168 VAL B N 1
ATOM 2834 C CA . VAL B 1 168 ? -14.453 -6.492 -8.836 1 89.31 168 VAL B CA 1
ATOM 2835 C C . VAL B 1 168 ? -13.531 -5.871 -9.883 1 89.31 168 VAL B C 1
ATOM 2837 O O . VAL B 1 168 ? -13.812 -5.934 -11.078 1 89.31 168 VAL B O 1
ATOM 2840 N N . CYS B 1 169 ? -12.539 -5.195 -9.445 1 90.25 169 CYS B N 1
ATOM 2841 C CA . CYS B 1 169 ? -11.633 -4.441 -10.312 1 90.25 169 CYS B CA 1
ATOM 2842 C C . CYS B 1 169 ? -10.336 -5.199 -10.539 1 90.25 169 CYS B C 1
ATOM 2844 O O . CYS B 1 169 ? -9.602 -5.484 -9.594 1 90.25 169 CYS B O 1
ATOM 2846 N N . PRO B 1 170 ? -9.984 -5.469 -11.773 1 89.31 170 PRO B N 1
ATOM 2847 C CA . PRO B 1 170 ? -8.758 -6.203 -12.086 1 89.31 170 PRO B CA 1
ATOM 2848 C C . PRO B 1 170 ? -7.496 -5.398 -11.789 1 89.31 170 PRO B C 1
ATOM 2850 O O . PRO B 1 170 ? -7.582 -4.234 -11.391 1 89.31 170 PRO B O 1
ATOM 2853 N N . ALA B 1 171 ? -6.371 -6.027 -11.961 1 86.94 171 ALA B N 1
ATOM 2854 C CA . ALA B 1 171 ? -5.078 -5.355 -11.852 1 86.94 171 ALA B CA 1
ATOM 2855 C C . ALA B 1 171 ? -5.039 -4.094 -12.703 1 86.94 171 ALA B C 1
ATOM 2857 O O . ALA B 1 171 ? -5.539 -4.086 -13.836 1 86.94 171 ALA B O 1
ATOM 2858 N N . ASN B 1 172 ? -4.488 -3.055 -12.133 1 86.62 172 ASN B N 1
ATOM 2859 C CA . ASN B 1 172 ? -4.223 -1.81 -12.852 1 86.62 172 ASN B CA 1
ATOM 2860 C C . ASN B 1 172 ? -5.52 -1.093 -13.227 1 86.62 172 ASN B C 1
ATOM 2862 O O . ASN B 1 172 ? -5.508 -0.164 -14.031 1 86.62 172 ASN B O 1
ATOM 2866 N N . TRP B 1 173 ? -6.621 -1.51 -12.75 1 86.12 173 TRP B N 1
ATOM 2867 C CA . TRP B 1 173 ? -7.906 -0.932 -13.125 1 86.12 173 TRP B CA 1
ATOM 2868 C C . TRP B 1 173 ? -7.945 0.56 -12.812 1 86.12 173 TRP B C 1
ATOM 2870 O O . TRP B 1 173 ? -7.488 0.99 -11.75 1 86.12 173 TRP B O 1
ATOM 2880 N N . SER B 1 174 ? -8.414 1.283 -13.734 1 85.12 174 SER B N 1
ATOM 2881 C CA . SER B 1 174 ? -8.75 2.693 -13.555 1 85.12 174 SER B CA 1
ATOM 2882 C C . SER B 1 174 ? -10.164 2.99 -14.031 1 85.12 174 SER B C 1
ATOM 2884 O O . SER B 1 174 ? -10.773 2.182 -14.734 1 85.12 174 SER B O 1
ATOM 2886 N N . GLN B 1 175 ? -10.602 4.137 -13.555 1 83.56 175 GLN B N 1
ATOM 2887 C CA . GLN B 1 175 ? -11.969 4.508 -13.906 1 83.56 175 GLN B CA 1
ATOM 2888 C C . GLN B 1 175 ? -12.195 4.398 -15.414 1 83.56 175 GLN B C 1
ATOM 2890 O O . GLN B 1 175 ? -11.398 4.902 -16.203 1 83.56 175 GLN B O 1
ATOM 2895 N N . GLY B 1 176 ? -13.234 3.732 -15.727 1 81.44 176 GLY B N 1
ATOM 2896 C CA . GLY B 1 176 ? -13.562 3.541 -17.125 1 81.44 176 GLY B CA 1
ATOM 2897 C C . GLY B 1 176 ? -13.078 2.213 -17.688 1 81.44 176 GLY B C 1
ATOM 2898 O O . GLY B 1 176 ? -13.453 1.816 -18.781 1 81.44 176 GLY B O 1
ATOM 2899 N N . GLY B 1 177 ? -12.18 1.499 -16.922 1 82 177 GLY B N 1
ATOM 2900 C CA . GLY B 1 177 ? -11.688 0.194 -17.344 1 82 177 GLY B CA 1
ATOM 2901 C C . GLY B 1 177 ? -12.719 -0.909 -17.172 1 82 177 GLY B C 1
ATOM 2902 O O . GLY B 1 177 ? -13.727 -0.725 -16.5 1 82 177 GLY B O 1
ATOM 2903 N N . GLU B 1 178 ? -12.398 -1.995 -17.781 1 82.62 178 GLU B N 1
ATOM 2904 C CA . GLU B 1 178 ? -13.281 -3.148 -17.672 1 82.62 178 GLU B CA 1
ATOM 2905 C C . GLU B 1 178 ? -13.203 -3.775 -16.281 1 82.62 178 GLU B C 1
ATOM 2907 O O . GLU B 1 178 ? -12.125 -3.846 -15.688 1 82.62 178 GLU B O 1
ATOM 2912 N N . THR B 1 179 ? -14.367 -4.172 -15.852 1 85.25 179 THR B N 1
ATOM 2913 C CA . THR B 1 179 ? -14.453 -4.836 -14.555 1 85.25 179 THR B CA 1
ATOM 2914 C C . THR B 1 179 ? -14.922 -6.281 -14.719 1 85.25 179 THR B C 1
ATOM 2916 O O . THR B 1 179 ? -15.219 -6.719 -15.828 1 85.25 179 THR B O 1
ATOM 2919 N N . ILE B 1 180 ? -14.852 -7.027 -13.633 1 84.25 180 ILE B N 1
ATOM 2920 C CA . ILE B 1 180 ? -15.203 -8.445 -13.664 1 84.25 180 ILE B CA 1
ATOM 2921 C C . ILE B 1 180 ? -16.422 -8.695 -12.781 1 84.25 180 ILE B C 1
ATOM 2923 O O . ILE B 1 180 ? -16.453 -8.258 -11.625 1 84.25 180 ILE B O 1
ATOM 2927 N N . LYS B 1 181 ? -17.453 -9.25 -13.359 1 83.38 181 LYS B N 1
ATOM 2928 C CA . LYS B 1 181 ? -18.562 -9.727 -12.539 1 83.38 181 LYS B CA 1
ATOM 2929 C C . LYS B 1 181 ? -18.141 -10.898 -11.664 1 83.38 181 LYS B C 1
ATOM 2931 O O . LYS B 1 181 ? -17.578 -11.875 -12.156 1 83.38 181 LYS B O 1
ATOM 2936 N N . ALA B 1 182 ? -18.344 -10.875 -10.406 1 78 182 ALA B N 1
ATOM 2937 C CA . ALA B 1 182 ? -17.781 -11.805 -9.43 1 78 182 ALA B CA 1
ATOM 2938 C C . ALA B 1 182 ? -18.578 -13.102 -9.383 1 78 182 ALA B C 1
ATOM 2940 O O . ALA B 1 182 ? -19.047 -13.508 -8.312 1 78 182 ALA B O 1
ATOM 2941 N N . ASN B 1 183 ? -18.812 -13.641 -10.383 1 78.62 183 ASN B N 1
ATOM 2942 C CA . ASN B 1 183 ? -19.422 -14.969 -10.469 1 78.62 183 ASN B CA 1
ATOM 2943 C C . ASN B 1 183 ? -18.844 -15.766 -11.633 1 78.62 183 ASN B C 1
ATOM 2945 O O . ASN B 1 183 ? -18.422 -15.195 -12.641 1 78.62 183 ASN B O 1
ATOM 2949 N N . PRO B 1 184 ? -18.656 -17.141 -11.414 1 73.81 184 PRO B N 1
ATOM 2950 C CA . PRO B 1 184 ? -17.922 -18 -12.359 1 73.81 184 PRO B CA 1
ATOM 2951 C C . PRO B 1 184 ? -18.469 -17.906 -13.781 1 73.81 184 PRO B C 1
ATOM 2953 O O . PRO B 1 184 ? -17.703 -17.969 -14.742 1 73.81 184 PRO B O 1
ATOM 2956 N N . LYS B 1 185 ? -19.766 -17.766 -13.977 1 77.81 185 LYS B N 1
ATOM 2957 C CA . LYS B 1 185 ? -20.359 -17.719 -15.312 1 77.81 185 LYS B CA 1
ATOM 2958 C C . LYS B 1 185 ? -20.094 -16.375 -15.984 1 77.81 185 LYS B C 1
ATOM 2960 O O . LYS B 1 185 ? -19.578 -16.328 -17.109 1 77.81 185 LYS B O 1
ATOM 2965 N N . GLU B 1 186 ? -20.328 -15.305 -15.281 1 76.62 186 GLU B N 1
ATOM 2966 C CA . GLU B 1 186 ? -20.281 -13.977 -15.891 1 76.62 186 GLU B CA 1
ATOM 2967 C C . GLU B 1 186 ? -18.859 -13.445 -15.945 1 76.62 186 GLU B C 1
ATOM 2969 O O . GLU B 1 186 ? -18.562 -12.531 -16.703 1 76.62 186 GLU B O 1
ATOM 2974 N N . SER B 1 187 ? -18.016 -14.031 -15.125 1 74.75 187 SER B N 1
ATOM 2975 C CA . SER B 1 187 ? -16.625 -13.602 -15.133 1 74.75 187 SER B CA 1
ATOM 2976 C C . SER B 1 187 ? -15.945 -13.93 -16.453 1 74.75 187 SER B C 1
ATOM 2978 O O . SER B 1 187 ? -14.969 -13.281 -16.844 1 74.75 187 SER B O 1
ATOM 2980 N N . LYS B 1 188 ? -16.453 -14.891 -17.094 1 77 188 LYS B N 1
ATOM 2981 C CA . LYS B 1 188 ? -15.875 -15.336 -18.359 1 77 188 LYS B CA 1
ATOM 2982 C C . LYS B 1 188 ? -15.953 -14.234 -19.406 1 77 188 LYS B C 1
ATOM 2984 O O . LYS B 1 188 ? -15.148 -14.195 -20.344 1 77 188 LYS B O 1
ATOM 2989 N N . GLU B 1 189 ? -17.016 -13.383 -19.266 1 76.44 189 GLU B N 1
ATOM 2990 C CA . GLU B 1 189 ? -17.156 -12.281 -20.203 1 76.44 189 GLU B CA 1
ATOM 2991 C C . GLU B 1 189 ? -15.906 -11.406 -20.234 1 76.44 189 GLU B C 1
ATOM 2993 O O . GLU B 1 189 ? -15.438 -11.008 -21.297 1 76.44 189 GLU B O 1
ATOM 2998 N N . TYR B 1 190 ? -15.422 -11.094 -19.109 1 77.12 190 TYR B N 1
ATOM 2999 C CA . TYR B 1 190 ? -14.195 -10.305 -19.016 1 77.12 190 TYR B CA 1
ATOM 3000 C C . TYR B 1 190 ? -13.023 -11.031 -19.656 1 77.12 190 TYR B C 1
ATOM 3002 O O . TYR B 1 190 ? -12.312 -10.469 -20.5 1 77.12 190 TYR B O 1
ATOM 3010 N N . PHE B 1 191 ? -12.805 -12.258 -19.422 1 78.25 191 PHE B N 1
ATOM 3011 C CA . PHE B 1 191 ? -11.648 -13.023 -19.875 1 78.25 191 PHE B CA 1
ATOM 3012 C C . PHE B 1 191 ? -11.711 -13.25 -21.375 1 78.25 191 PHE B C 1
ATOM 3014 O O . PHE B 1 191 ? -10.68 -13.227 -22.062 1 78.25 191 PHE B O 1
ATOM 3021 N N . ASN B 1 192 ? -12.922 -13.398 -21.766 1 75.56 192 ASN B N 1
ATOM 3022 C CA . ASN B 1 192 ? -13.102 -13.531 -23.219 1 75.56 192 ASN B CA 1
ATOM 3023 C C . ASN B 1 192 ? -12.781 -12.227 -23.938 1 75.56 192 ASN B C 1
ATOM 3025 O O . ASN B 1 192 ? -12.227 -12.242 -25.047 1 75.56 192 ASN B O 1
ATOM 3029 N N . LYS B 1 193 ? -13.219 -11.188 -23.344 1 75.06 193 LYS B N 1
ATOM 3030 C CA . LYS B 1 193 ? -12.992 -9.875 -23.953 1 75.06 193 LYS B CA 1
ATOM 3031 C C . LYS B 1 193 ? -11.508 -9.516 -23.953 1 75.06 193 LYS B C 1
ATOM 3033 O O . LYS B 1 193 ? -11 -8.977 -24.922 1 75.06 193 LYS B O 1
ATOM 3038 N N . VAL B 1 194 ? -10.781 -9.898 -22.922 1 73.44 194 VAL B N 1
ATOM 3039 C CA . VAL B 1 194 ? -9.398 -9.453 -22.766 1 73.44 194 VAL B CA 1
ATOM 3040 C C . VAL B 1 194 ? -8.453 -10.461 -23.406 1 73.44 194 VAL B C 1
ATOM 3042 O O . VAL B 1 194 ? -7.426 -10.086 -23.969 1 73.44 194 VAL B O 1
ATOM 3045 N N . HIS B 1 195 ? -8.797 -11.711 -23.406 1 68.25 195 HIS B N 1
ATOM 3046 C CA . HIS B 1 195 ? -7.875 -12.734 -23.875 1 68.25 195 HIS B CA 1
ATOM 3047 C C . HIS B 1 195 ? -8.414 -13.445 -25.109 1 68.25 195 HIS B C 1
ATOM 3049 O O . HIS B 1 195 ? -7.75 -14.312 -25.672 1 68.25 195 HIS B O 1
ATOM 3055 N N . GLY B 1 196 ? -9.672 -13.156 -25.438 1 60.38 196 GLY B N 1
ATOM 3056 C CA . GLY B 1 196 ? -10.273 -13.82 -26.578 1 60.38 196 GLY B CA 1
ATOM 3057 C C . GLY B 1 196 ? -9.797 -13.258 -27.906 1 60.38 196 GLY B C 1
ATOM 3058 O O . GLY B 1 196 ? -9.297 -12.133 -27.969 1 60.38 196 GLY B O 1
#

Radius of gyration: 20.73 Å; Cα contacts (8 Å, |Δi|>4): 921; chains: 2; bounding box: 44×59×49 Å

Nearest PDB structures (foldseek):
  7kiz-assembly1_B  TM=9.970E-01  e=4.663E-33  Homo sapiens
  1qmv-assembly1_J  TM=9.976E-01  e=5.302E-33  Homo sapiens
  5ucx-assembly2_C  TM=9.867E-01  e=1.075E-32  Homo sapiens
  3tkr-assembly1_G  TM=9.928E-01  e=5.030E-32  Homo sapiens
  5jcg-assembly1_D  TM=9.819E-01  e=2.821E-32  Homo sapiens